Protein AF-A0A1F9R8Y3-F1 (afdb_monomer_lite)

Sequence (619 aa):
METSLMEKQDSLRRETETKVKKEILDPILGADKSFVFADVELEVISKKAEQNKEGIGIIQKYKEKGSGAGGGADTDFILPGIPKPKSVLGDDNKRPEAAQGQQAQQAKGVQEIRYGLETEITRFQITVIHDDLLSKESLKIARDRVDDFLLPYKIRKKDAPTVVFKPTKFKAANPLDDLKRPSVYLPLLYALLFLILLLFLFGPLWGFFRKYIKALLAKPGAEVNIDQKMEEGGGGGGEEEGKQETEGHQSIDMNFLQKEAEPKEDEDESMKKFEPFTYLNEENLKRLIYLFLLRKEDPWVIAVVLSYMKPDLSRQALSMLPVEMQSRVALEALTVRQATREQIDAIDKDIKENVDFVMGGIERLSKMLEDSDPTTRKNIIEYLKTQKPDIYAKVKRIVLMFEDIVNFPDRDMQTIIRSLSNEDIARAVAKADPGIVNKFFSNMSQGAVNAIKEIMEYSGEITVALQDEAQTKILDAVKTLESEGKINVRQGNTQEVYIIDGAEMSSGDERKRRFESMSAPKEEAPAGPTPEQAEQAAQYLAAGVDMYNQGKLPEALQYLEYASSQNPGDASAWQYLGTVYYSLQRVDEAVAAYEKYANLSGDPAAAEWLTGFKQQVGR

Secondary structure (DSSP, 8-state):
-PPPHHHHHHHHHHHHHHHIIIIIIHHHH-TTSEEEEEEEEEEEEEEEEEEEEEEEEEE------------------SSTT-PPPPP-------PPP--PPPPEEEEEEEEEEEEEEEEEEEEEEEEEEEETTS-HHHHHHHHHHHHHHHTT--BTTTBPPEEEEEEE-PPPP-HHHHTTSHHHHHHHHHHHHHHHHHHHHHHHHHHHHHHHHHHHTS--------------------------------------------------GGGS---TTTT--HHHHHHHHHHHHHTT--HHHHHHHHHHS-HHHHHHHHHHS-HHHHHHHHHHHHS-----HHHHHHHHHHHHHHGGG----HHHHHHHHHHS-HHHHHHHHHHHHHH-HHHHHHHHTTS--GGGGGGS-HHHHHHHHHTS-HHHHHHHHTTS-HHHHHHHHHTS-HHHHHHHHHHHHHS-S--HHHHHHHHHHHHHHHHHHHHTTS---S-S-------------TTHHHHHHHHHTTS-----------HHHHHHHHHHHHHHHHHHHTT-HHHHHHHHHHHHHH-TT-HHHHHHHHHHHHHTT-HHHHHHHHHHHHHHH--HHHHHHHHHHHHHHT-

Foldseek 3Di:
DDPDQVRVQVVVFVVLQVCLVPVQCCVLANPPFKGKGKDWDKDKDKDKDKDWDWDWDWDFDDDDDDDDDDDDDDQDDPDPDDHDDDDPDDDDDDDDDDDDTDTDIDIDTDTDIDIDIDMFIQAIEMEMEGEPPTDPVSVVSSVVVSQVVQVVHDNVNHHTHHYHYHHDHDDDDDVVVVCVDCVNVVVVVVVVVVVVVCCVVCVVVVVVVVVVVVVVVPDDDDDDDDDDDDDDDDDDDDYDDDDDDDDDDDDDDDDDDDDDDDPDDPPPPVPPDDQFPPVDDPVLLVLLLVVCVLLVPQLLLLLLNLVRDDVVSSVVSLLLHDPVSNVRNVVNNPDDDDADPVLRVVSRVVCVVPSVVRDDALVVVLVVLLPDALVVNVVVLVVCCPPPVPVSVVSPLRHDDLVLLLVFDLQQLLVLLVVDDLLLVLLQPLPDDPSSVCSNVVSDDPVSNVVSVVCNVPVPDRDPVSNSVSSSVSVVSSVVCVVVVVGDRRPDDPSPDDDHPRPPDPCSVVVCVVVCVRDDDPPPPPDAADPVLLVQLVVLLVVLVVCVVVVNLVSSLVSLVSSCVSGVLDLSSLQSNLVSCVVVVVNVSSLVSLVSSCVNVVDPVSVVVSVVSCVVVVD

Radius of gyration: 46.06 Å; chains: 1; bounding box: 174×70×105 Å

pLDDT: mean 75.1, std 20.43, range [27.62, 96.31]

Structure (mmCIF, N/CA/C/O backbone):
data_AF-A0A1F9R8Y3-F1
#
_entry.id   AF-A0A1F9R8Y3-F1
#
loop_
_atom_site.group_PDB
_atom_site.id
_atom_site.type_symbol
_atom_site.label_atom_id
_atom_site.label_alt_id
_atom_site.label_comp_id
_atom_site.label_asym_id
_atom_site.label_entity_id
_atom_site.label_seq_id
_atom_site.pdbx_PDB_ins_code
_atom_site.Cartn_x
_atom_site.Cartn_y
_atom_site.Cartn_z
_atom_site.occupancy
_atom_site.B_iso_or_equiv
_atom_site.auth_seq_id
_atom_site.auth_comp_id
_atom_site.auth_asym_id
_atom_site.auth_atom_id
_atom_site.pdbx_PDB_model_num
ATOM 1 N N . MET A 1 1 ? -17.169 -4.117 -21.651 1.00 41.28 1 MET A N 1
ATOM 2 C CA . MET A 1 1 ? -16.210 -3.199 -21.008 1.00 41.28 1 MET A CA 1
ATOM 3 C C . MET A 1 1 ? -16.231 -1.923 -21.826 1.00 41.28 1 MET A C 1
ATOM 5 O O . MET A 1 1 ? -15.984 -2.001 -23.022 1.00 41.28 1 MET A O 1
ATOM 9 N N . GLU A 1 2 ? -16.667 -0.802 -21.256 1.00 49.78 2 GLU A N 1
ATOM 10 C CA . GLU A 1 2 ? -16.633 0.482 -21.963 1.00 49.78 2 GLU A CA 1
ATOM 11 C C . GLU A 1 2 ? -15.189 0.993 -21.950 1.00 49.78 2 GLU A C 1
ATOM 13 O O . GLU A 1 2 ? -14.611 1.166 -20.881 1.00 49.78 2 GLU A O 1
ATOM 18 N N . THR A 1 3 ? -14.590 1.173 -23.129 1.00 60.31 3 THR A N 1
ATOM 19 C CA . THR A 1 3 ? -13.260 1.777 -23.281 1.00 60.31 3 THR A CA 1
ATOM 20 C C . THR A 1 3 ? -13.245 3.170 -22.657 1.00 60.31 3 THR A C 1
ATOM 22 O O . THR A 1 3 ? -14.178 3.957 -22.867 1.00 60.31 3 THR A O 1
ATOM 25 N N . SER A 1 4 ? -12.192 3.462 -21.888 1.00 81.94 4 SER A N 1
ATOM 26 C CA . SER A 1 4 ? -12.015 4.746 -21.202 1.00 81.94 4 SER A CA 1
ATOM 27 C C . SER A 1 4 ? -12.076 5.907 -22.202 1.00 81.94 4 SER A C 1
ATOM 29 O O . SER A 1 4 ? -11.630 5.781 -23.344 1.00 81.94 4 SER A O 1
ATOM 31 N N . LEU A 1 5 ? -12.615 7.060 -21.787 1.00 81.25 5 LEU A N 1
ATOM 32 C CA . LEU A 1 5 ? -12.683 8.269 -22.622 1.00 81.25 5 LEU A CA 1
ATOM 33 C C . LEU A 1 5 ? -11.299 8.653 -23.171 1.00 81.25 5 LEU A C 1
ATOM 35 O O . LEU A 1 5 ? -11.176 9.023 -24.336 1.00 81.25 5 LEU A O 1
ATOM 39 N N . MET A 1 6 ? -10.266 8.488 -22.342 1.00 79.00 6 MET A N 1
ATOM 40 C CA . MET A 1 6 ? -8.877 8.786 -22.689 1.00 79.00 6 MET A CA 1
ATOM 41 C C . MET A 1 6 ? -8.328 7.809 -23.737 1.00 79.00 6 MET A C 1
ATOM 43 O O . MET A 1 6 ? -7.672 8.217 -24.687 1.00 79.00 6 MET A O 1
ATOM 47 N N . GLU A 1 7 ? -8.685 6.529 -23.641 1.00 83.19 7 GLU A N 1
ATOM 48 C CA . GLU A 1 7 ? -8.298 5.510 -24.621 1.00 83.19 7 GLU A CA 1
ATOM 49 C C . GLU A 1 7 ? -8.987 5.737 -25.977 1.00 83.19 7 GLU A C 1
ATOM 51 O O . GLU A 1 7 ? -8.373 5.585 -27.035 1.00 83.19 7 GLU A O 1
ATOM 56 N N . LYS A 1 8 ? -10.252 6.177 -25.968 1.00 82.75 8 LYS A N 1
ATOM 57 C CA . LYS A 1 8 ? -10.967 6.606 -27.183 1.00 82.75 8 LYS A CA 1
ATOM 58 C C . LYS A 1 8 ? -10.335 7.848 -27.816 1.00 82.75 8 LYS A C 1
ATOM 60 O O . LYS A 1 8 ? -10.269 7.939 -29.038 1.00 82.75 8 LYS A O 1
ATOM 65 N N . GLN A 1 9 ? -9.856 8.784 -27.000 1.00 85.31 9 GLN A N 1
ATOM 66 C CA . GLN A 1 9 ? -9.164 9.982 -27.471 1.00 85.31 9 GLN A CA 1
ATOM 67 C C . GLN A 1 9 ? -7.810 9.630 -28.106 1.00 85.31 9 GLN A C 1
ATOM 69 O O . GLN A 1 9 ? -7.533 10.043 -29.233 1.00 85.31 9 GLN A O 1
ATOM 74 N N . ASP A 1 10 ? -7.005 8.805 -27.434 1.00 84.88 10 ASP A N 1
ATOM 75 C CA . ASP A 1 10 ? -5.686 8.384 -27.914 1.00 84.88 10 ASP A CA 1
ATOM 76 C C . ASP A 1 10 ? -5.761 7.495 -29.160 1.00 84.88 10 ASP A C 1
ATOM 78 O O . ASP A 1 10 ? -4.953 7.642 -30.081 1.00 84.88 10 ASP A O 1
ATOM 82 N N . SER A 1 11 ? -6.734 6.583 -29.217 1.00 87.56 11 SER A N 1
ATOM 83 C CA . SER A 1 11 ? -6.958 5.739 -30.397 1.00 87.56 11 SER A CA 1
ATOM 84 C C . SER A 1 11 ? -7.383 6.570 -31.606 1.00 87.56 11 SER A C 1
ATOM 86 O O . SER A 1 11 ? -6.754 6.454 -32.658 1.00 87.56 11 SER A O 1
ATOM 88 N N . LEU A 1 12 ? -8.357 7.475 -31.446 1.00 87.06 12 LEU A N 1
ATOM 89 C CA . LEU A 1 12 ? -8.802 8.367 -32.518 1.00 87.06 12 LEU A CA 1
ATOM 90 C C . LEU A 1 12 ? -7.671 9.286 -32.999 1.00 87.06 12 LEU A C 1
ATOM 92 O O . LEU A 1 12 ? -7.505 9.485 -34.206 1.00 87.06 12 LEU A O 1
ATOM 96 N N . ARG A 1 13 ? -6.849 9.798 -32.076 1.00 90.31 13 ARG A N 1
ATOM 97 C CA . ARG A 1 13 ? -5.649 10.576 -32.399 1.00 90.31 13 ARG A CA 1
ATOM 98 C C . ARG A 1 13 ? -4.660 9.770 -33.243 1.00 90.31 13 ARG A C 1
ATOM 100 O O . ARG A 1 13 ? -4.296 10.209 -34.332 1.00 90.31 13 ARG A O 1
ATOM 107 N N . ARG A 1 14 ? -4.236 8.594 -32.769 1.00 87.69 14 ARG A N 1
ATOM 108 C CA . ARG A 1 14 ? -3.231 7.757 -33.455 1.00 87.69 14 ARG A CA 1
ATOM 109 C C . ARG A 1 14 ? -3.715 7.259 -34.808 1.00 87.69 14 ARG A C 1
ATOM 111 O O . ARG A 1 14 ? -2.940 7.235 -35.765 1.00 87.69 14 ARG A O 1
ATOM 118 N N . GLU A 1 15 ? -4.979 6.859 -34.894 1.00 90.56 15 GLU A N 1
ATOM 119 C CA . GLU A 1 15 ? -5.593 6.416 -36.143 1.00 90.56 15 GLU A CA 1
ATOM 120 C C . GLU A 1 15 ? -5.610 7.555 -37.166 1.00 90.56 15 GLU A C 1
ATOM 122 O O . GLU A 1 15 ? -5.187 7.366 -38.306 1.00 90.56 15 GLU A O 1
ATOM 127 N N . THR A 1 16 ? -6.010 8.754 -36.737 1.00 89.88 16 THR A N 1
ATOM 128 C CA . THR A 1 16 ? -6.006 9.956 -37.576 1.00 89.88 16 THR A CA 1
ATOM 129 C C . THR A 1 16 ? -4.596 10.308 -38.045 1.00 89.88 16 THR A C 1
ATOM 131 O O . THR A 1 16 ? -4.383 10.480 -39.243 1.00 89.88 16 THR A O 1
ATOM 134 N N . GLU A 1 17 ? -3.613 10.366 -37.140 1.00 91.88 17 GLU A N 1
ATOM 135 C CA . GLU A 1 17 ? -2.211 10.648 -37.487 1.00 91.88 17 GLU A CA 1
ATOM 136 C C . GLU A 1 17 ? -1.665 9.623 -38.491 1.00 91.88 17 GLU A C 1
ATOM 138 O O . GLU A 1 17 ? -1.022 9.993 -39.475 1.00 91.88 17 GLU A O 1
ATOM 143 N N . THR A 1 18 ? -1.968 8.339 -38.287 1.00 91.38 18 THR A N 1
ATOM 144 C CA . THR A 1 18 ? -1.493 7.250 -39.149 1.00 91.38 18 THR A CA 1
ATOM 145 C C . THR A 1 18 ? -2.126 7.305 -40.534 1.00 91.38 18 THR A C 1
ATOM 147 O O . THR A 1 18 ? -1.402 7.220 -41.526 1.00 91.38 18 THR A O 1
ATOM 150 N N . LYS A 1 19 ? -3.452 7.466 -40.617 1.00 90.31 19 LYS A N 1
ATOM 151 C CA . LYS A 1 19 ? -4.181 7.531 -41.891 1.00 90.31 19 LYS A CA 1
ATOM 152 C C . LYS A 1 19 ? -3.796 8.771 -42.682 1.00 90.31 19 LYS A C 1
ATOM 154 O O . LYS A 1 19 ? -3.423 8.664 -43.845 1.00 90.31 19 LYS A O 1
ATOM 159 N N . VAL A 1 20 ? -3.782 9.938 -42.039 1.00 91.12 20 VAL A N 1
ATOM 160 C CA . VAL A 1 20 ? -3.394 11.188 -42.702 1.00 91.12 20 VAL A CA 1
ATOM 161 C C . VAL A 1 20 ? -1.946 11.120 -43.188 1.00 91.12 20 VAL A C 1
ATOM 163 O O . VAL A 1 20 ? -1.670 11.512 -44.320 1.00 91.12 20 VAL A O 1
ATOM 166 N N . LYS A 1 21 ? -1.019 10.566 -42.395 1.00 89.56 21 LYS A N 1
ATOM 167 C CA . LYS A 1 21 ? 0.374 10.411 -42.826 1.00 89.56 21 LYS A CA 1
ATOM 168 C C . LYS A 1 21 ? 0.508 9.430 -43.996 1.00 89.56 21 LYS A C 1
ATOM 170 O O . LYS A 1 21 ? 0.981 9.824 -45.056 1.00 89.56 21 LYS A O 1
ATOM 175 N N . LYS A 1 22 ? 0.067 8.181 -43.827 1.00 88.94 22 LYS A N 1
ATOM 176 C CA . LYS A 1 22 ? 0.337 7.099 -44.789 1.00 88.94 22 LYS A CA 1
ATOM 177 C C . LYS A 1 22 ? -0.526 7.158 -46.046 1.00 88.94 22 LYS A C 1
ATOM 179 O O . LYS A 1 22 ? -0.047 6.818 -47.121 1.00 88.94 22 LYS A O 1
ATOM 184 N N . GLU A 1 23 ? -1.794 7.542 -45.921 1.00 89.19 23 GLU A N 1
ATOM 185 C CA . GLU A 1 23 ? -2.759 7.469 -47.028 1.00 89.19 23 GLU A CA 1
ATOM 186 C C . GLU A 1 23 ? -2.877 8.788 -47.798 1.00 89.19 23 GLU A C 1
ATOM 188 O O . GLU A 1 23 ? -3.263 8.777 -48.966 1.00 89.19 23 GLU A O 1
ATOM 193 N N . ILE A 1 24 ? -2.537 9.923 -47.172 1.00 89.50 24 ILE A N 1
ATOM 194 C CA . ILE A 1 24 ? -2.696 11.251 -47.782 1.00 89.50 24 ILE A CA 1
ATOM 195 C C . ILE A 1 24 ? -1.345 11.928 -48.008 1.00 89.50 24 ILE A C 1
ATOM 197 O O . ILE A 1 24 ? -1.027 12.288 -49.139 1.00 89.50 24 ILE A O 1
ATOM 201 N N . LEU A 1 25 ? -0.533 12.114 -46.967 1.00 90.31 25 LEU A N 1
ATOM 202 C CA . LEU A 1 25 ? 0.663 12.951 -47.082 1.00 90.31 25 LEU A CA 1
ATOM 203 C C . LEU A 1 25 ? 1.856 12.247 -47.726 1.00 90.31 25 LEU A C 1
ATOM 205 O O . LEU A 1 25 ? 2.460 12.832 -48.620 1.00 90.31 25 LEU A O 1
ATOM 209 N N . ASP A 1 26 ? 2.187 11.017 -47.335 1.00 90.00 26 ASP A N 1
ATOM 210 C CA . ASP A 1 26 ? 3.325 10.280 -47.899 1.00 90.00 26 ASP A CA 1
ATOM 211 C C . ASP A 1 26 ? 3.187 10.068 -49.427 1.00 90.00 26 ASP A C 1
ATOM 213 O O . ASP A 1 26 ? 4.174 10.281 -50.138 1.00 90.00 26 ASP A O 1
ATOM 217 N N . PRO A 1 27 ? 1.994 9.761 -49.989 1.00 89.94 27 PRO A N 1
ATOM 218 C CA . PRO A 1 27 ? 1.809 9.658 -51.440 1.00 89.94 27 PRO A CA 1
ATOM 219 C C . PRO A 1 27 ? 1.926 10.989 -52.199 1.00 89.94 27 PRO A C 1
ATOM 221 O O . PRO A 1 27 ? 2.283 10.987 -53.375 1.00 89.94 27 PRO A O 1
ATOM 224 N N . ILE A 1 28 ? 1.603 12.121 -51.561 1.00 87.50 28 ILE A N 1
ATOM 225 C CA . ILE A 1 28 ? 1.554 13.443 -52.216 1.00 87.50 28 ILE A CA 1
ATOM 226 C C . ILE A 1 28 ? 2.867 14.218 -52.031 1.00 87.50 28 ILE A C 1
ATOM 228 O O . ILE A 1 28 ? 3.339 14.878 -52.958 1.00 87.50 28 ILE A O 1
ATOM 232 N N . LEU A 1 29 ? 3.446 14.167 -50.831 1.00 86.81 29 LEU A N 1
ATOM 233 C CA . LEU A 1 29 ? 4.630 14.931 -50.430 1.00 86.81 29 LEU A CA 1
ATOM 234 C C . LEU A 1 29 ? 5.909 14.081 -50.437 1.00 86.81 29 LEU A C 1
ATOM 236 O O . LEU A 1 29 ? 6.997 14.647 -50.534 1.00 86.81 29 LEU A O 1
ATOM 240 N N . GLY A 1 30 ? 5.791 12.750 -50.404 1.00 81.44 30 GLY A N 1
ATOM 241 C CA . GLY A 1 30 ? 6.902 11.801 -50.333 1.00 81.44 30 GLY A CA 1
ATOM 242 C C . GLY A 1 30 ? 7.214 11.352 -48.903 1.00 81.44 30 GLY A C 1
ATOM 243 O O . GLY A 1 30 ? 7.058 12.119 -47.949 1.00 81.44 30 GLY A O 1
ATOM 244 N N . ALA A 1 31 ? 7.688 10.110 -48.769 1.00 80.69 31 ALA A N 1
ATOM 245 C CA . ALA A 1 31 ? 8.072 9.524 -47.486 1.00 80.69 31 ALA A CA 1
ATOM 246 C C . ALA A 1 31 ? 9.130 10.385 -46.767 1.00 80.69 31 ALA A C 1
ATOM 248 O O . ALA A 1 31 ? 10.050 10.911 -47.397 1.00 80.69 31 ALA A O 1
ATOM 249 N N . ASP A 1 32 ? 8.965 10.542 -45.452 1.00 80.81 32 ASP A N 1
ATOM 250 C CA . ASP A 1 32 ? 9.837 11.300 -44.538 1.00 80.81 32 ASP A CA 1
ATOM 251 C C . ASP A 1 32 ? 9.948 12.816 -44.783 1.00 80.81 32 ASP A C 1
ATOM 253 O O . ASP A 1 32 ? 10.770 13.488 -44.160 1.00 80.81 32 ASP A O 1
ATOM 257 N N . LYS A 1 33 ? 9.080 13.394 -45.624 1.00 84.19 33 LYS A N 1
ATOM 258 C CA . LYS A 1 33 ? 9.035 14.850 -45.872 1.00 84.19 33 LYS A CA 1
ATOM 259 C C . LYS A 1 33 ? 7.949 15.591 -45.091 1.00 84.19 33 LYS A C 1
ATOM 261 O O . LYS A 1 33 ? 7.776 16.802 -45.263 1.00 84.19 33 LYS A O 1
ATOM 266 N N . SER A 1 34 ? 7.193 14.883 -44.251 1.00 87.19 34 SER A N 1
ATOM 267 C CA . SER A 1 34 ? 6.170 15.487 -43.400 1.00 87.19 34 SER A CA 1
ATOM 268 C C . SER A 1 34 ? 5.916 14.715 -42.099 1.00 87.19 34 SER A C 1
ATOM 270 O O . SER A 1 34 ? 6.090 13.498 -42.020 1.00 87.19 34 SER A O 1
ATOM 272 N N . PHE A 1 35 ? 5.487 15.445 -41.070 1.00 88.25 35 PHE A N 1
ATOM 273 C CA . PHE A 1 35 ? 4.999 14.927 -39.794 1.00 88.25 35 PHE A CA 1
ATOM 274 C C . PHE A 1 35 ? 3.588 15.447 -39.526 1.00 88.25 35 PHE A C 1
ATOM 276 O O . PHE A 1 35 ? 3.270 16.590 -39.853 1.00 88.25 35 PHE A O 1
ATOM 283 N N . VAL A 1 36 ? 2.755 14.619 -38.899 1.00 91.25 36 VAL A N 1
ATOM 284 C CA . VAL A 1 36 ? 1.360 14.939 -38.576 1.00 91.25 36 VAL A CA 1
ATOM 285 C C . VAL A 1 36 ? 1.158 14.822 -37.081 1.00 91.25 36 VAL A C 1
ATOM 287 O O . VAL A 1 36 ? 1.574 13.835 -36.483 1.00 91.25 36 VAL A O 1
ATOM 290 N N . PHE A 1 37 ? 0.483 15.811 -36.509 1.00 90.75 37 PHE A N 1
ATOM 291 C CA . PHE A 1 37 ? 0.009 15.792 -35.134 1.00 90.75 37 PHE A CA 1
ATOM 292 C C . PHE A 1 37 ? -1.494 16.042 -35.139 1.00 90.75 37 PHE A C 1
ATOM 294 O O . PHE A 1 37 ? -1.940 17.053 -35.689 1.00 90.75 37 PHE A O 1
ATOM 301 N N . ALA A 1 38 ? -2.263 15.139 -34.538 1.00 90.00 38 ALA A N 1
ATOM 302 C CA . ALA A 1 38 ? -3.685 15.340 -34.305 1.00 90.00 38 ALA A CA 1
ATOM 303 C C . ALA A 1 38 ? -3.907 15.678 -32.826 1.00 90.00 38 ALA A C 1
ATOM 305 O O . ALA A 1 38 ? -3.470 14.959 -31.932 1.00 90.00 38 ALA A O 1
ATOM 306 N N . ASP A 1 39 ? -4.579 16.792 -32.579 1.00 88.25 39 ASP A N 1
ATOM 307 C CA . ASP A 1 39 ? -5.011 17.244 -31.264 1.00 88.25 39 ASP A CA 1
ATOM 308 C C . ASP A 1 39 ? -6.528 17.063 -31.185 1.00 88.25 39 ASP A C 1
ATOM 310 O O . ASP A 1 39 ? -7.283 17.758 -31.872 1.00 88.25 39 ASP A O 1
ATOM 314 N N . VAL A 1 40 ? -6.961 16.058 -30.427 1.00 89.19 40 VAL A N 1
ATOM 315 C CA . VAL A 1 40 ? -8.361 15.640 -30.311 1.00 89.19 40 VAL A CA 1
ATOM 316 C C . VAL A 1 40 ? -8.731 15.651 -28.838 1.00 89.19 40 VAL A C 1
ATOM 318 O O . VAL A 1 40 ? -8.035 15.022 -28.049 1.00 89.19 40 VAL A O 1
ATOM 321 N N . GLU A 1 41 ? -9.827 16.314 -28.478 1.00 86.56 41 GLU A N 1
ATOM 322 C CA . GLU A 1 41 ? -10.394 16.315 -27.123 1.00 86.56 41 GLU A CA 1
ATOM 323 C C . GLU A 1 41 ? -11.842 15.803 -27.171 1.00 86.56 41 GLU A C 1
ATOM 325 O O . GLU A 1 41 ? -12.633 16.204 -28.036 1.00 86.56 41 GLU A O 1
ATOM 330 N N . LEU A 1 42 ? -12.181 14.899 -26.246 1.00 87.06 42 LEU A N 1
ATOM 331 C CA . LEU A 1 42 ? -13.513 14.311 -26.098 1.00 87.06 42 LEU A CA 1
ATOM 332 C C . LEU A 1 42 ? -14.098 14.682 -24.732 1.00 87.06 42 LEU A C 1
ATOM 334 O O . LEU A 1 42 ? -13.428 14.537 -23.714 1.00 87.06 42 LEU A O 1
ATOM 338 N N . GLU A 1 43 ? -15.370 15.070 -24.691 1.00 84.00 43 GLU A N 1
ATOM 339 C CA . GLU A 1 43 ? -16.121 15.248 -23.442 1.00 84.00 43 GLU A CA 1
ATOM 340 C C . GLU A 1 43 ? -17.345 14.328 -23.402 1.00 84.00 43 GLU A C 1
ATOM 342 O O . GLU A 1 43 ? -17.980 14.053 -24.424 1.00 84.00 43 GLU A O 1
ATOM 347 N N . VAL A 1 44 ? -17.696 13.852 -22.204 1.00 82.00 44 VAL A N 1
ATOM 348 C CA . VAL A 1 44 ? -18.939 13.108 -21.966 1.00 82.00 44 VAL A CA 1
ATOM 349 C C . VAL A 1 44 ? -20.030 14.101 -21.599 1.00 82.00 44 VAL A C 1
ATOM 351 O O . VAL A 1 44 ? -19.968 14.749 -20.555 1.00 82.00 44 VAL A O 1
ATOM 354 N N . ILE A 1 45 ? -21.060 14.188 -22.431 1.00 77.75 45 ILE A N 1
ATOM 355 C CA . ILE A 1 45 ? -22.232 15.019 -22.173 1.00 77.75 45 ILE A CA 1
ATOM 356 C C . ILE A 1 45 ? -23.443 14.149 -21.837 1.00 77.75 45 ILE A C 1
ATOM 358 O O . ILE A 1 45 ? -23.688 13.111 -22.453 1.00 77.75 45 ILE A O 1
ATOM 362 N N . SER A 1 46 ? -24.231 14.584 -20.851 1.00 73.31 46 SER A N 1
ATOM 363 C CA . SER A 1 46 ? -25.507 13.943 -20.528 1.00 73.31 46 SER A CA 1
ATOM 364 C C . SER A 1 46 ? -26.613 14.532 -21.402 1.00 73.31 46 SER A C 1
ATOM 366 O O . SER A 1 46 ? -26.842 15.743 -21.420 1.00 73.31 46 SER A O 1
ATOM 368 N N . LYS A 1 47 ? -27.309 13.679 -22.154 1.00 68.06 47 LYS A N 1
ATOM 369 C CA . LYS A 1 47 ? -28.476 14.079 -22.941 1.00 68.06 47 LYS A CA 1
ATOM 370 C C . LYS A 1 47 ? -29.744 13.476 -22.378 1.00 68.06 47 LYS A C 1
ATOM 372 O O . LYS A 1 47 ? -29.817 12.285 -22.086 1.00 68.06 47 LYS A O 1
ATOM 377 N N . LYS A 1 48 ? -30.760 14.328 -22.270 1.00 68.94 48 LYS A N 1
ATOM 378 C CA . LYS A 1 48 ? -32.118 13.958 -21.892 1.00 68.94 48 LYS A CA 1
ATOM 379 C C . LYS A 1 48 ? -32.850 13.440 -23.133 1.00 68.94 48 LYS A C 1
ATOM 381 O O . LYS A 1 48 ? -33.112 14.212 -24.050 1.00 68.94 48 LYS A O 1
ATOM 386 N N . ALA A 1 49 ? -33.173 12.153 -23.160 1.00 56.25 49 ALA A N 1
ATOM 387 C CA . ALA A 1 49 ? -34.080 11.561 -24.134 1.00 56.25 49 ALA A CA 1
ATOM 388 C C . ALA A 1 49 ? -35.441 11.341 -23.460 1.00 56.25 49 ALA A C 1
ATOM 390 O O . ALA A 1 49 ? -35.553 10.589 -22.491 1.00 56.25 49 ALA A O 1
ATOM 391 N N . GLU A 1 50 ? -36.473 12.030 -23.943 1.00 58.09 50 GLU A N 1
ATOM 392 C CA . GLU A 1 50 ? -37.847 11.851 -23.468 1.00 58.09 50 GLU A CA 1
ATOM 393 C C . GLU A 1 50 ? -38.536 10.787 -24.320 1.00 58.09 50 GLU A C 1
ATOM 395 O O . GLU A 1 50 ? -38.659 10.937 -25.536 1.00 58.09 50 GLU A O 1
ATOM 400 N N . GLN A 1 51 ? -38.968 9.696 -23.687 1.00 52.09 51 GLN A N 1
ATOM 401 C CA . GLN A 1 51 ? -39.712 8.632 -24.349 1.00 52.09 51 GLN A CA 1
ATOM 402 C C . GLN A 1 51 ? -41.092 8.506 -23.695 1.00 52.09 51 GLN A C 1
ATOM 404 O O . GLN A 1 51 ? -41.217 8.145 -22.524 1.00 52.09 51 GLN A O 1
ATOM 409 N N . ASN A 1 52 ? -42.149 8.803 -24.455 1.00 53.41 52 ASN A N 1
ATOM 410 C CA . ASN A 1 52 ? -43.522 8.564 -24.013 1.00 53.41 52 ASN A CA 1
ATOM 411 C C . ASN A 1 52 ? -43.845 7.083 -24.193 1.00 53.41 52 ASN A C 1
ATOM 413 O O . ASN A 1 52 ? -43.895 6.595 -25.323 1.00 53.41 52 ASN A O 1
ATOM 417 N N . LYS A 1 53 ? -44.085 6.372 -23.090 1.00 52.03 53 LYS A N 1
ATOM 418 C CA . LYS A 1 53 ? -44.613 5.007 -23.128 1.00 52.03 53 LYS A CA 1
ATOM 419 C C . LYS A 1 53 ? -46.078 5.039 -22.704 1.00 52.03 53 LYS A C 1
ATOM 421 O O . LYS A 1 53 ? -46.404 5.329 -21.553 1.00 52.03 53 LYS A O 1
ATOM 426 N N . GLU A 1 54 ? -46.972 4.748 -23.642 1.00 48.81 54 GLU A N 1
ATOM 427 C CA . GLU A 1 54 ? -48.380 4.495 -23.337 1.00 48.81 54 GLU A CA 1
ATOM 428 C C . GLU A 1 54 ? -48.538 3.029 -22.928 1.00 48.81 54 GLU A C 1
ATOM 430 O O . GLU A 1 54 ? -48.311 2.117 -23.720 1.00 48.81 54 GLU A O 1
ATOM 435 N N . GLY A 1 55 ? -48.876 2.801 -21.658 1.00 49.84 55 GLY A N 1
ATOM 436 C CA . GLY A 1 55 ? -49.152 1.476 -21.111 1.00 49.84 55 GLY A CA 1
ATOM 437 C C . GLY A 1 55 ? -50.586 1.394 -20.595 1.00 49.84 55 GLY A C 1
ATOM 438 O O . GLY A 1 55 ? -51.034 2.258 -19.839 1.00 49.84 55 GLY A O 1
ATOM 439 N N . ILE A 1 56 ? -51.313 0.348 -20.992 1.00 45.56 56 ILE A N 1
ATOM 440 C CA . ILE A 1 56 ? -52.659 0.057 -20.484 1.00 45.56 56 ILE A CA 1
ATOM 441 C C . ILE A 1 56 ? -52.510 -0.717 -19.170 1.00 45.56 56 ILE A C 1
ATOM 443 O O . ILE A 1 56 ? -52.180 -1.900 -19.169 1.00 45.56 56 ILE A O 1
ATOM 447 N N . GLY A 1 57 ? -52.745 -0.045 -18.043 1.00 48.06 57 GLY A N 1
ATOM 448 C CA . GLY A 1 57 ? -52.825 -0.680 -16.728 1.00 48.06 57 GLY A CA 1
ATOM 449 C C . GLY A 1 57 ? -54.273 -1.010 -16.369 1.00 48.06 57 GLY A C 1
ATOM 450 O O . GLY A 1 57 ? -55.136 -0.132 -16.399 1.00 48.06 57 GLY A O 1
ATOM 451 N N . ILE A 1 58 ? -54.555 -2.264 -16.010 1.00 42.88 58 ILE A N 1
ATOM 452 C CA . ILE A 1 58 ? -55.860 -2.669 -15.470 1.00 42.88 58 ILE A CA 1
ATOM 453 C C . ILE A 1 58 ? -55.833 -2.438 -13.957 1.00 42.88 58 ILE A C 1
ATOM 455 O O . ILE A 1 58 ? -55.140 -3.148 -13.232 1.00 42.88 58 ILE A O 1
ATOM 459 N N . ILE A 1 59 ? -56.591 -1.456 -13.468 1.00 45.09 59 ILE A N 1
ATOM 460 C CA . ILE A 1 59 ? -56.772 -1.229 -12.029 1.00 45.09 59 ILE A CA 1
ATOM 461 C C . ILE A 1 59 ? -58.083 -1.903 -11.606 1.00 45.09 59 ILE A C 1
ATOM 463 O O . ILE A 1 59 ? -59.162 -1.477 -12.017 1.00 45.09 59 ILE A O 1
ATOM 467 N N . GLN A 1 60 ? -58.014 -2.942 -10.769 1.00 42.03 60 GLN A N 1
ATOM 468 C CA . GLN A 1 60 ? -59.193 -3.485 -10.085 1.00 42.03 60 GLN A CA 1
ATOM 469 C C . GLN A 1 60 ? -59.519 -2.602 -8.876 1.00 42.03 60 GLN A C 1
ATOM 471 O O . GLN A 1 60 ? -58.811 -2.612 -7.872 1.00 42.03 60 GLN A O 1
ATOM 476 N N . LYS A 1 61 ? -60.589 -1.809 -8.979 1.00 41.62 61 LYS A N 1
ATOM 477 C CA . LYS A 1 61 ? -61.127 -1.036 -7.853 1.00 41.62 61 LYS A CA 1
ATOM 478 C C . LYS A 1 61 ? -62.186 -1.862 -7.127 1.00 41.62 61 LYS A C 1
ATOM 480 O O . LYS A 1 61 ? -63.241 -2.138 -7.691 1.00 41.62 61 LYS A O 1
ATOM 485 N N . TYR A 1 62 ? -61.936 -2.190 -5.863 1.00 40.75 62 TYR A N 1
ATOM 486 C CA . TYR A 1 62 ? -62.972 -2.670 -4.951 1.00 40.75 62 TYR A CA 1
ATOM 487 C C . TYR A 1 62 ? -63.789 -1.466 -4.474 1.00 40.75 62 TYR A C 1
ATOM 489 O O . TYR A 1 62 ? -63.240 -0.513 -3.922 1.00 40.75 62 TYR A O 1
ATOM 497 N N . LYS A 1 63 ? -65.095 -1.468 -4.750 1.00 38.41 63 LYS A N 1
ATOM 498 C CA . LYS A 1 63 ? -66.010 -0.416 -4.302 1.00 38.41 63 LYS A CA 1
ATOM 499 C C . LYS A 1 63 ? -66.668 -0.878 -3.005 1.00 38.41 63 LYS A C 1
ATOM 501 O O . LYS A 1 63 ? -67.616 -1.656 -3.046 1.00 38.41 63 LYS A O 1
ATOM 506 N N . GLU A 1 64 ? -66.170 -0.402 -1.868 1.00 36.78 64 GLU A N 1
ATOM 507 C CA . GLU A 1 64 ? -66.891 -0.535 -0.603 1.00 36.78 64 GLU A CA 1
ATOM 508 C C . GLU A 1 64 ? -68.199 0.258 -0.679 1.00 36.78 64 GLU A C 1
ATOM 510 O O . GLU A 1 64 ? -68.237 1.447 -1.014 1.00 36.78 64 GLU A O 1
ATOM 515 N N . LYS A 1 65 ? -69.300 -0.442 -0.418 1.00 34.53 65 LYS A N 1
ATOM 516 C CA . LYS A 1 65 ? -70.647 0.112 -0.390 1.00 34.53 65 LYS A CA 1
ATOM 517 C C . LYS A 1 65 ? -70.836 0.797 0.963 1.00 34.53 65 LYS A C 1
ATOM 519 O O . LYS A 1 65 ? -71.307 0.178 1.908 1.00 34.53 65 LYS A O 1
ATOM 524 N N . GLY A 1 66 ? -70.441 2.065 1.048 1.00 32.88 66 GLY A N 1
ATOM 525 C CA . GLY A 1 66 ? -70.752 2.910 2.197 1.00 32.88 66 GLY A CA 1
ATOM 526 C C . GLY A 1 66 ? -72.266 3.008 2.389 1.00 32.88 66 GLY A C 1
ATOM 527 O O . GLY A 1 66 ? -72.976 3.541 1.533 1.00 32.88 66 GLY A O 1
ATOM 528 N N . SER A 1 67 ? -72.752 2.460 3.501 1.00 32.94 67 SER A N 1
ATOM 529 C CA . SER A 1 67 ? -74.055 2.773 4.079 1.00 32.94 67 SER A CA 1
ATOM 530 C C . SER A 1 67 ? -74.110 4.263 4.406 1.00 32.94 67 SER A C 1
ATOM 532 O O . SER A 1 67 ? -73.153 4.833 4.928 1.00 32.94 67 SER A O 1
ATOM 534 N N . GLY A 1 68 ? -75.216 4.898 4.036 1.00 31.64 68 GLY A N 1
ATOM 535 C CA . GLY A 1 68 ? -75.388 6.336 4.137 1.00 31.64 68 GLY A CA 1
ATOM 536 C C . GLY A 1 68 ? -75.604 6.870 5.553 1.00 31.64 68 GLY A C 1
ATOM 537 O O . GLY A 1 68 ? -75.962 6.142 6.469 1.00 31.64 68 GLY A O 1
ATOM 538 N N . ALA A 1 69 ? -75.472 8.196 5.604 1.00 33.34 69 ALA A N 1
ATOM 539 C CA . ALA A 1 69 ? -76.136 9.150 6.486 1.00 33.34 69 ALA A CA 1
ATOM 540 C C . ALA A 1 69 ? -75.896 9.057 8.005 1.00 33.34 69 ALA A C 1
ATOM 542 O O . ALA A 1 69 ? -76.411 8.181 8.686 1.00 33.34 69 ALA A O 1
ATOM 543 N N . GLY A 1 70 ? -75.297 10.132 8.532 1.00 32.28 70 GLY A N 1
ATOM 544 C CA . GLY A 1 70 ? -75.727 10.716 9.804 1.00 32.28 70 GLY A CA 1
ATOM 545 C C . GLY A 1 70 ? -74.650 10.856 10.877 1.00 32.28 70 GLY A C 1
ATOM 546 O O . GLY A 1 70 ? -74.308 9.881 11.521 1.00 32.28 70 GLY A O 1
ATOM 547 N N . GLY A 1 71 ? -74.238 12.107 11.118 1.00 31.72 71 GLY A N 1
ATOM 548 C CA . GLY A 1 71 ? -74.106 12.670 12.468 1.00 31.72 71 GLY A CA 1
ATOM 549 C C . GLY A 1 71 ? -72.875 12.322 13.315 1.00 31.72 71 GLY A C 1
ATOM 550 O O . GLY A 1 71 ? -72.659 11.176 13.661 1.00 31.72 71 GLY A O 1
ATOM 551 N N . GLY A 1 72 ? -72.189 13.376 13.774 1.00 32.03 72 GLY A N 1
ATOM 552 C CA . GLY A 1 72 ? -71.763 13.501 15.176 1.00 32.03 72 GLY A CA 1
ATOM 553 C C . GLY A 1 72 ? -70.510 12.744 15.634 1.00 32.03 72 GLY A C 1
ATOM 554 O O . GLY A 1 72 ? -70.494 11.528 15.699 1.00 32.03 72 GLY A O 1
ATOM 555 N N . ALA A 1 73 ? -69.497 13.538 15.990 1.00 38.19 73 ALA A N 1
ATOM 556 C CA . ALA A 1 73 ? -68.379 13.315 16.914 1.00 38.19 73 ALA A CA 1
ATOM 557 C C . ALA A 1 73 ? -68.305 12.005 17.734 1.00 38.19 73 ALA A C 1
ATOM 559 O O . ALA A 1 73 ? -69.271 11.623 18.378 1.00 38.19 73 ALA A O 1
ATOM 560 N N . ASP A 1 74 ? -67.093 11.447 17.851 1.00 37.16 74 ASP A N 1
ATOM 561 C CA . ASP A 1 74 ? -66.402 11.400 19.153 1.00 37.16 74 ASP A CA 1
ATOM 562 C C . ASP A 1 74 ? -64.919 11.021 18.981 1.00 37.16 74 ASP A C 1
ATOM 564 O O . ASP A 1 74 ? -64.572 9.961 18.461 1.00 37.16 74 ASP A O 1
ATOM 568 N N . THR A 1 75 ? -64.020 11.907 19.409 1.00 42.59 75 THR A N 1
ATOM 569 C CA . THR A 1 75 ? -62.587 11.617 19.565 1.00 42.59 75 THR A CA 1
ATOM 570 C C . THR A 1 75 ? -62.216 11.917 21.006 1.00 42.59 75 THR A C 1
ATOM 572 O O . THR A 1 75 ? -62.141 13.082 21.394 1.00 42.59 75 THR A O 1
ATOM 575 N N . ASP A 1 76 ? -62.000 10.862 21.784 1.00 44.62 76 ASP A N 1
ATOM 576 C CA . ASP A 1 76 ? -61.602 10.941 23.186 1.00 44.62 76 ASP A CA 1
ATOM 577 C C . ASP A 1 76 ? -60.126 11.360 23.296 1.00 44.62 76 ASP A C 1
ATOM 579 O O . ASP A 1 76 ? -59.206 10.600 22.969 1.00 44.62 76 ASP A O 1
ATOM 583 N N . PHE A 1 77 ? -59.896 12.589 23.756 1.00 49.53 77 PHE A N 1
ATOM 584 C CA . PHE A 1 77 ? -58.574 13.129 24.071 1.00 49.53 77 PHE A CA 1
ATOM 585 C C . PHE A 1 77 ? -58.325 12.997 25.573 1.00 49.53 77 PHE A C 1
ATOM 587 O O . PHE A 1 77 ? -59.177 13.379 26.368 1.00 49.53 77 PHE A O 1
ATOM 594 N N . ILE A 1 78 ? -57.153 12.506 25.993 1.00 58.59 78 ILE A N 1
ATOM 595 C CA . ILE A 1 78 ? -56.826 12.496 27.432 1.00 58.59 78 ILE A CA 1
ATOM 596 C C . ILE A 1 78 ? -56.569 13.931 27.933 1.00 58.59 78 ILE A C 1
ATOM 598 O O . ILE A 1 78 ? -56.958 14.240 29.051 1.00 58.59 78 ILE A O 1
ATOM 602 N N . LEU A 1 79 ? -55.982 14.813 27.107 1.00 50.62 79 LEU A N 1
ATOM 603 C CA . LEU A 1 79 ? -55.789 16.259 27.333 1.00 50.62 79 LEU A CA 1
ATOM 604 C C . LEU A 1 79 ? -55.599 16.988 25.975 1.00 50.62 79 LEU A C 1
ATOM 606 O O . LEU A 1 79 ? -55.335 16.315 24.971 1.00 50.62 79 LEU A O 1
ATOM 610 N N . PRO A 1 80 ? -55.718 18.334 25.899 1.00 42.75 80 PRO A N 1
ATOM 611 C CA . PRO A 1 80 ? -55.714 19.061 24.627 1.00 42.75 80 PRO A CA 1
ATOM 612 C C . PRO A 1 80 ? -54.393 18.878 23.860 1.00 42.75 80 PRO A C 1
ATOM 614 O O . PRO A 1 80 ? -53.346 19.331 24.313 1.00 42.75 80 PRO A O 1
ATOM 617 N N . GLY A 1 81 ? -54.450 18.236 22.685 1.00 46.62 81 GLY A N 1
ATOM 618 C CA . GLY A 1 81 ? -53.357 18.220 21.701 1.00 46.62 81 GLY A CA 1
ATOM 619 C C . GLY A 1 81 ? -52.592 16.905 21.480 1.00 46.62 81 GLY A C 1
ATOM 620 O O . GLY A 1 81 ? -51.694 16.907 20.643 1.00 46.62 81 GLY A O 1
ATOM 621 N N . ILE A 1 82 ? -52.920 15.784 22.143 1.00 42.47 82 ILE A N 1
ATOM 622 C CA . ILE A 1 82 ? -52.204 14.502 21.926 1.00 42.47 82 ILE A CA 1
ATOM 623 C C . ILE A 1 82 ? -53.187 13.342 21.653 1.00 42.47 82 ILE A C 1
ATOM 625 O O . ILE A 1 82 ? -53.954 12.978 22.547 1.00 42.47 82 ILE A O 1
ATOM 629 N N . PRO A 1 83 ? -53.178 12.724 20.451 1.00 45.06 83 PRO A N 1
ATOM 630 C CA . PRO A 1 83 ? -53.978 11.531 20.153 1.00 45.06 83 PRO A CA 1
ATOM 631 C C . PRO A 1 83 ? -53.360 10.250 20.749 1.00 45.06 83 PRO A C 1
ATOM 633 O O . PRO A 1 83 ? -52.145 10.063 20.687 1.00 45.06 83 PRO A O 1
ATOM 636 N N . LYS A 1 84 ? -54.182 9.324 21.273 1.00 45.59 84 LYS A N 1
ATOM 637 C CA . LYS A 1 84 ? -53.718 8.001 21.753 1.00 45.59 84 LYS A CA 1
ATOM 638 C C . LYS A 1 84 ? -53.158 7.148 20.595 1.00 45.59 84 LYS A C 1
ATOM 640 O O . LYS A 1 84 ? -53.838 7.022 19.574 1.00 45.59 84 LYS A O 1
ATOM 645 N N . PRO A 1 85 ? -51.991 6.490 20.738 1.00 44.34 85 PRO A N 1
ATOM 646 C CA . PRO A 1 85 ? -51.513 5.543 19.736 1.00 44.34 85 PRO A CA 1
ATOM 647 C C . PRO A 1 85 ? -52.355 4.257 19.739 1.00 44.34 85 PRO A C 1
ATOM 649 O O . PRO A 1 85 ? -52.739 3.743 20.790 1.00 44.34 85 PRO A O 1
ATOM 652 N N . LYS A 1 86 ? -52.642 3.732 18.542 1.00 46.25 86 LYS A N 1
ATOM 653 C CA . LYS A 1 86 ? -53.332 2.449 18.348 1.00 46.25 86 LYS A CA 1
ATOM 654 C C . LYS A 1 86 ? -52.446 1.299 18.841 1.00 46.25 86 LYS A C 1
ATOM 656 O O . LYS A 1 86 ? -51.307 1.174 18.401 1.00 46.25 86 LYS A O 1
ATOM 661 N N . SER A 1 87 ? -52.985 0.449 19.714 1.00 36.94 87 SER A N 1
ATOM 662 C CA . SER A 1 87 ? -52.382 -0.844 20.057 1.00 36.94 87 SER A CA 1
ATOM 663 C C . SER A 1 87 ? -52.444 -1.781 18.846 1.00 36.94 87 SER A C 1
ATOM 665 O O . SER A 1 87 ? -53.483 -1.868 18.194 1.00 36.94 87 SER A O 1
ATOM 667 N N . VAL A 1 88 ? -51.342 -2.474 18.544 1.00 44.03 88 VAL A N 1
ATOM 668 C CA . VAL A 1 88 ? -51.214 -3.437 17.428 1.00 44.03 88 VAL A CA 1
ATOM 669 C C . VAL A 1 88 ? -51.406 -4.888 17.907 1.00 44.03 88 VAL A C 1
ATOM 671 O O . VAL A 1 88 ? -51.042 -5.828 17.214 1.00 44.03 88 VAL A O 1
ATOM 674 N N . LEU A 1 89 ? -51.987 -5.120 19.086 1.00 41.50 89 LEU A N 1
ATOM 675 C CA . LEU A 1 89 ? -52.282 -6.479 19.553 1.00 41.50 89 LEU A CA 1
ATOM 676 C C . LEU A 1 89 ? -53.770 -6.664 19.844 1.00 41.50 89 LEU A C 1
ATOM 678 O O . LEU A 1 89 ? -54.311 -6.018 20.741 1.00 41.50 89 LEU A O 1
ATOM 682 N N . GLY A 1 90 ? -54.388 -7.596 19.115 1.00 34.31 90 GLY A N 1
ATOM 683 C CA . GLY A 1 90 ? -55.701 -8.151 19.434 1.00 34.31 90 GLY A CA 1
ATOM 684 C C . GLY A 1 90 ? -56.450 -8.668 18.209 1.00 34.31 90 GLY A C 1
ATOM 685 O O . GLY A 1 90 ? -57.008 -7.871 17.467 1.00 34.31 90 GLY A O 1
ATOM 686 N N . ASP A 1 91 ? -56.405 -9.991 18.041 1.00 37.78 91 ASP A N 1
ATOM 687 C CA . ASP A 1 91 ? -57.221 -10.888 17.206 1.00 37.78 91 ASP A CA 1
ATOM 688 C C . ASP A 1 91 ? -58.588 -10.373 16.715 1.00 37.78 91 ASP A C 1
ATOM 690 O O . ASP A 1 91 ? -59.359 -9.811 17.485 1.00 37.78 91 ASP A O 1
ATOM 694 N N . ASP A 1 92 ? -58.940 -10.704 15.464 1.00 34.62 92 ASP A N 1
ATOM 695 C CA . ASP A 1 92 ? -60.040 -11.653 15.228 1.00 34.62 92 ASP A CA 1
ATOM 696 C C . ASP A 1 92 ? -60.208 -12.028 13.743 1.00 34.62 92 ASP A C 1
ATOM 698 O O . ASP A 1 92 ? -60.324 -11.199 12.837 1.00 34.62 92 ASP A O 1
ATOM 702 N N . ASN A 1 93 ? -60.270 -13.339 13.511 1.00 43.25 93 ASN A N 1
ATOM 703 C CA . ASN A 1 93 ? -60.659 -13.975 12.258 1.00 43.25 93 ASN A CA 1
ATOM 704 C C . ASN A 1 93 ? -62.103 -13.616 11.869 1.00 43.25 93 ASN A C 1
ATOM 706 O O . ASN A 1 93 ? -63.033 -13.939 12.607 1.00 43.25 93 ASN A O 1
ATOM 710 N N . LYS A 1 94 ? -62.311 -13.118 10.642 1.00 35.31 94 LYS A N 1
ATOM 711 C CA . LYS A 1 94 ? -63.496 -13.418 9.808 1.00 35.31 94 LYS A CA 1
ATOM 712 C C . LYS A 1 94 ? -63.258 -12.985 8.358 1.00 35.31 94 LYS A C 1
ATOM 714 O O . LYS A 1 94 ? -63.196 -11.800 8.049 1.00 35.31 94 LYS A O 1
ATOM 719 N N . ARG A 1 95 ? -63.138 -13.964 7.456 1.00 41.88 95 ARG A N 1
ATOM 720 C CA . ARG A 1 95 ? -63.198 -13.755 5.998 1.00 41.88 95 ARG A CA 1
ATOM 721 C C . ARG A 1 95 ? -64.640 -13.422 5.583 1.00 41.88 95 ARG A C 1
ATOM 723 O O . ARG A 1 95 ? -65.528 -14.183 5.962 1.00 41.88 95 ARG A O 1
ATOM 730 N N . PRO A 1 96 ? -64.881 -12.392 4.754 1.00 38.59 96 PRO A N 1
ATOM 731 C CA . PRO A 1 96 ? -66.133 -12.250 4.020 1.00 38.59 96 PRO A CA 1
ATOM 732 C C . PRO A 1 96 ? -66.004 -12.816 2.600 1.00 38.59 96 PRO A C 1
ATOM 734 O O . PRO A 1 96 ? -65.041 -12.541 1.882 1.00 38.59 96 PRO A O 1
ATOM 737 N N . GLU A 1 97 ? -66.995 -13.611 2.208 1.00 45.03 97 GLU A N 1
ATOM 738 C CA . GLU A 1 97 ? -67.188 -14.115 0.852 1.00 45.03 97 GLU A CA 1
ATOM 739 C C . GLU A 1 97 ? -67.587 -13.007 -0.140 1.00 45.03 97 GLU A C 1
ATOM 741 O O . GLU A 1 97 ? -68.271 -12.046 0.205 1.00 45.03 97 GLU A O 1
ATOM 746 N N . ALA A 1 98 ? -67.209 -13.250 -1.399 1.00 48.75 98 ALA A N 1
ATOM 747 C CA . ALA A 1 98 ? -67.733 -12.677 -2.641 1.00 48.75 98 ALA A CA 1
ATOM 748 C C . ALA A 1 98 ? -67.490 -11.176 -2.921 1.00 48.75 98 ALA A C 1
ATOM 750 O O . ALA A 1 98 ? -68.280 -10.304 -2.571 1.00 48.75 98 ALA A O 1
ATOM 751 N N . ALA A 1 99 ? -66.467 -10.898 -3.740 1.00 36.47 99 ALA A N 1
ATOM 752 C CA . ALA A 1 99 ? -66.335 -9.650 -4.492 1.00 36.47 99 ALA A CA 1
ATOM 753 C C . ALA A 1 99 ? -66.261 -9.951 -6.002 1.00 36.47 99 ALA A C 1
ATOM 755 O O . ALA A 1 99 ? -65.299 -10.547 -6.481 1.00 36.47 99 ALA A O 1
ATOM 756 N N . GLN A 1 100 ? -67.280 -9.538 -6.762 1.00 47.09 100 GLN A N 1
ATOM 757 C CA . GLN A 1 100 ? -67.219 -9.486 -8.227 1.00 47.09 100 GLN A CA 1
ATOM 758 C C . GLN A 1 100 ? -66.470 -8.216 -8.654 1.00 47.09 100 GLN A C 1
ATOM 760 O O . GLN A 1 100 ? -66.909 -7.103 -8.365 1.00 47.09 100 GLN A O 1
ATOM 765 N N . GLY A 1 101 ? -65.340 -8.376 -9.346 1.00 39.00 101 GLY A N 1
ATOM 766 C CA . GLY A 1 101 ? -64.574 -7.269 -9.919 1.00 39.00 101 GLY A CA 1
ATOM 767 C C . GLY A 1 101 ? -65.020 -6.943 -11.346 1.00 39.00 101 GLY A C 1
ATOM 768 O O . GLY A 1 101 ? -65.054 -7.828 -12.197 1.00 39.00 101 GLY A O 1
ATOM 769 N N . GLN A 1 102 ? -65.307 -5.672 -11.634 1.00 50.97 102 GLN A N 1
ATOM 770 C CA . GLN A 1 102 ? -65.351 -5.153 -13.007 1.00 50.97 102 GLN A CA 1
ATOM 771 C C . GLN A 1 102 ? -64.030 -4.443 -13.326 1.00 50.97 102 GLN A C 1
ATOM 773 O O . GLN A 1 102 ? -63.577 -3.584 -12.568 1.00 50.97 102 GLN A O 1
ATOM 778 N N . GLN A 1 103 ? -63.409 -4.815 -14.447 1.00 41.25 103 GLN A N 1
ATOM 779 C CA . GLN A 1 103 ? -62.190 -4.193 -14.963 1.00 41.25 103 GLN A CA 1
ATOM 780 C C . GLN A 1 103 ? -62.555 -3.007 -15.863 1.00 41.25 103 GLN A C 1
ATOM 782 O O . GLN A 1 103 ? -63.294 -3.169 -16.830 1.00 41.25 103 GLN A O 1
ATOM 787 N N . ALA A 1 104 ? -62.006 -1.828 -15.575 1.00 47.62 104 ALA A N 1
ATOM 788 C CA . ALA A 1 104 ? -62.010 -0.696 -16.497 1.00 47.62 104 ALA A CA 1
ATOM 789 C C . ALA A 1 104 ? -60.559 -0.370 -16.878 1.00 47.62 104 ALA A C 1
ATOM 791 O O . ALA A 1 104 ? -59.714 -0.169 -16.004 1.00 47.62 104 ALA A O 1
ATOM 792 N N . GLN A 1 105 ? -60.268 -0.352 -18.180 1.00 45.19 105 GLN A N 1
ATOM 793 C CA . GLN A 1 105 ? -58.962 0.026 -18.721 1.00 45.19 105 GLN A CA 1
ATOM 794 C C . GLN A 1 105 ? -58.881 1.552 -18.820 1.00 45.19 105 GLN A C 1
ATOM 796 O O . GLN A 1 105 ? -59.717 2.176 -19.471 1.00 45.19 105 GLN A O 1
ATOM 801 N N . GLN A 1 106 ? -57.876 2.158 -18.188 1.00 49.06 106 GLN A N 1
ATOM 802 C CA . GLN A 1 106 ? -57.572 3.579 -18.354 1.00 49.06 106 GLN A CA 1
ATOM 803 C C . GLN A 1 106 ? -56.108 3.712 -18.783 1.00 49.06 106 GLN A C 1
ATOM 805 O O . GLN A 1 106 ? -55.208 3.254 -18.080 1.00 49.06 106 GLN A O 1
ATOM 810 N N . ALA A 1 107 ? -55.871 4.311 -19.952 1.00 47.00 107 ALA A N 1
ATOM 811 C CA . ALA A 1 107 ? -54.526 4.566 -20.454 1.00 47.00 107 ALA A CA 1
ATOM 812 C C . ALA A 1 107 ? -53.908 5.740 -19.680 1.00 47.00 107 ALA A C 1
ATOM 814 O O . ALA A 1 107 ? -54.411 6.862 -19.731 1.00 47.00 107 ALA A O 1
ATOM 815 N N . LYS A 1 108 ? -52.822 5.481 -18.948 1.00 50.12 108 LYS A N 1
ATOM 816 C CA . LYS A 1 108 ? -51.954 6.523 -18.389 1.00 50.12 108 LYS A CA 1
ATOM 817 C C . LYS A 1 108 ? -50.630 6.465 -19.141 1.00 50.12 108 LYS A C 1
ATOM 819 O O . LYS A 1 108 ? -49.882 5.503 -18.994 1.00 50.12 108 LYS A O 1
ATOM 824 N N . GLY A 1 109 ? -50.357 7.486 -19.951 1.00 52.72 109 GLY A N 1
ATOM 825 C CA . GLY A 1 109 ? -49.042 7.685 -20.553 1.00 52.72 109 GLY A CA 1
ATOM 826 C C . GLY A 1 109 ? -48.041 8.069 -19.471 1.00 52.72 109 GLY A C 1
ATOM 827 O O . GLY A 1 109 ? -48.249 9.050 -18.757 1.00 52.72 109 GLY A O 1
ATOM 828 N N . VAL A 1 110 ? -46.982 7.278 -19.321 1.00 53.03 110 VAL A N 1
ATOM 829 C CA . VAL A 1 110 ? -45.871 7.589 -18.421 1.00 53.03 110 VAL A CA 1
ATOM 830 C C . VAL A 1 110 ? -44.758 8.193 -19.273 1.00 53.03 110 VAL A C 1
ATOM 832 O O . VAL A 1 110 ? -44.271 7.567 -20.216 1.00 53.03 110 VAL A O 1
ATOM 835 N N . GLN A 1 111 ? -44.390 9.435 -18.960 1.00 56.06 111 GLN A N 1
ATOM 836 C CA . GLN A 1 111 ? -43.207 10.090 -19.513 1.00 56.06 111 GLN A CA 1
ATOM 837 C C . GLN A 1 111 ? -41.971 9.521 -18.815 1.00 56.06 111 GLN A C 1
ATOM 839 O O . GLN A 1 111 ? -41.715 9.837 -17.654 1.00 56.06 111 GLN A O 1
ATOM 844 N N . GLU A 1 112 ? -41.215 8.667 -19.508 1.00 54.59 112 GLU A N 1
ATOM 845 C CA . GLU A 1 112 ? -39.891 8.247 -19.049 1.00 54.59 112 GLU A CA 1
ATOM 846 C C . GLU A 1 112 ? -38.847 9.229 -19.585 1.00 54.59 112 GLU A C 1
ATOM 848 O O . GLU A 1 112 ? -38.629 9.355 -20.791 1.00 54.59 112 GLU A O 1
ATOM 853 N N . ILE A 1 113 ? -38.179 9.921 -18.666 1.00 59.06 113 ILE A N 1
ATOM 854 C CA . ILE A 1 113 ? -36.992 10.716 -18.965 1.00 59.06 113 ILE A CA 1
ATOM 855 C C . ILE A 1 113 ? -35.782 9.807 -18.765 1.00 59.06 113 ILE A C 1
ATOM 857 O O . ILE A 1 113 ? -35.490 9.409 -17.638 1.00 59.06 113 ILE A O 1
ATOM 861 N N . ARG A 1 114 ? -35.067 9.485 -19.845 1.00 57.88 114 ARG A N 1
ATOM 862 C CA . ARG A 1 114 ? -33.810 8.733 -19.780 1.00 57.88 114 ARG A CA 1
ATOM 863 C C . ARG A 1 114 ? -32.641 9.673 -20.038 1.00 57.88 114 ARG A C 1
ATOM 865 O O . ARG A 1 114 ? -32.641 10.415 -21.016 1.00 57.88 114 ARG A O 1
ATOM 872 N N . TYR A 1 115 ? -31.645 9.635 -19.163 1.00 60.53 115 TYR A N 1
ATOM 873 C CA . TYR A 1 115 ? -30.383 10.340 -19.363 1.00 60.53 115 TYR A CA 1
ATOM 874 C C . TYR A 1 115 ? -29.385 9.363 -19.987 1.00 60.53 115 TYR A C 1
ATOM 876 O O . TYR A 1 115 ? -29.064 8.344 -19.381 1.00 60.53 115 TYR A O 1
ATOM 884 N N . GLY A 1 116 ? -28.944 9.648 -21.211 1.00 65.00 116 GLY A N 1
ATOM 885 C CA . GLY A 1 116 ? -27.882 8.909 -21.893 1.00 65.00 116 GLY A CA 1
ATOM 886 C C . GLY A 1 116 ? -26.574 9.693 -21.847 1.00 65.00 116 GLY A C 1
ATOM 887 O O . GLY A 1 116 ? -26.583 10.914 -22.015 1.00 65.00 116 GLY A O 1
ATOM 888 N N . LEU A 1 117 ? -25.459 9.005 -21.611 1.00 69.44 117 LEU A N 1
ATOM 889 C CA . LEU A 1 117 ? -24.118 9.576 -21.719 1.00 69.44 117 LEU A CA 1
ATOM 890 C C . LEU A 1 117 ? -23.651 9.421 -23.175 1.00 69.44 117 LEU A C 1
ATOM 892 O O . LEU A 1 117 ? -23.523 8.302 -23.664 1.00 69.44 117 LEU A O 1
ATOM 896 N N . GLU A 1 118 ? -23.428 10.531 -23.880 1.00 75.44 118 GLU A N 1
ATOM 897 C CA . GLU A 1 118 ? -22.824 10.542 -25.220 1.00 75.44 118 GLU A CA 1
ATOM 898 C C . GLU A 1 118 ? -21.447 11.208 -25.154 1.00 75.44 118 GLU A C 1
ATOM 900 O O . GLU A 1 118 ? -21.278 12.235 -24.502 1.00 75.44 118 GLU A O 1
ATOM 905 N N . THR A 1 119 ? -20.466 10.655 -25.864 1.00 81.00 119 THR A N 1
ATOM 906 C CA . THR A 1 119 ? -19.158 11.293 -26.065 1.00 81.00 119 THR A CA 1
ATOM 907 C C . THR A 1 119 ? -19.209 12.224 -27.272 1.00 81.00 119 THR A C 1
ATOM 909 O O . THR A 1 119 ? -19.618 11.798 -28.356 1.00 81.00 119 THR A O 1
ATOM 912 N N . GLU A 1 120 ? -18.774 13.471 -27.117 1.00 84.12 120 GLU A N 1
ATOM 913 C CA . GLU A 1 120 ? -18.731 14.472 -28.185 1.00 84.12 120 GLU A CA 1
ATOM 914 C C . GLU A 1 120 ? -17.322 15.068 -28.327 1.00 84.12 120 GLU A C 1
ATOM 916 O O . GLU A 1 120 ? -16.621 15.271 -27.339 1.00 84.12 120 GLU A O 1
ATOM 921 N N . ILE A 1 121 ? -16.901 15.338 -29.569 1.00 85.31 121 ILE A N 1
ATOM 922 C CA . ILE A 1 121 ? -15.601 15.953 -29.870 1.00 85.31 121 ILE A CA 1
ATOM 923 C C . ILE A 1 121 ? -15.699 17.455 -29.602 1.00 85.31 121 ILE A C 1
ATOM 925 O O . ILE A 1 121 ? -16.482 18.154 -30.253 1.00 85.31 121 ILE A O 1
ATOM 929 N N . THR A 1 122 ? -14.905 17.964 -28.665 1.00 83.69 122 THR A N 1
ATOM 930 C CA . THR A 1 122 ? -14.871 19.390 -28.300 1.00 83.69 122 THR A CA 1
ATOM 931 C C . THR A 1 122 ? -13.763 20.151 -29.003 1.00 83.69 122 THR A C 1
ATOM 933 O O . THR A 1 122 ? -13.919 21.349 -29.246 1.00 83.69 122 THR A O 1
ATOM 936 N N . ARG A 1 123 ? -12.693 19.453 -29.387 1.00 83.75 123 ARG A N 1
ATOM 937 C CA . ARG A 1 123 ? -11.578 19.999 -30.153 1.00 83.75 123 ARG A CA 1
ATOM 938 C C . ARG A 1 123 ? -11.049 18.953 -31.121 1.00 83.75 123 ARG A C 1
ATOM 940 O O . ARG A 1 123 ? -10.883 17.796 -30.753 1.00 83.75 123 ARG A O 1
ATOM 947 N N . PHE A 1 124 ? -10.796 19.370 -32.356 1.00 89.19 124 PHE A N 1
ATOM 948 C CA . PHE A 1 124 ? -10.133 18.545 -33.360 1.00 89.19 124 PHE A CA 1
ATOM 949 C C . PHE A 1 124 ? -9.283 19.450 -34.249 1.00 89.19 124 PHE A C 1
ATOM 951 O O . PHE A 1 124 ? -9.805 20.214 -35.066 1.00 89.19 124 PHE A O 1
ATOM 958 N N . GLN A 1 125 ? -7.967 19.378 -34.079 1.00 88.88 125 GLN A N 1
ATOM 959 C CA . GLN A 1 125 ? -7.004 20.130 -34.868 1.00 88.88 125 GLN A CA 1
ATOM 960 C C . GLN A 1 125 ? -5.930 19.203 -35.439 1.00 88.88 125 GLN A C 1
ATOM 962 O O . GLN A 1 125 ? -5.315 18.433 -34.711 1.00 88.88 125 GLN A O 1
ATOM 967 N N . ILE A 1 126 ? -5.649 19.321 -36.736 1.00 91.31 126 ILE A N 1
ATOM 968 C CA . ILE A 1 126 ? -4.519 18.649 -37.381 1.00 91.31 126 ILE A CA 1
ATOM 969 C C . ILE A 1 126 ? -3.436 19.672 -37.694 1.00 91.31 126 ILE A C 1
ATOM 971 O O . ILE A 1 126 ? -3.678 20.674 -38.366 1.00 91.31 126 ILE A O 1
ATOM 975 N N . THR A 1 127 ? -2.219 19.401 -37.232 1.00 92.38 127 THR A N 1
ATOM 976 C CA . THR A 1 127 ? -1.027 20.168 -37.588 1.00 92.38 127 THR A CA 1
ATOM 977 C C . THR A 1 127 ? -0.097 19.310 -38.432 1.00 92.38 127 THR A C 1
ATOM 979 O O . THR A 1 127 ? 0.427 18.303 -37.962 1.00 92.38 127 THR A O 1
ATOM 982 N N . VAL A 1 128 ? 0.139 19.735 -39.669 1.00 91.38 128 VAL A N 1
ATOM 983 C CA . VAL A 1 128 ? 1.086 19.115 -40.595 1.00 91.38 128 VAL A CA 1
ATOM 984 C C . VAL A 1 128 ? 2.358 19.952 -40.635 1.00 91.38 128 VAL A C 1
ATOM 986 O O . VAL A 1 128 ? 2.334 21.125 -41.005 1.00 91.38 128 VAL A O 1
ATOM 989 N N . ILE A 1 129 ? 3.481 19.353 -40.264 1.00 90.12 129 ILE A N 1
ATOM 990 C CA . ILE A 1 129 ? 4.807 19.948 -40.405 1.00 90.12 129 ILE A CA 1
ATOM 991 C C . ILE A 1 129 ? 5.442 19.361 -41.662 1.00 90.12 129 ILE A C 1
ATOM 993 O O . ILE A 1 129 ? 5.566 18.145 -41.759 1.00 90.12 129 ILE A O 1
ATOM 997 N N . HIS A 1 130 ? 5.833 20.190 -42.623 1.00 89.06 130 HIS A N 1
ATOM 998 C CA . HIS A 1 130 ? 6.311 19.726 -43.928 1.00 89.06 130 HIS A CA 1
ATOM 999 C C . HIS A 1 130 ? 7.627 20.388 -44.328 1.00 89.06 130 HIS A C 1
ATOM 1001 O O . HIS A 1 130 ? 7.968 21.458 -43.824 1.00 89.06 130 HIS A O 1
ATOM 1007 N N . ASP A 1 131 ? 8.356 19.746 -45.236 1.00 85.88 131 ASP A N 1
ATOM 1008 C CA . ASP A 1 131 ? 9.623 20.268 -45.742 1.00 85.88 131 ASP A CA 1
ATOM 1009 C C . ASP A 1 131 ? 9.427 21.607 -46.477 1.00 85.88 131 ASP A C 1
ATOM 1011 O O . ASP A 1 131 ? 8.449 21.797 -47.212 1.00 85.88 131 ASP A O 1
ATOM 1015 N N . ASP A 1 132 ? 10.324 22.565 -46.240 1.00 84.62 132 ASP A N 1
ATOM 1016 C CA . ASP A 1 132 ? 10.242 23.925 -46.784 1.00 84.62 132 ASP A CA 1
ATOM 1017 C C . ASP A 1 132 ? 10.566 23.984 -48.286 1.00 84.62 132 ASP A C 1
ATOM 1019 O O . ASP A 1 132 ? 10.194 24.942 -48.967 1.00 84.62 132 ASP A O 1
ATOM 1023 N N . LEU A 1 133 ? 11.167 22.917 -48.817 1.00 82.19 133 LEU A N 1
ATOM 1024 C CA . LEU A 1 133 ? 11.501 22.738 -50.231 1.00 82.19 133 LEU A CA 1
ATOM 1025 C C . LEU A 1 133 ? 10.338 22.205 -51.094 1.00 82.19 133 LEU A C 1
ATOM 1027 O O . LEU A 1 133 ? 10.500 22.031 -52.304 1.00 82.19 133 LEU A O 1
ATOM 1031 N N . LEU A 1 134 ? 9.170 21.919 -50.506 1.00 84.00 134 LEU A N 1
ATOM 1032 C CA . LEU A 1 134 ? 8.021 21.352 -51.224 1.00 84.00 134 LEU A CA 1
ATOM 1033 C C . LEU A 1 134 ? 7.291 22.386 -52.096 1.00 84.00 134 LEU A C 1
ATOM 1035 O O . LEU A 1 134 ? 7.161 23.562 -51.750 1.00 84.00 134 LEU A O 1
ATOM 1039 N N . SER A 1 135 ? 6.762 21.932 -53.239 1.00 85.50 135 SER A N 1
ATOM 1040 C CA . SER A 1 135 ? 6.041 22.803 -54.172 1.00 85.50 135 SER A CA 1
ATOM 1041 C C . SER A 1 135 ? 4.710 23.292 -53.577 1.00 85.50 135 SER A C 1
ATOM 1043 O O . SER A 1 135 ? 3.986 22.543 -52.913 1.00 85.50 135 SER A O 1
ATOM 1045 N N . LYS A 1 136 ? 4.343 24.553 -53.847 1.00 84.44 136 LYS A N 1
ATOM 1046 C CA . LYS A 1 136 ? 3.077 25.142 -53.366 1.00 84.44 136 LYS A CA 1
ATOM 1047 C C . LYS A 1 136 ? 1.839 24.418 -53.911 1.00 84.44 136 LYS A C 1
ATOM 1049 O O . LYS A 1 136 ? 0.803 24.420 -53.252 1.00 84.44 136 LYS A O 1
ATOM 1054 N N . GLU A 1 137 ? 1.947 23.797 -55.084 1.00 84.50 137 GLU A N 1
ATOM 1055 C CA . GLU A 1 137 ? 0.870 23.018 -55.703 1.00 84.50 137 GLU A CA 1
ATOM 1056 C C . GLU A 1 137 ? 0.655 21.690 -54.970 1.00 84.50 137 GLU A C 1
ATOM 1058 O O . GLU A 1 137 ? -0.472 21.385 -54.584 1.00 84.50 137 GLU A O 1
ATOM 1063 N N . SER A 1 138 ? 1.734 20.959 -54.666 1.00 84.19 138 SER A N 1
ATOM 1064 C CA . SER A 1 138 ? 1.678 19.725 -53.870 1.00 84.19 138 SER A CA 1
ATOM 1065 C C . SER A 1 138 ? 1.110 19.976 -52.470 1.00 84.19 138 SER A C 1
ATOM 1067 O O . SER A 1 138 ? 0.298 19.195 -51.984 1.00 84.19 138 SER A O 1
ATOM 1069 N N . LEU A 1 139 ? 1.477 21.098 -51.839 1.00 87.31 139 LEU A N 1
ATOM 1070 C CA . LEU A 1 139 ? 0.957 21.482 -50.521 1.00 87.31 139 LEU A CA 1
ATOM 1071 C C . LEU A 1 139 ? -0.528 21.854 -50.550 1.00 87.31 139 LEU A C 1
ATOM 1073 O O . LEU A 1 139 ? -1.244 21.570 -49.592 1.00 87.31 139 LEU A O 1
ATOM 1077 N N . LYS A 1 140 ? -1.001 22.476 -51.636 1.00 88.06 140 LYS A N 1
ATOM 1078 C CA . LYS A 1 140 ? -2.426 22.777 -51.809 1.00 88.06 140 LYS A CA 1
ATOM 1079 C C . LYS A 1 140 ? -3.238 21.490 -51.956 1.00 88.06 140 LYS A C 1
ATOM 1081 O O . LYS A 1 140 ? -4.208 21.312 -51.235 1.00 88.06 140 LYS A O 1
ATOM 1086 N N . ILE A 1 141 ? -2.784 20.573 -52.809 1.00 88.62 141 ILE A N 1
ATOM 1087 C CA . ILE A 1 141 ? -3.438 19.274 -53.016 1.00 88.62 141 ILE A CA 1
ATOM 1088 C C . ILE A 1 141 ? -3.450 18.461 -51.714 1.00 88.62 141 ILE A C 1
ATOM 1090 O O . ILE A 1 141 ? -4.473 17.879 -51.364 1.00 88.62 141 ILE A O 1
ATOM 1094 N N . ALA A 1 142 ? -2.339 18.449 -50.970 1.00 88.31 142 ALA A N 1
ATOM 1095 C CA . ALA A 1 142 ? -2.269 17.785 -49.672 1.00 88.31 142 ALA A CA 1
ATOM 1096 C C . ALA A 1 142 ? -3.261 18.389 -48.666 1.00 88.31 142 ALA A C 1
ATOM 1098 O O . ALA A 1 142 ? -3.947 17.641 -47.979 1.00 88.31 142 ALA A O 1
ATOM 1099 N N . ARG A 1 143 ? -3.376 19.722 -48.600 1.00 90.19 143 ARG A N 1
ATOM 1100 C CA . ARG A 1 143 ? -4.338 20.394 -47.715 1.00 90.19 143 ARG A CA 1
ATOM 1101 C C . ARG A 1 143 ? -5.781 20.036 -48.064 1.00 90.19 143 ARG A C 1
ATOM 1103 O O . ARG A 1 143 ? -6.493 19.583 -47.179 1.00 90.19 143 ARG A O 1
ATOM 1110 N N . ASP A 1 144 ? -6.161 20.156 -49.334 1.00 88.00 144 ASP A N 1
ATOM 1111 C CA . ASP A 1 144 ? -7.530 19.877 -49.785 1.00 88.00 144 ASP A CA 1
ATOM 1112 C C . ASP A 1 144 ? -7.936 18.423 -49.453 1.00 88.00 144 ASP A C 1
ATOM 1114 O O . ASP A 1 144 ? -9.038 18.167 -48.978 1.00 88.00 144 ASP A O 1
ATOM 1118 N N . ARG A 1 145 ? -7.012 17.460 -49.597 1.00 89.31 145 ARG A N 1
ATOM 1119 C CA . ARG A 1 145 ? -7.263 16.052 -49.238 1.00 89.31 145 ARG A CA 1
ATOM 1120 C C . ARG A 1 145 ? -7.369 15.802 -47.735 1.00 89.31 145 ARG A C 1
ATOM 1122 O O . ARG A 1 145 ? -8.128 14.925 -47.326 1.00 89.31 145 ARG A O 1
ATOM 1129 N N . VAL A 1 146 ? -6.610 16.532 -46.918 1.00 88.50 146 VAL A N 1
ATOM 1130 C CA . VAL A 1 146 ? -6.736 16.459 -45.454 1.00 88.50 146 VAL A CA 1
ATOM 1131 C C . VAL A 1 146 ? -8.065 17.069 -45.004 1.00 88.50 146 VAL A C 1
ATOM 1133 O O . VAL A 1 146 ? -8.717 16.498 -44.135 1.00 88.50 146 VAL A O 1
ATOM 1136 N N . ASP A 1 147 ? -8.501 18.165 -45.625 1.00 86.50 147 ASP A N 1
ATOM 1137 C CA . ASP A 1 147 ? -9.806 18.776 -45.352 1.00 86.50 147 ASP A CA 1
ATOM 1138 C C . ASP A 1 147 ? -10.960 17.825 -45.731 1.00 86.50 147 ASP A C 1
ATOM 1140 O O . ASP A 1 147 ? -11.872 17.619 -44.928 1.00 86.50 147 ASP A O 1
ATOM 1144 N N . ASP A 1 148 ? -10.879 17.155 -46.889 1.00 86.88 148 ASP A N 1
ATOM 1145 C CA . ASP A 1 148 ? -11.856 16.141 -47.322 1.00 86.88 148 ASP A CA 1
ATOM 1146 C C . ASP A 1 148 ? -11.953 14.961 -46.339 1.00 86.88 148 ASP A C 1
ATOM 1148 O O . ASP A 1 148 ? -13.047 14.490 -46.016 1.00 86.88 148 ASP A O 1
ATOM 1152 N N . PHE A 1 149 ? -10.810 14.493 -45.827 1.00 87.94 149 PHE A N 1
ATOM 1153 C CA . PHE A 1 149 ? -10.754 13.418 -44.833 1.00 87.94 149 PHE A CA 1
ATOM 1154 C C . PHE A 1 149 ? -11.446 13.801 -43.516 1.00 87.94 149 PHE A C 1
ATOM 1156 O O . PHE A 1 149 ? -11.988 12.938 -42.823 1.00 87.94 149 PHE A O 1
ATOM 1163 N N . LEU A 1 150 ? -11.455 15.091 -43.172 1.00 86.44 150 LEU A N 1
ATOM 1164 C CA . LEU A 1 150 ? -12.006 15.592 -41.916 1.00 86.44 150 LEU A CA 1
ATOM 1165 C C . LEU A 1 150 ? -13.503 15.913 -41.961 1.00 86.44 150 LEU A C 1
ATOM 1167 O O . LEU A 1 150 ? -14.106 16.072 -40.901 1.00 86.44 150 LEU A O 1
ATOM 1171 N N . LEU A 1 151 ? -14.130 15.929 -43.143 1.00 82.69 151 LEU A N 1
ATOM 1172 C CA . LEU A 1 151 ? -15.566 16.199 -43.323 1.00 82.69 151 LEU A CA 1
ATOM 1173 C C . LEU A 1 151 ? -16.518 15.361 -42.438 1.00 82.69 151 LEU A C 1
ATOM 1175 O O . LEU A 1 151 ? -17.537 15.906 -41.996 1.00 82.69 151 LEU A O 1
ATOM 1179 N N . PRO A 1 152 ? -16.256 14.066 -42.159 1.00 83.25 152 PRO A N 1
ATOM 1180 C CA . PRO A 1 152 ? -17.121 13.264 -41.292 1.00 83.25 152 PRO A CA 1
ATOM 1181 C C . PRO A 1 152 ? -17.063 13.672 -39.814 1.00 83.25 152 PRO A C 1
ATOM 1183 O O . PRO A 1 152 ? -18.002 13.394 -39.064 1.00 83.25 152 PRO A O 1
ATOM 1186 N N . TYR A 1 153 ? -15.984 14.328 -39.381 1.00 83.81 153 TYR A N 1
ATOM 1187 C CA . TYR A 1 153 ? -15.779 14.725 -37.992 1.00 83.81 153 TYR A CA 1
ATOM 1188 C C . TYR A 1 153 ? -16.331 16.132 -37.767 1.00 83.81 153 TYR A C 1
ATOM 1190 O O . TYR A 1 153 ? -16.037 17.059 -38.513 1.00 83.81 153 TYR A O 1
ATOM 1198 N N . LYS A 1 154 ? -17.144 16.309 -36.722 1.00 80.94 154 LYS A N 1
ATOM 1199 C CA . LYS A 1 154 ? -17.719 17.613 -36.368 1.00 80.94 154 LYS A CA 1
ATOM 1200 C C . LYS A 1 154 ? -17.451 17.934 -34.910 1.00 80.94 154 LYS A C 1
ATOM 1202 O O . LYS A 1 154 ? -17.867 17.184 -34.026 1.00 80.94 154 LYS A O 1
ATOM 1207 N N . ILE A 1 155 ? -16.825 19.079 -34.669 1.00 79.12 155 ILE A N 1
ATOM 1208 C CA . ILE A 1 155 ? -16.655 19.637 -33.333 1.00 79.12 155 ILE A CA 1
ATOM 1209 C C . ILE A 1 155 ? -18.029 20.108 -32.854 1.00 79.12 155 ILE A C 1
ATOM 1211 O O . ILE A 1 155 ? -18.716 20.870 -33.542 1.00 79.12 155 ILE A O 1
ATOM 1215 N N . ARG A 1 156 ? -18.477 19.595 -31.703 1.00 74.12 156 ARG A N 1
ATOM 1216 C CA . ARG A 1 156 ? -19.804 19.879 -31.122 1.00 74.12 156 ARG A CA 1
ATOM 1217 C C . ARG A 1 156 ? -20.957 19.742 -32.135 1.00 74.12 156 ARG A C 1
ATOM 1219 O O . ARG A 1 156 ? -21.905 20.532 -32.135 1.00 74.12 156 ARG A O 1
ATOM 1226 N N . LYS A 1 157 ? -20.817 18.799 -33.081 1.00 67.75 157 LYS A N 1
ATOM 1227 C CA . LYS A 1 157 ? -21.737 18.534 -34.208 1.00 67.75 157 LYS A CA 1
ATOM 1228 C C . LYS A 1 157 ? -22.018 19.732 -35.140 1.00 67.75 157 LYS A C 1
ATOM 1230 O O . LYS A 1 157 ? -22.912 19.627 -35.984 1.00 67.75 157 LYS A O 1
ATOM 1235 N N . LYS A 1 158 ? -21.262 20.833 -35.043 1.00 68.69 158 LYS A N 1
ATOM 1236 C CA . LYS A 1 158 ? -21.490 22.079 -35.800 1.00 68.69 158 LYS A CA 1
ATOM 1237 C C . LYS A 1 158 ? -20.265 22.550 -36.577 1.00 68.69 158 LYS A C 1
ATOM 1239 O O . LYS A 1 158 ? -20.405 22.822 -37.765 1.00 68.69 158 LYS A O 1
ATOM 1244 N N . ASP A 1 159 ? -19.104 22.604 -35.933 1.00 76.75 159 ASP A N 1
ATOM 1245 C CA . ASP A 1 159 ? -17.906 23.227 -36.499 1.00 76.75 159 ASP A CA 1
ATOM 1246 C C . ASP A 1 159 ? -16.983 22.184 -37.146 1.00 76.75 159 ASP A C 1
ATOM 1248 O O . ASP A 1 159 ? -16.891 21.041 -36.688 1.00 76.75 159 ASP A O 1
ATOM 1252 N N . ALA A 1 160 ? -16.313 22.567 -38.235 1.00 75.62 160 ALA A N 1
ATOM 1253 C CA . ALA A 1 160 ? -15.348 21.709 -38.917 1.00 75.62 160 ALA A CA 1
ATOM 1254 C C . ALA A 1 160 ? -13.997 21.680 -38.163 1.00 75.62 160 ALA A C 1
ATOM 1256 O O . ALA A 1 160 ? -13.606 22.694 -37.575 1.00 75.62 160 ALA A O 1
ATOM 1257 N N . PRO A 1 161 ? -13.267 20.550 -38.180 1.00 84.44 161 PRO A N 1
ATOM 1258 C CA . PRO A 1 161 ? -11.914 20.454 -37.640 1.00 84.44 161 PRO A CA 1
ATOM 1259 C C . PRO A 1 161 ? -10.951 21.465 -38.272 1.00 84.44 161 PRO A C 1
ATOM 1261 O O . PRO A 1 161 ? -11.070 21.816 -39.442 1.00 84.44 161 PRO A O 1
ATOM 1264 N N . THR A 1 162 ? -9.972 21.934 -37.498 1.00 84.31 162 THR A N 1
ATOM 1265 C CA . THR A 1 162 ? -9.004 22.940 -37.967 1.00 84.31 162 THR A CA 1
ATOM 1266 C C . THR A 1 162 ? -7.744 22.281 -38.524 1.00 84.31 162 THR A C 1
ATOM 1268 O O . THR A 1 162 ? -7.139 21.453 -37.846 1.00 84.31 162 THR A O 1
ATOM 1271 N N . VAL A 1 163 ? -7.283 22.696 -39.708 1.00 88.75 163 VAL A N 1
ATOM 1272 C CA . VAL A 1 163 ? -6.062 22.166 -40.342 1.00 88.75 163 VAL A CA 1
ATOM 1273 C C . VAL A 1 163 ? -5.001 23.253 -40.497 1.00 88.75 163 VAL A C 1
ATOM 1275 O O . VAL A 1 163 ? -5.249 24.322 -41.052 1.00 88.75 163 VAL A O 1
ATOM 1278 N N . VAL A 1 164 ? -3.784 22.982 -40.018 1.00 89.00 164 VAL A N 1
ATOM 1279 C CA . VAL A 1 164 ? -2.661 23.931 -40.022 1.00 89.00 164 VAL A CA 1
ATOM 1280 C C . VAL A 1 164 ? -1.430 23.285 -40.649 1.00 89.00 164 VAL A C 1
ATOM 1282 O O . VAL A 1 164 ? -0.990 22.235 -40.201 1.00 89.00 164 VAL A O 1
ATOM 1285 N N . PHE A 1 165 ? -0.825 23.935 -41.647 1.00 90.38 165 PHE A N 1
ATOM 1286 C CA . PHE A 1 165 ? 0.446 23.494 -42.241 1.00 90.38 165 PHE A CA 1
ATOM 1287 C C . PHE A 1 165 ? 1.574 24.441 -41.830 1.00 90.38 165 PHE A C 1
ATOM 1289 O O . PHE A 1 165 ? 1.418 25.661 -41.933 1.00 90.38 165 PHE A O 1
ATOM 1296 N N . LYS A 1 166 ? 2.706 23.890 -41.384 1.00 88.31 166 LYS A N 1
ATOM 1297 C CA . LYS A 1 166 ? 3.896 24.642 -40.965 1.00 88.31 166 LYS A CA 1
ATOM 1298 C C . LYS A 1 166 ? 5.148 24.138 -41.704 1.00 88.31 166 LYS A C 1
ATOM 1300 O O . LYS A 1 166 ? 5.403 22.936 -41.669 1.00 88.31 166 LYS A O 1
ATOM 1305 N N . PRO A 1 167 ? 5.950 25.020 -42.327 1.00 87.25 167 PRO A N 1
ATOM 1306 C CA . PRO A 1 167 ? 7.197 24.620 -42.976 1.00 87.25 167 PRO A CA 1
ATOM 1307 C C . PRO A 1 167 ? 8.327 24.388 -41.956 1.00 87.25 167 PRO A C 1
ATOM 1309 O O . PRO A 1 167 ? 8.422 25.108 -40.960 1.00 87.25 167 PRO A O 1
ATOM 1312 N N . THR A 1 168 ? 9.209 23.421 -42.216 1.00 83.75 168 THR A N 1
ATOM 1313 C CA . THR A 1 168 ? 10.459 23.182 -41.471 1.00 83.75 168 THR A CA 1
ATOM 1314 C C . THR A 1 168 ? 11.546 22.609 -42.384 1.00 83.75 168 THR A C 1
ATOM 1316 O O . THR A 1 168 ? 11.244 22.083 -43.448 1.00 83.75 168 THR A O 1
ATOM 1319 N N . LYS A 1 169 ? 12.812 22.671 -41.960 1.00 78.81 169 LYS A N 1
ATOM 1320 C CA . LYS A 1 169 ? 13.947 22.098 -42.701 1.00 78.81 169 LYS A CA 1
ATOM 1321 C C . LYS A 1 169 ? 14.205 20.667 -42.252 1.00 78.81 169 LYS A C 1
ATOM 1323 O O . LYS A 1 169 ? 14.646 20.450 -41.121 1.00 78.81 169 LYS A O 1
ATOM 1328 N N . PHE A 1 170 ? 13.989 19.700 -43.135 1.00 73.56 170 PHE A N 1
ATOM 1329 C CA . PHE A 1 170 ? 14.373 18.312 -42.879 1.00 73.56 170 PHE A CA 1
ATOM 1330 C C . PHE A 1 170 ? 15.854 18.130 -43.255 1.00 73.56 170 PHE A C 1
ATOM 1332 O O . PHE A 1 170 ? 16.283 18.506 -44.345 1.00 73.56 170 PHE A O 1
ATOM 1339 N N . LYS A 1 171 ? 16.689 17.621 -42.334 1.00 61.31 171 LYS A N 1
ATOM 1340 C CA . LYS A 1 171 ? 18.128 17.428 -42.595 1.00 61.31 171 LYS A CA 1
ATOM 1341 C C . LYS A 1 171 ? 18.315 16.360 -43.679 1.00 61.31 171 LYS A C 1
ATOM 1343 O O . LYS A 1 171 ? 17.964 15.205 -43.459 1.00 61.31 171 LYS A O 1
ATOM 1348 N N . ALA A 1 172 ? 18.917 16.728 -44.809 1.00 56.84 172 ALA A N 1
ATOM 1349 C CA . ALA A 1 172 ? 19.379 15.763 -45.803 1.00 56.84 172 ALA A CA 1
ATOM 1350 C C . ALA A 1 172 ? 20.477 14.873 -45.191 1.00 56.84 172 ALA A C 1
ATOM 1352 O O . ALA A 1 172 ? 21.398 15.381 -44.545 1.00 56.84 172 ALA A O 1
ATOM 1353 N N . ALA A 1 173 ? 20.369 13.555 -45.370 1.00 55.88 173 ALA A N 1
ATOM 1354 C CA . ALA A 1 173 ? 21.347 12.589 -44.880 1.00 55.88 173 ALA A CA 1
ATOM 1355 C C . ALA A 1 173 ? 22.752 12.936 -45.402 1.00 55.88 173 ALA A C 1
ATOM 1357 O O . ALA A 1 173 ? 22.983 12.972 -46.610 1.00 55.88 173 ALA A O 1
ATOM 1358 N N . ASN A 1 174 ? 23.685 13.212 -44.487 1.00 61.84 174 ASN A N 1
ATOM 1359 C CA . ASN A 1 174 ? 25.056 13.583 -44.817 1.00 61.84 174 ASN A CA 1
ATOM 1360 C C . ASN A 1 174 ? 25.972 12.385 -44.494 1.00 61.84 174 ASN A C 1
ATOM 1362 O O . ASN A 1 174 ? 26.114 12.047 -43.317 1.00 61.84 174 ASN A O 1
ATOM 1366 N N . PRO A 1 175 ? 26.600 11.725 -45.484 1.00 61.69 175 PRO A N 1
ATOM 1367 C CA . PRO A 1 175 ? 27.323 10.462 -45.272 1.00 61.69 175 PRO A CA 1
ATOM 1368 C C . PRO A 1 175 ? 28.538 10.589 -44.334 1.00 61.69 175 PRO A C 1
ATOM 1370 O O . PRO A 1 175 ? 28.998 9.606 -43.763 1.00 61.69 175 PRO A O 1
ATOM 1373 N N . LEU A 1 176 ? 29.044 11.809 -44.126 1.00 63.81 176 LEU A N 1
ATOM 1374 C CA . LEU A 1 176 ? 30.143 12.100 -43.201 1.00 63.81 176 LEU A CA 1
ATOM 1375 C C . LEU A 1 176 ? 29.750 12.027 -41.717 1.00 63.81 176 LEU A C 1
ATOM 1377 O O . LEU A 1 176 ? 30.620 11.789 -40.881 1.00 63.81 176 LEU A O 1
ATOM 1381 N N . ASP A 1 177 ? 28.475 12.220 -41.371 1.00 64.56 177 ASP A N 1
ATOM 1382 C CA . ASP A 1 177 ? 28.028 12.099 -39.975 1.00 64.56 177 ASP A CA 1
ATOM 1383 C C . ASP A 1 177 ? 27.858 10.633 -39.549 1.00 64.56 177 ASP A C 1
ATOM 1385 O O . ASP A 1 177 ? 27.997 10.318 -38.367 1.00 64.56 177 ASP A O 1
ATOM 1389 N N . ASP A 1 178 ? 27.680 9.717 -40.505 1.00 62.16 178 ASP A N 1
ATOM 1390 C CA . ASP A 1 178 ? 27.671 8.272 -40.251 1.00 62.16 178 ASP A CA 1
ATOM 1391 C C . ASP A 1 178 ? 29.050 7.740 -39.844 1.00 62.16 178 ASP A C 1
ATOM 1393 O O . ASP A 1 178 ? 29.144 6.850 -38.999 1.00 62.16 178 ASP A O 1
ATOM 1397 N N . LEU A 1 179 ? 30.131 8.348 -40.347 1.00 68.38 179 LEU A N 1
ATOM 1398 C CA . LEU A 1 179 ? 31.503 7.996 -39.963 1.00 68.38 179 LEU A CA 1
ATOM 1399 C C . LEU A 1 179 ? 31.846 8.359 -38.512 1.00 68.38 179 LEU A C 1
ATOM 1401 O O . LEU A 1 179 ? 32.772 7.786 -37.948 1.00 68.38 179 LEU A O 1
ATOM 1405 N N . LYS A 1 180 ? 31.123 9.298 -37.892 1.00 74.62 180 LYS A N 1
ATOM 1406 C CA . LYS A 1 180 ? 31.340 9.693 -36.488 1.00 74.62 180 LYS A CA 1
ATOM 1407 C C . LYS A 1 180 ? 30.618 8.780 -35.500 1.00 74.62 180 LYS A C 1
ATOM 1409 O O . LYS A 1 180 ? 30.781 8.942 -34.292 1.00 74.62 180 LYS A O 1
ATOM 1414 N N . ARG A 1 181 ? 29.813 7.828 -35.984 1.00 76.06 181 ARG A N 1
ATOM 1415 C CA . ARG A 1 181 ? 29.114 6.880 -35.117 1.00 76.06 181 ARG A CA 1
ATOM 1416 C C . ARG A 1 181 ? 30.125 5.925 -34.475 1.00 76.06 181 ARG A C 1
ATOM 1418 O O . ARG A 1 181 ? 30.923 5.330 -35.206 1.00 76.06 181 ARG A O 1
ATOM 1425 N N . PRO A 1 182 ? 30.071 5.717 -33.146 1.00 73.50 182 PRO A N 1
ATOM 1426 C CA . PRO A 1 182 ? 30.969 4.801 -32.441 1.00 73.50 182 PRO A CA 1
ATOM 1427 C C . PRO A 1 182 ? 31.016 3.400 -33.051 1.00 73.50 182 PRO A C 1
ATOM 1429 O O . PRO A 1 182 ? 32.087 2.817 -33.178 1.00 73.50 182 PRO A O 1
ATOM 1432 N N . SER A 1 183 ? 29.879 2.896 -33.532 1.00 78.69 183 SER A N 1
ATOM 1433 C CA . SER A 1 183 ? 29.783 1.591 -34.191 1.00 78.69 183 SER A CA 1
ATOM 1434 C C . SER A 1 183 ? 30.579 1.471 -35.495 1.00 78.69 183 SER A C 1
ATOM 1436 O O . SER A 1 183 ? 30.861 0.355 -35.913 1.00 78.69 183 SER A O 1
ATOM 1438 N N . VAL A 1 184 ? 30.947 2.584 -36.137 1.00 80.00 184 VAL A N 1
ATOM 1439 C CA . VAL A 1 184 ? 31.628 2.599 -37.441 1.00 80.00 184 VAL A CA 1
ATOM 1440 C C . VAL A 1 184 ? 33.110 2.943 -37.295 1.00 80.00 184 VAL A C 1
ATOM 1442 O O . VAL A 1 184 ? 33.953 2.242 -37.856 1.00 80.00 184 VAL A O 1
ATOM 1445 N N . TYR A 1 185 ? 33.469 3.973 -36.516 1.00 83.12 185 TYR A N 1
ATOM 1446 C CA . TYR A 1 185 ? 34.882 4.359 -36.396 1.00 83.12 185 TYR A CA 1
ATOM 1447 C C . TYR A 1 185 ? 35.686 3.472 -35.437 1.00 83.12 185 TYR A C 1
ATOM 1449 O O . TYR A 1 185 ? 36.879 3.300 -35.676 1.00 83.12 185 TYR A O 1
ATOM 1457 N N . LEU A 1 186 ? 35.089 2.880 -34.387 1.00 84.25 186 LEU A N 1
ATOM 1458 C CA . LEU A 1 186 ? 35.835 1.984 -33.487 1.00 84.25 186 LEU A CA 1
ATOM 1459 C C . LEU A 1 186 ? 36.356 0.728 -34.210 1.00 84.25 186 LEU A C 1
ATOM 1461 O O . LEU A 1 186 ? 37.546 0.446 -34.084 1.00 84.25 186 LEU A O 1
ATOM 1465 N N . PRO A 1 187 ? 35.555 -0.005 -35.012 1.00 87.88 187 PRO A N 1
ATOM 1466 C CA . PRO A 1 187 ? 36.063 -1.143 -35.780 1.00 87.88 187 PRO A CA 1
ATOM 1467 C C . PRO A 1 187 ? 37.154 -0.752 -36.779 1.00 87.88 187 PRO A C 1
ATOM 1469 O O . PRO A 1 187 ? 38.148 -1.461 -36.909 1.00 87.88 187 PRO A O 1
ATOM 1472 N N . LEU A 1 188 ? 37.006 0.394 -37.453 1.00 87.06 188 LEU A N 1
ATOM 1473 C CA . LEU A 1 188 ? 38.018 0.914 -38.378 1.00 87.06 188 LEU A CA 1
ATOM 1474 C C . LEU A 1 188 ? 39.322 1.275 -37.655 1.00 87.06 188 LEU A C 1
ATOM 1476 O O . LEU A 1 188 ? 40.405 0.983 -38.160 1.00 87.06 188 LEU A O 1
ATOM 1480 N N . LEU A 1 189 ? 39.228 1.857 -36.457 1.00 89.06 189 LEU A N 1
ATOM 1481 C CA . LEU A 1 189 ? 40.375 2.155 -35.600 1.00 89.06 189 LEU A CA 1
ATOM 1482 C C . LEU A 1 189 ? 41.080 0.868 -35.151 1.00 89.06 189 LEU A C 1
ATOM 1484 O O . LEU A 1 189 ? 42.304 0.777 -35.240 1.00 89.06 189 LEU A O 1
ATOM 1488 N N . TYR A 1 190 ? 40.327 -0.144 -34.709 1.00 91.50 190 TYR A N 1
ATOM 1489 C CA . TYR A 1 190 ? 40.894 -1.438 -34.329 1.00 91.50 190 TYR A CA 1
ATOM 1490 C C . TYR A 1 190 ? 41.532 -2.158 -35.519 1.00 91.50 190 TYR A C 1
ATOM 1492 O O . TYR A 1 190 ? 42.622 -2.707 -35.376 1.00 91.50 190 TYR A O 1
ATOM 1500 N N . ALA A 1 191 ? 40.921 -2.100 -36.705 1.00 90.06 191 ALA A N 1
ATOM 1501 C CA . ALA A 1 191 ? 41.496 -2.648 -37.930 1.00 90.06 191 ALA A CA 1
ATOM 1502 C C . ALA A 1 191 ? 42.806 -1.939 -38.318 1.00 90.06 191 ALA A C 1
ATOM 1504 O O . ALA A 1 191 ? 43.776 -2.596 -38.697 1.00 90.06 191 ALA A O 1
ATOM 1505 N N . LEU A 1 192 ? 42.868 -0.611 -38.168 1.00 92.88 192 LEU A N 1
ATOM 1506 C CA . LEU A 1 192 ? 44.082 0.175 -38.395 1.00 92.88 192 LEU A CA 1
ATOM 1507 C C . LEU A 1 192 ? 45.192 -0.206 -37.404 1.00 92.88 192 LEU A C 1
ATOM 1509 O O . LEU A 1 192 ? 46.324 -0.461 -37.814 1.00 92.88 192 LEU A O 1
ATOM 1513 N N . LEU A 1 193 ? 44.874 -0.279 -36.108 1.00 92.56 193 LEU A N 1
ATOM 1514 C CA . LEU A 1 193 ? 45.828 -0.680 -35.070 1.00 92.56 193 LEU A CA 1
ATOM 1515 C C . LEU A 1 193 ? 46.326 -2.112 -35.280 1.00 92.56 193 LEU A C 1
ATOM 1517 O O . LEU A 1 193 ? 47.518 -2.373 -35.136 1.00 92.56 193 LEU A O 1
ATOM 1521 N N . PHE A 1 194 ? 45.442 -3.025 -35.682 1.00 92.88 194 PHE A N 1
ATOM 1522 C CA . PHE A 1 194 ? 45.802 -4.399 -36.014 1.00 92.88 194 PHE A CA 1
ATOM 1523 C C . PHE A 1 194 ? 46.732 -4.473 -37.231 1.00 92.88 194 PHE A C 1
ATOM 1525 O O . PHE A 1 194 ? 47.705 -5.223 -37.229 1.00 92.88 194 PHE A O 1
ATOM 1532 N N . LEU A 1 195 ? 46.497 -3.649 -38.252 1.00 91.81 195 LEU A N 1
ATOM 1533 C CA . LEU A 1 195 ? 47.373 -3.568 -39.420 1.00 91.81 195 LEU A CA 1
ATOM 1534 C C . LEU A 1 195 ? 48.762 -3.020 -39.058 1.00 91.81 195 LEU A C 1
ATOM 1536 O O . LEU A 1 195 ? 49.772 -3.546 -39.524 1.00 91.81 195 LEU A O 1
ATOM 1540 N N . ILE A 1 196 ? 48.829 -2.011 -38.185 1.00 90.12 196 ILE A N 1
ATOM 1541 C CA . ILE A 1 196 ? 50.096 -1.483 -37.658 1.00 90.12 196 ILE A CA 1
ATOM 1542 C C . ILE A 1 196 ? 50.830 -2.556 -36.840 1.00 90.12 196 ILE A C 1
ATOM 1544 O O . ILE A 1 196 ? 52.036 -2.737 -37.011 1.00 90.12 196 ILE A O 1
ATOM 1548 N N . LEU A 1 197 ? 50.107 -3.314 -36.009 1.00 90.00 197 LEU A N 1
ATOM 1549 C CA . LEU A 1 197 ? 50.653 -4.437 -35.246 1.00 90.00 197 LEU A CA 1
ATOM 1550 C C . LEU A 1 197 ? 51.244 -5.508 -36.174 1.00 90.00 197 LEU A C 1
ATOM 1552 O O . LEU A 1 197 ? 52.369 -5.951 -35.953 1.00 90.00 197 LEU A O 1
ATOM 1556 N N . LEU A 1 198 ? 50.531 -5.891 -37.238 1.00 88.25 198 LEU A N 1
ATOM 1557 C CA . LEU A 1 198 ? 51.023 -6.855 -38.226 1.00 88.25 198 LEU A CA 1
ATOM 1558 C C . LEU A 1 198 ? 52.283 -6.353 -38.942 1.00 88.25 198 LEU A C 1
ATOM 1560 O O . LEU A 1 198 ? 53.240 -7.111 -39.107 1.00 88.25 198 LEU A O 1
ATOM 1564 N N . LEU A 1 199 ? 52.322 -5.077 -39.331 1.00 86.19 199 LEU A N 1
ATOM 1565 C CA . LEU A 1 199 ? 53.510 -4.479 -39.944 1.00 86.19 199 LEU A CA 1
ATOM 1566 C C . LEU A 1 199 ? 54.706 -4.453 -38.985 1.00 86.19 199 LEU A C 1
ATOM 1568 O O . LEU A 1 199 ? 55.835 -4.675 -39.420 1.00 86.19 199 LEU A O 1
ATOM 1572 N N . PHE A 1 200 ? 54.476 -4.235 -37.691 1.00 87.12 200 PHE A N 1
ATOM 1573 C CA . PHE A 1 200 ? 55.522 -4.273 -36.671 1.00 87.12 200 PHE A CA 1
ATOM 1574 C C . PHE A 1 200 ? 56.064 -5.694 -36.442 1.00 87.12 200 PHE A C 1
ATOM 1576 O O . PHE A 1 200 ? 57.277 -5.896 -36.424 1.00 87.12 200 PHE A O 1
ATOM 1583 N N . LEU A 1 201 ? 55.177 -6.688 -36.329 1.00 84.31 201 LEU A N 1
ATOM 1584 C CA . LEU A 1 201 ? 55.535 -8.083 -36.042 1.00 84.31 201 LEU A CA 1
ATOM 1585 C C . LEU A 1 201 ? 56.232 -8.761 -37.234 1.00 84.31 201 LEU A C 1
ATOM 1587 O O . LEU A 1 201 ? 57.213 -9.482 -37.060 1.00 84.31 201 LEU A O 1
ATOM 1591 N N . PHE A 1 202 ? 55.759 -8.499 -38.457 1.00 81.81 202 PHE A N 1
ATOM 1592 C CA . PHE A 1 202 ? 56.235 -9.169 -39.673 1.00 81.81 202 PHE A CA 1
ATOM 1593 C C . PHE A 1 202 ? 57.155 -8.312 -40.555 1.00 81.81 202 PHE A C 1
ATOM 1595 O O . PHE A 1 202 ? 57.809 -8.846 -41.454 1.00 81.81 202 PHE A O 1
ATOM 1602 N N . GLY A 1 203 ? 57.276 -7.008 -40.302 1.00 78.44 203 GLY A N 1
ATOM 1603 C CA . GLY A 1 203 ? 58.159 -6.110 -41.056 1.00 78.44 203 GLY A CA 1
ATOM 1604 C C . GLY A 1 203 ? 59.639 -6.523 -41.023 1.00 78.44 203 GLY A C 1
ATOM 1605 O O . GLY A 1 203 ? 60.246 -6.687 -42.088 1.00 78.44 203 GLY A O 1
ATOM 1606 N N . PRO A 1 204 ? 60.238 -6.768 -39.840 1.00 80.38 204 PRO A N 1
ATOM 1607 C CA . PRO A 1 204 ? 61.630 -7.212 -39.733 1.00 80.38 204 PRO A CA 1
ATOM 1608 C C . PRO A 1 204 ? 61.863 -8.594 -40.361 1.00 80.38 204 PRO A C 1
ATOM 1610 O O . PRO A 1 204 ? 62.876 -8.817 -41.033 1.00 80.38 204 PRO A O 1
ATOM 1613 N N . LEU A 1 205 ? 60.892 -9.503 -40.207 1.00 71.19 205 LEU A N 1
ATOM 1614 C CA . LEU A 1 205 ? 60.912 -10.847 -40.794 1.00 71.19 205 LEU A CA 1
ATOM 1615 C C . LEU A 1 205 ? 60.912 -10.798 -42.323 1.00 71.19 205 LEU A C 1
ATOM 1617 O O . LEU A 1 205 ? 61.656 -11.541 -42.961 1.00 71.19 205 LEU A O 1
ATOM 1621 N N . TRP A 1 206 ? 60.157 -9.879 -42.925 1.00 70.88 206 TRP A N 1
ATOM 1622 C CA . TRP A 1 206 ? 60.151 -9.705 -44.377 1.00 70.88 206 TRP A CA 1
ATOM 1623 C C . TRP A 1 206 ? 61.510 -9.215 -44.907 1.00 70.88 206 TRP A C 1
ATOM 1625 O O . TRP A 1 206 ? 61.979 -9.661 -45.960 1.00 70.88 206 TRP A O 1
ATOM 1635 N N . GLY A 1 207 ? 62.193 -8.351 -44.148 1.00 70.88 207 GLY A N 1
ATOM 1636 C CA . GLY A 1 207 ? 63.563 -7.923 -44.442 1.00 70.88 207 GLY A CA 1
ATOM 1637 C C . GLY A 1 207 ? 64.580 -9.068 -44.367 1.00 70.88 207 GLY A C 1
ATOM 1638 O O . GLY A 1 207 ? 65.441 -9.190 -45.245 1.00 70.88 207 GLY A O 1
ATOM 1639 N N . PHE A 1 208 ? 64.453 -9.939 -43.362 1.00 74.94 208 PHE A N 1
ATOM 1640 C CA . PHE A 1 208 ? 65.273 -11.143 -43.216 1.00 74.94 208 PHE A CA 1
ATOM 1641 C C . PHE A 1 208 ? 65.025 -12.145 -44.351 1.00 74.94 208 PHE A C 1
ATOM 1643 O O . PHE A 1 208 ? 65.978 -12.611 -44.972 1.00 74.94 208 PHE A O 1
ATOM 1650 N N . PHE A 1 209 ? 63.763 -12.399 -44.705 1.00 71.75 209 PHE A N 1
ATOM 1651 C CA . PHE A 1 209 ? 63.385 -13.341 -45.763 1.00 71.75 209 PHE A CA 1
ATOM 1652 C C . PHE A 1 209 ? 63.931 -12.918 -47.135 1.00 71.75 209 PHE A C 1
ATOM 1654 O O . PHE A 1 209 ? 64.446 -13.742 -47.889 1.00 71.75 209 PHE A O 1
ATOM 1661 N N . ARG A 1 210 ? 63.925 -11.610 -47.437 1.00 75.81 210 ARG A N 1
ATOM 1662 C CA . ARG A 1 210 ? 64.564 -11.070 -48.651 1.00 75.81 210 ARG A CA 1
ATOM 1663 C C . ARG A 1 210 ? 66.073 -11.302 -48.671 1.00 75.81 210 ARG A C 1
ATOM 1665 O O . ARG A 1 210 ? 66.607 -11.651 -49.720 1.00 75.81 210 ARG A O 1
ATOM 1672 N N . LYS A 1 211 ? 66.768 -11.110 -47.543 1.00 77.25 211 LYS A N 1
ATOM 1673 C CA . LYS A 1 211 ? 68.217 -11.363 -47.440 1.00 77.25 211 LYS A CA 1
ATOM 1674 C C . LYS A 1 211 ? 68.540 -12.859 -47.523 1.00 77.25 211 LYS A C 1
ATOM 1676 O O . LYS A 1 211 ? 69.493 -13.220 -48.202 1.00 77.25 211 LYS A O 1
ATOM 1681 N N . TYR A 1 212 ? 67.717 -13.708 -46.911 1.00 75.06 212 TYR A N 1
ATOM 1682 C CA . TYR A 1 212 ? 67.842 -15.166 -46.937 1.00 75.06 212 TYR A CA 1
ATOM 1683 C C . TYR A 1 212 ? 67.667 -15.745 -48.349 1.00 75.06 212 TYR A C 1
ATOM 1685 O O . TYR A 1 212 ? 68.523 -16.488 -48.819 1.00 75.06 212 TYR A O 1
ATOM 1693 N N . ILE A 1 213 ? 66.631 -15.321 -49.082 1.00 76.00 213 ILE A N 1
ATOM 1694 C CA . ILE A 1 213 ? 66.436 -15.713 -50.489 1.00 76.00 213 ILE A CA 1
ATOM 1695 C C . ILE A 1 213 ? 67.622 -15.257 -51.351 1.00 76.00 213 ILE A C 1
ATOM 1697 O O . ILE A 1 213 ? 68.102 -16.001 -52.203 1.00 76.00 213 ILE A O 1
ATOM 1701 N N . LYS A 1 214 ? 68.141 -14.047 -51.105 1.00 77.38 214 LYS A N 1
ATOM 1702 C CA . LYS A 1 214 ? 69.301 -13.508 -51.828 1.00 77.38 214 LYS A CA 1
ATOM 1703 C C . LYS A 1 214 ? 70.593 -14.284 -51.534 1.00 77.38 214 LYS A C 1
ATOM 1705 O O . LYS A 1 214 ? 71.425 -14.402 -52.426 1.00 77.38 214 LYS A O 1
ATOM 1710 N N . ALA A 1 215 ? 70.742 -14.816 -50.320 1.00 71.19 215 ALA A N 1
ATOM 1711 C CA . ALA A 1 215 ? 71.857 -15.676 -49.928 1.00 71.19 215 ALA A CA 1
ATOM 1712 C C . ALA A 1 215 ? 71.756 -17.078 -50.553 1.00 71.19 215 ALA A C 1
ATOM 1714 O O . ALA A 1 215 ? 72.761 -17.603 -51.012 1.00 71.19 215 ALA A O 1
ATOM 1715 N N . LEU A 1 216 ? 70.549 -17.646 -50.660 1.00 67.50 216 LEU A N 1
ATOM 1716 C CA . LEU A 1 216 ? 70.313 -18.931 -51.336 1.00 67.50 216 LEU A CA 1
ATOM 1717 C C . LEU A 1 216 ? 70.525 -18.871 -52.855 1.00 67.50 216 LEU A C 1
ATOM 1719 O O . LEU A 1 216 ? 70.932 -19.855 -53.463 1.00 67.50 216 LEU A O 1
ATOM 1723 N N . LEU A 1 217 ? 70.274 -17.716 -53.473 1.00 70.25 217 LEU A N 1
ATOM 1724 C CA . LEU A 1 217 ? 70.559 -17.480 -54.892 1.00 70.25 217 LEU A CA 1
ATOM 1725 C C . LEU A 1 217 ? 72.052 -17.223 -55.169 1.00 70.25 217 LEU A C 1
ATOM 1727 O O . LEU A 1 217 ? 72.486 -17.307 -56.319 1.00 70.25 217 LEU A O 1
ATOM 1731 N N . ALA A 1 218 ? 72.853 -16.923 -54.142 1.00 63.25 218 ALA A N 1
ATOM 1732 C CA . ALA A 1 218 ? 74.279 -16.652 -54.271 1.00 63.25 218 ALA A CA 1
ATOM 1733 C C . ALA A 1 218 ? 75.123 -17.931 -54.084 1.00 63.25 218 ALA A C 1
ATOM 1735 O O . ALA A 1 218 ? 75.719 -18.149 -53.034 1.00 63.25 218 ALA A O 1
ATOM 1736 N N . LYS A 1 219 ? 75.234 -18.670 -55.199 1.00 54.59 219 LYS A N 1
ATOM 1737 C CA . LYS A 1 219 ? 76.245 -19.680 -55.603 1.00 54.59 219 LYS A CA 1
ATOM 1738 C C . LYS A 1 219 ? 75.988 -21.179 -55.339 1.00 54.59 219 LYS A C 1
ATOM 1740 O O . LYS A 1 219 ? 75.788 -21.589 -54.200 1.00 54.59 219 LYS A O 1
ATOM 1745 N N . PRO A 1 220 ? 76.192 -22.018 -56.383 1.00 52.44 220 PRO A N 1
ATOM 1746 C CA . PRO A 1 220 ? 76.690 -23.383 -56.263 1.00 52.44 220 PRO A CA 1
ATOM 1747 C C . PRO A 1 220 ? 78.237 -23.423 -56.308 1.00 52.44 220 PRO A C 1
ATOM 1749 O O . PRO A 1 220 ? 78.856 -22.647 -57.035 1.00 52.44 220 PRO A O 1
ATOM 1752 N N . GLY A 1 221 ? 78.838 -24.390 -55.606 1.00 44.00 221 GLY A N 1
ATOM 1753 C CA . GLY A 1 221 ? 80.113 -25.015 -55.992 1.00 44.00 221 GLY A CA 1
ATOM 1754 C C . GLY A 1 221 ? 81.412 -24.556 -55.305 1.00 44.00 221 GLY A C 1
ATOM 1755 O O . GLY A 1 221 ? 81.771 -23.384 -55.370 1.00 44.00 221 GLY A O 1
ATOM 1756 N N . ALA A 1 222 ? 82.139 -25.574 -54.814 1.00 36.12 222 ALA A N 1
ATOM 1757 C CA . ALA A 1 222 ? 83.572 -25.653 -54.477 1.00 36.12 222 ALA A CA 1
ATOM 1758 C C . ALA A 1 222 ? 84.041 -24.932 -53.195 1.00 36.12 222 ALA A C 1
ATOM 1760 O O . ALA A 1 222 ? 83.605 -23.831 -52.895 1.00 36.12 222 ALA A O 1
ATOM 1761 N N . GLU A 1 223 ? 84.961 -25.443 -52.379 1.00 36.25 223 GLU A N 1
ATOM 1762 C CA . GLU A 1 223 ? 85.661 -26.726 -52.255 1.00 36.25 223 GLU A CA 1
ATOM 1763 C C . GLU A 1 223 ? 86.306 -26.704 -50.857 1.00 36.25 223 GLU A C 1
ATOM 1765 O O . GLU A 1 223 ? 86.594 -25.642 -50.302 1.00 36.25 223 GLU A O 1
ATOM 1770 N N . VAL A 1 224 ? 86.491 -27.883 -50.276 1.00 43.81 224 VAL A N 1
ATOM 1771 C CA . VAL A 1 224 ? 87.138 -28.096 -48.981 1.00 43.81 224 VAL A CA 1
ATOM 1772 C C . VAL A 1 224 ? 88.628 -27.775 -49.095 1.00 43.81 224 VAL A C 1
ATOM 1774 O O . VAL A 1 224 ? 89.290 -28.300 -49.984 1.00 43.81 224 VAL A O 1
ATOM 1777 N N . ASN A 1 225 ? 89.177 -27.005 -48.153 1.00 31.78 225 ASN A N 1
ATOM 1778 C CA . ASN A 1 225 ? 90.567 -27.183 -47.747 1.00 31.78 225 ASN A CA 1
ATOM 1779 C C . ASN A 1 225 ? 90.749 -26.877 -46.257 1.00 31.78 225 ASN A C 1
ATOM 1781 O O . ASN A 1 225 ? 90.296 -25.855 -45.743 1.00 31.78 225 ASN A O 1
ATOM 1785 N N . ILE A 1 226 ? 91.369 -27.842 -45.589 1.00 44.56 226 ILE A N 1
ATOM 1786 C CA . ILE A 1 226 ? 91.702 -27.889 -44.170 1.00 44.56 226 ILE A CA 1
ATOM 1787 C C . ILE A 1 226 ? 93.041 -27.180 -44.005 1.00 44.56 226 ILE A C 1
ATOM 1789 O O . ILE A 1 226 ? 93.973 -27.522 -44.721 1.00 44.56 226 ILE A O 1
ATOM 1793 N N . ASP A 1 227 ? 93.159 -26.282 -43.029 1.00 34.50 227 ASP A N 1
ATOM 1794 C CA . ASP A 1 227 ? 94.435 -26.097 -42.345 1.00 34.50 227 ASP A CA 1
ATOM 1795 C C . ASP A 1 227 ? 94.230 -25.706 -40.881 1.00 34.50 227 ASP A C 1
ATOM 1797 O O . ASP A 1 227 ? 93.442 -24.827 -40.526 1.00 34.50 227 ASP A O 1
ATOM 1801 N N . GLN A 1 228 ? 94.931 -26.456 -40.036 1.00 38.62 228 GLN A N 1
ATOM 1802 C CA . GLN A 1 228 ? 94.968 -26.375 -38.585 1.00 38.62 228 GLN A CA 1
ATOM 1803 C C . GLN A 1 228 ? 95.732 -25.135 -38.117 1.00 38.62 228 GLN A C 1
ATOM 1805 O O . GLN A 1 228 ? 96.791 -24.808 -38.651 1.00 38.62 228 GLN A O 1
ATOM 1810 N N . LYS A 1 229 ? 95.291 -24.547 -37.001 1.00 33.34 229 LYS A N 1
ATOM 1811 C CA . LYS A 1 229 ? 96.215 -23.906 -36.060 1.00 33.34 229 LYS A CA 1
ATOM 1812 C C . LYS A 1 229 ? 95.699 -24.009 -34.626 1.00 33.34 229 LYS A C 1
ATOM 1814 O O . LYS A 1 229 ? 94.639 -23.489 -34.296 1.00 33.34 229 LYS A O 1
ATOM 1819 N N . MET A 1 230 ? 96.462 -24.753 -33.828 1.00 34.28 230 MET A N 1
ATOM 1820 C CA . MET A 1 230 ? 96.417 -24.834 -32.369 1.00 34.28 230 MET A CA 1
ATOM 1821 C C . MET A 1 230 ? 97.158 -23.639 -31.755 1.00 34.28 230 MET A C 1
ATOM 1823 O O . MET A 1 230 ? 98.230 -23.299 -32.245 1.00 34.28 230 MET A O 1
ATOM 1827 N N . GLU A 1 231 ? 96.620 -23.105 -30.661 1.00 36.66 231 GLU A N 1
ATOM 1828 C CA . GLU A 1 231 ? 97.296 -22.439 -29.527 1.00 36.66 231 GLU A CA 1
ATOM 1829 C C . GLU A 1 231 ? 96.350 -22.700 -28.327 1.00 36.66 231 GLU A C 1
ATOM 1831 O O . GLU A 1 231 ? 95.159 -22.407 -28.422 1.00 36.66 231 GLU A O 1
ATOM 1836 N N . GLU A 1 232 ? 96.668 -23.580 -27.363 1.00 32.97 232 GLU A N 1
ATOM 1837 C CA . GLU A 1 232 ? 97.464 -23.342 -26.129 1.00 32.97 232 GLU A CA 1
ATOM 1838 C C . GLU A 1 232 ? 97.084 -22.027 -25.417 1.00 32.97 232 GLU A C 1
ATOM 1840 O O . GLU A 1 232 ? 97.075 -20.979 -26.040 1.00 32.97 232 GLU A O 1
ATOM 1845 N N . GLY A 1 233 ? 96.772 -21.931 -24.122 1.00 30.28 233 GLY A N 1
ATOM 1846 C CA . GLY A 1 233 ? 96.813 -22.832 -22.972 1.00 30.28 233 GLY A CA 1
ATOM 1847 C C . GLY A 1 233 ? 96.717 -21.986 -21.679 1.00 30.28 233 GLY A C 1
ATOM 1848 O O . GLY A 1 233 ? 97.056 -20.807 -21.696 1.00 30.28 233 GLY A O 1
ATOM 1849 N N . GLY A 1 234 ? 96.285 -22.600 -20.566 1.00 29.27 234 GLY A N 1
ATOM 1850 C CA . GLY A 1 234 ? 96.443 -22.109 -19.177 1.00 29.27 234 GLY A CA 1
ATOM 1851 C C . GLY A 1 234 ? 95.386 -21.104 -18.669 1.00 29.27 234 GLY A C 1
ATOM 1852 O O . GLY A 1 234 ? 95.039 -20.164 -19.362 1.00 29.27 234 GLY A O 1
ATOM 1853 N N . GLY A 1 235 ? 94.810 -21.195 -17.466 1.00 27.62 235 GLY A N 1
ATOM 1854 C CA . GLY A 1 235 ? 95.051 -22.065 -16.313 1.00 27.62 235 GLY A CA 1
ATOM 1855 C C . GLY A 1 235 ? 95.100 -21.250 -15.006 1.00 27.62 235 GLY A C 1
ATOM 1856 O O . GLY A 1 235 ? 95.985 -20.416 -14.866 1.00 27.62 235 GLY A O 1
ATOM 1857 N N . GLY A 1 236 ? 94.197 -21.561 -14.058 1.00 28.92 236 GLY A N 1
ATOM 1858 C CA . GLY A 1 236 ? 94.257 -21.223 -12.614 1.00 28.92 236 GLY A CA 1
ATOM 1859 C C . GLY A 1 236 ? 93.700 -19.846 -12.219 1.00 28.92 236 GLY A C 1
ATOM 1860 O O . GLY A 1 236 ? 93.942 -18.872 -12.914 1.00 28.92 236 GLY A O 1
ATOM 1861 N N . GLY A 1 237 ? 92.952 -19.642 -11.131 1.00 28.36 237 GLY A N 1
ATOM 1862 C CA . GLY A 1 237 ? 92.661 -20.402 -9.898 1.00 28.36 237 GLY A CA 1
ATOM 1863 C C . GLY A 1 237 ? 92.400 -19.340 -8.802 1.00 28.36 237 GLY A C 1
ATOM 1864 O O . GLY A 1 237 ? 93.103 -18.337 -8.788 1.00 28.36 237 GLY A O 1
ATOM 1865 N N . GLY A 1 238 ? 91.289 -19.359 -8.062 1.00 28.58 238 GLY A N 1
ATOM 1866 C CA . GLY A 1 238 ? 91.155 -19.936 -6.709 1.00 28.58 238 GLY A CA 1
ATOM 1867 C C . GLY A 1 238 ? 90.363 -18.937 -5.833 1.00 28.58 238 GLY A C 1
ATOM 1868 O O . GLY A 1 238 ? 90.547 -17.737 -6.014 1.00 28.58 238 GLY A O 1
ATOM 1869 N N . GLU A 1 239 ? 89.303 -19.381 -5.137 1.00 29.34 239 GLU A N 1
ATOM 1870 C CA . GLU A 1 239 ? 89.231 -19.549 -3.655 1.00 29.34 239 GLU A CA 1
ATOM 1871 C C . GLU A 1 239 ? 88.802 -18.240 -2.940 1.00 29.34 239 GLU A C 1
ATOM 1873 O O . GLU A 1 239 ? 89.163 -17.160 -3.385 1.00 29.34 239 GLU A O 1
ATOM 1878 N N . GLU A 1 240 ? 88.013 -18.166 -1.863 1.00 29.59 240 GLU A N 1
ATOM 1879 C CA . GLU A 1 240 ? 87.343 -19.106 -0.951 1.00 29.59 240 GLU A CA 1
ATOM 1880 C C . GLU A 1 240 ? 86.400 -18.284 -0.026 1.00 29.59 240 GLU A C 1
ATOM 1882 O O . GLU A 1 240 ? 86.578 -17.075 0.099 1.00 29.59 240 GLU A O 1
ATOM 1887 N N . GLU A 1 241 ? 85.434 -18.974 0.606 1.00 28.80 241 GLU A N 1
ATOM 1888 C CA . GLU A 1 241 ? 84.815 -18.757 1.944 1.00 28.80 241 GLU A CA 1
ATOM 1889 C C . GLU A 1 241 ? 84.330 -17.343 2.374 1.00 28.80 241 GLU A C 1
ATOM 1891 O O . GLU A 1 241 ? 85.028 -16.345 2.314 1.00 28.80 241 GLU A O 1
ATOM 1896 N N . GLY A 1 242 ? 83.109 -17.124 2.876 1.00 28.83 242 GLY A N 1
ATOM 1897 C CA . GLY A 1 242 ? 82.376 -17.878 3.893 1.00 28.83 242 GLY A CA 1
ATOM 1898 C C . GLY A 1 242 ? 82.368 -17.092 5.218 1.00 28.83 242 GLY A C 1
ATOM 1899 O O . GLY A 1 242 ? 83.404 -17.011 5.868 1.00 28.83 242 GLY A O 1
ATOM 1900 N N . LYS A 1 243 ? 81.220 -16.516 5.627 1.00 30.14 243 LYS A N 1
ATOM 1901 C CA . LYS A 1 243 ? 80.782 -16.365 7.036 1.00 30.14 243 LYS A CA 1
ATOM 1902 C C . LYS A 1 243 ? 79.419 -15.678 7.178 1.00 30.14 243 LYS A C 1
ATOM 1904 O O . LYS A 1 243 ? 78.998 -14.883 6.346 1.00 30.14 243 LYS A O 1
ATOM 1909 N N . GLN A 1 244 ? 78.757 -16.073 8.255 1.00 29.31 244 GLN A N 1
ATOM 1910 C CA . GLN A 1 244 ? 77.351 -15.945 8.617 1.00 29.31 244 GLN A CA 1
ATOM 1911 C C . GLN A 1 244 ? 77.207 -15.004 9.836 1.00 29.31 244 GLN A C 1
ATOM 1913 O O . GLN A 1 244 ? 78.184 -14.828 10.563 1.00 29.31 244 GLN A O 1
ATOM 1918 N N . GLU A 1 245 ? 75.974 -14.527 10.077 1.00 28.02 245 GLU A N 1
ATOM 1919 C CA . GLU A 1 245 ? 75.454 -13.835 11.289 1.00 28.02 245 GLU A CA 1
ATOM 1920 C C . GLU A 1 245 ? 75.829 -12.332 11.408 1.00 28.02 245 GLU A C 1
ATOM 1922 O O . GLU A 1 245 ? 76.921 -11.940 11.027 1.00 28.02 245 GLU A O 1
ATOM 1927 N N . THR A 1 246 ? 74.990 -11.385 11.862 1.00 28.05 246 THR A N 1
ATOM 1928 C CA . THR A 1 246 ? 73.970 -11.399 12.933 1.00 28.05 246 THR A CA 1
ATOM 1929 C C . THR A 1 246 ? 72.984 -10.209 12.797 1.00 28.05 246 THR A C 1
ATOM 1931 O O . THR A 1 246 ? 73.222 -9.258 12.056 1.00 28.05 246 THR A O 1
ATOM 1934 N N . GLU A 1 247 ? 71.882 -10.287 13.544 1.00 35.81 247 GLU A N 1
ATOM 1935 C CA . GLU A 1 247 ? 70.741 -9.366 13.672 1.00 35.81 247 GLU A CA 1
ATOM 1936 C C . GLU A 1 247 ? 71.063 -7.913 14.090 1.00 35.81 247 GLU A C 1
ATOM 1938 O O . GLU A 1 247 ? 72.025 -7.640 14.805 1.00 35.81 247 GLU A O 1
ATOM 1943 N N . GLY A 1 248 ? 70.156 -6.989 13.741 1.00 30.73 248 GLY A N 1
ATOM 1944 C CA . GLY A 1 248 ? 70.111 -5.626 14.275 1.00 30.73 248 GLY A CA 1
ATOM 1945 C C . GLY A 1 248 ? 68.763 -4.948 14.013 1.00 30.73 248 GLY A C 1
ATOM 1946 O O . GLY A 1 248 ? 68.540 -4.381 12.948 1.00 30.73 248 GLY A O 1
ATOM 1947 N N . HIS A 1 249 ? 67.860 -5.004 14.994 1.00 34.53 249 HIS A N 1
ATOM 1948 C CA . HIS A 1 249 ? 66.657 -4.172 15.064 1.00 34.53 249 HIS A CA 1
ATOM 1949 C C . HIS A 1 249 ? 67.024 -2.681 15.138 1.00 34.53 249 HIS A C 1
ATOM 1951 O O . HIS A 1 249 ? 67.835 -2.300 15.979 1.00 34.53 249 HIS A O 1
ATOM 1957 N N . GLN A 1 250 ? 66.336 -1.826 14.375 1.00 33.28 250 GLN A N 1
ATOM 1958 C CA . GLN A 1 250 ? 66.135 -0.423 14.750 1.00 33.28 250 GLN A CA 1
ATOM 1959 C C . GLN A 1 250 ? 64.745 0.057 14.316 1.00 33.28 250 GLN A C 1
ATOM 1961 O O . GLN A 1 250 ? 64.451 0.250 13.140 1.00 33.28 250 GLN A O 1
ATOM 1966 N N . SER A 1 251 ? 63.884 0.215 15.317 1.00 33.50 251 SER A N 1
ATOM 1967 C CA . SER A 1 251 ? 62.638 0.973 15.289 1.00 33.50 251 SER A CA 1
ATOM 1968 C C . SER A 1 251 ? 62.935 2.470 15.184 1.00 33.50 251 SER A C 1
ATOM 1970 O O . SER A 1 251 ? 63.760 2.973 15.949 1.00 33.50 251 SER A O 1
ATOM 1972 N N . ILE A 1 252 ? 62.225 3.190 14.312 1.00 36.03 252 ILE A N 1
ATOM 1973 C CA . ILE A 1 252 ? 62.136 4.653 14.376 1.00 36.03 252 ILE A CA 1
ATOM 1974 C C . ILE A 1 252 ? 60.675 5.032 14.597 1.00 36.03 252 ILE A C 1
ATOM 1976 O O . ILE A 1 252 ? 59.778 4.600 13.875 1.00 36.03 252 ILE A O 1
ATOM 1980 N N . ASP A 1 253 ? 60.506 5.794 15.669 1.00 32.22 253 ASP A N 1
ATOM 1981 C CA . ASP A 1 253 ? 59.279 6.229 16.310 1.00 32.22 253 ASP A CA 1
ATOM 1982 C C . ASP A 1 253 ? 58.500 7.254 15.475 1.00 32.22 253 ASP A C 1
ATOM 1984 O O . ASP A 1 253 ? 59.067 8.150 14.845 1.00 32.22 253 ASP A O 1
ATOM 1988 N N . MET A 1 254 ? 57.176 7.143 15.542 1.00 37.19 254 MET A N 1
ATOM 1989 C CA . MET A 1 254 ? 56.213 8.126 15.058 1.00 37.19 254 MET A CA 1
ATOM 1990 C C . MET A 1 254 ? 55.934 9.136 16.171 1.00 37.19 254 MET A C 1
ATOM 1992 O O . MET A 1 254 ? 55.229 8.794 17.117 1.00 37.19 254 MET A O 1
ATOM 1996 N N . ASN A 1 255 ? 56.398 10.383 16.042 1.00 34.75 255 ASN A N 1
ATOM 1997 C CA . ASN A 1 255 ? 55.545 11.567 16.220 1.00 34.75 255 ASN A CA 1
ATOM 1998 C C . ASN A 1 255 ? 56.303 12.894 16.124 1.00 34.75 255 ASN A C 1
ATOM 2000 O O . ASN A 1 255 ? 57.467 13.008 16.490 1.00 34.75 255 ASN A O 1
ATOM 2004 N N . PHE A 1 256 ? 55.516 13.912 15.770 1.00 32.28 256 PHE A N 1
ATOM 2005 C CA . PHE A 1 256 ? 55.785 15.347 15.833 1.00 32.28 256 PHE A CA 1
ATOM 2006 C C . PHE A 1 256 ? 56.544 15.967 14.656 1.00 32.28 256 PHE A C 1
ATOM 2008 O O . PHE A 1 256 ? 57.750 16.170 14.695 1.00 32.28 256 PHE A O 1
ATOM 2015 N N . LEU A 1 257 ? 55.767 16.423 13.667 1.00 38.62 257 LEU A N 1
ATOM 2016 C CA . LEU A 1 257 ? 55.793 17.828 13.253 1.00 38.62 257 LEU A CA 1
ATOM 2017 C C . LEU A 1 257 ? 54.431 18.206 12.655 1.00 38.62 257 LEU A C 1
ATOM 2019 O O . LEU A 1 257 ? 54.074 17.852 11.536 1.00 38.62 257 LEU A O 1
ATOM 2023 N N . GLN A 1 258 ? 53.663 18.920 13.471 1.00 43.03 258 GLN A N 1
ATOM 2024 C CA . GLN A 1 258 ? 52.491 19.693 13.092 1.00 43.03 258 GLN A CA 1
ATOM 2025 C C . GLN A 1 258 ? 52.942 20.797 12.129 1.00 43.03 258 GLN A C 1
ATOM 2027 O O . GLN A 1 258 ? 53.772 21.625 12.507 1.00 43.03 258 GLN A O 1
ATOM 2032 N N . LYS A 1 259 ? 52.410 20.826 10.903 1.00 39.12 259 LYS A N 1
ATOM 2033 C CA . LYS A 1 259 ? 52.560 21.990 10.032 1.00 39.12 259 LYS A CA 1
ATOM 2034 C C . LYS A 1 259 ? 51.322 22.206 9.163 1.00 39.12 259 LYS A C 1
ATOM 2036 O O . LYS A 1 259 ? 51.058 21.449 8.244 1.00 39.12 259 LYS A O 1
ATOM 2041 N N . GLU A 1 260 ? 50.601 23.243 9.582 1.00 33.62 260 GLU A N 1
ATOM 2042 C CA . GLU A 1 260 ? 49.869 24.238 8.793 1.00 33.62 260 GLU A CA 1
ATOM 2043 C C . GLU A 1 260 ? 48.755 23.744 7.859 1.00 33.62 260 GLU A C 1
ATOM 2045 O O . GLU A 1 260 ? 48.970 23.101 6.842 1.00 33.62 260 GLU A O 1
ATOM 2050 N N . ALA A 1 261 ? 47.532 24.122 8.241 1.00 39.25 261 ALA A N 1
ATOM 2051 C CA . ALA A 1 261 ? 46.329 24.011 7.440 1.00 39.25 261 ALA A CA 1
ATOM 2052 C C . ALA A 1 261 ? 46.489 24.797 6.133 1.00 39.25 261 ALA A C 1
ATOM 2054 O O . ALA A 1 261 ? 46.541 26.029 6.145 1.00 39.25 261 ALA A O 1
ATOM 2055 N N . GLU A 1 262 ? 46.536 24.074 5.019 1.00 35.34 262 GLU A N 1
ATOM 2056 C CA . GLU A 1 262 ? 46.325 24.657 3.702 1.00 35.34 262 GLU A CA 1
ATOM 2057 C C . GLU A 1 262 ? 44.868 25.144 3.586 1.00 35.34 262 GLU A C 1
ATOM 2059 O O . GLU A 1 262 ? 43.949 24.513 4.130 1.00 35.34 262 GLU A O 1
ATOM 2064 N N . PRO A 1 263 ? 44.631 26.297 2.940 1.00 38.47 263 PRO A N 1
ATOM 2065 C CA . PRO A 1 263 ? 43.284 26.783 2.706 1.00 38.47 263 PRO A CA 1
ATOM 2066 C C . PRO A 1 263 ? 42.550 25.772 1.825 1.00 38.47 263 PRO A C 1
ATOM 2068 O O . PRO A 1 263 ? 43.081 25.332 0.811 1.00 38.47 263 PRO A O 1
ATOM 2071 N N . LYS A 1 264 ? 41.331 25.403 2.233 1.00 41.62 264 LYS A N 1
ATOM 2072 C CA . LYS A 1 264 ? 40.419 24.585 1.433 1.00 41.62 264 LYS A CA 1
ATOM 2073 C C . LYS A 1 264 ? 40.175 25.293 0.103 1.00 41.62 264 LYS A C 1
ATOM 2075 O O . LYS A 1 264 ? 39.380 26.228 0.047 1.00 41.62 264 LYS A O 1
ATOM 2080 N N . GLU A 1 265 ? 40.894 24.870 -0.925 1.00 41.84 265 GLU A N 1
ATOM 2081 C CA . GLU A 1 265 ? 40.481 25.070 -2.303 1.00 41.84 265 GLU A CA 1
ATOM 2082 C C . GLU A 1 265 ? 39.160 24.323 -2.483 1.00 41.84 265 GLU A C 1
ATOM 2084 O O . GLU A 1 265 ? 38.971 23.236 -1.931 1.00 41.84 265 GLU A O 1
ATOM 2089 N N . ASP A 1 266 ? 38.217 24.963 -3.167 1.00 48.22 266 ASP A N 1
ATOM 2090 C CA . ASP A 1 266 ? 36.902 24.420 -3.467 1.00 48.22 266 ASP A CA 1
ATOM 2091 C C . ASP A 1 266 ? 37.064 23.065 -4.173 1.00 48.22 266 ASP A C 1
ATOM 2093 O O . ASP A 1 266 ? 37.334 23.002 -5.371 1.00 48.22 266 ASP A O 1
ATOM 2097 N N . GLU A 1 267 ? 36.955 21.975 -3.404 1.00 46.25 267 GLU A N 1
ATOM 2098 C CA . GLU A 1 267 ? 36.952 20.613 -3.925 1.00 46.25 267 GLU A CA 1
ATOM 2099 C C . GLU A 1 267 ? 35.853 20.522 -4.984 1.00 46.25 267 GLU A C 1
ATOM 2101 O O . GLU A 1 267 ? 34.665 20.680 -4.679 1.00 46.25 267 GLU A O 1
ATOM 2106 N N . ASP A 1 268 ? 36.278 20.292 -6.228 1.00 45.09 268 ASP A N 1
ATOM 2107 C CA . ASP A 1 268 ? 35.435 20.012 -7.380 1.00 45.09 268 ASP A CA 1
ATOM 2108 C C . ASP A 1 268 ? 34.191 19.213 -6.962 1.00 45.09 268 ASP A C 1
ATOM 2110 O O . ASP A 1 268 ? 34.290 18.094 -6.449 1.00 45.09 268 ASP A O 1
ATOM 2114 N N . GLU A 1 269 ? 32.994 19.733 -7.256 1.00 53.22 269 GLU A N 1
ATOM 2115 C CA . GLU A 1 269 ? 31.725 19.029 -7.008 1.00 53.22 269 GLU A CA 1
ATOM 2116 C C . GLU A 1 269 ? 31.668 17.626 -7.652 1.00 53.22 269 GLU A C 1
ATOM 2118 O O . GLU A 1 269 ? 30.804 16.819 -7.305 1.00 53.22 269 GLU A O 1
ATOM 2123 N N . SER A 1 270 ? 32.609 17.309 -8.549 1.00 50.91 270 SER A N 1
ATOM 2124 C CA . SER A 1 270 ? 32.773 16.017 -9.216 1.00 50.91 270 SER A CA 1
ATOM 2125 C C . SER A 1 270 ? 33.363 14.894 -8.342 1.00 50.91 270 SER A C 1
ATOM 2127 O O . SER A 1 270 ? 33.226 13.726 -8.708 1.00 50.91 270 SER A O 1
ATOM 2129 N N . MET A 1 271 ? 33.954 15.206 -7.179 1.00 48.66 271 MET A N 1
ATOM 2130 C CA . MET A 1 271 ? 34.514 14.220 -6.233 1.00 48.66 271 MET A CA 1
ATOM 2131 C C . MET A 1 271 ? 33.622 13.947 -5.010 1.00 48.66 271 MET A C 1
ATOM 2133 O O . MET A 1 271 ? 34.034 13.260 -4.073 1.00 48.66 271 MET A O 1
ATOM 2137 N N . LYS A 1 272 ? 32.363 14.406 -5.007 1.00 60.00 272 LYS A N 1
ATOM 2138 C CA . LYS A 1 272 ? 31.391 13.964 -3.995 1.00 60.00 272 LYS A CA 1
ATOM 2139 C C . LYS A 1 272 ? 31.045 12.491 -4.228 1.00 60.00 272 LYS A C 1
ATOM 2141 O O . LYS A 1 272 ? 30.549 12.106 -5.289 1.00 60.00 272 LYS A O 1
ATOM 2146 N N . LYS A 1 273 ? 31.303 11.659 -3.216 1.00 69.50 273 LYS A N 1
ATOM 2147 C CA . LYS A 1 273 ? 30.915 10.244 -3.183 1.00 69.50 273 LYS A CA 1
ATOM 2148 C C . LYS A 1 273 ? 29.429 10.118 -3.536 1.00 69.50 273 LYS A C 1
ATOM 2150 O O . LYS A 1 273 ? 28.587 10.794 -2.952 1.00 69.50 273 LYS A O 1
ATOM 2155 N N . PHE A 1 274 ? 29.121 9.285 -4.526 1.00 77.69 274 PHE A N 1
ATOM 2156 C CA . PHE A 1 274 ? 27.747 9.058 -4.961 1.00 77.69 274 PHE A CA 1
ATOM 2157 C C . PHE A 1 274 ? 26.989 8.268 -3.891 1.00 77.69 274 PHE A C 1
ATOM 2159 O O . PHE A 1 274 ? 27.200 7.065 -3.750 1.00 77.69 274 PHE A O 1
ATOM 2166 N N . GLU A 1 275 ? 26.150 8.958 -3.122 1.00 83.25 275 GLU A N 1
ATOM 2167 C CA . GLU A 1 275 ? 25.366 8.384 -2.025 1.00 83.25 275 GLU A CA 1
ATOM 2168 C C . GLU A 1 275 ? 23.867 8.666 -2.246 1.00 83.25 275 GLU A C 1
ATOM 2170 O O . GLU A 1 275 ? 23.337 9.651 -1.720 1.00 83.25 275 GLU A O 1
ATOM 2175 N N . PRO A 1 276 ? 23.172 7.843 -3.055 1.00 87.62 276 PRO A N 1
ATOM 2176 C CA . PRO A 1 276 ? 21.726 7.947 -3.224 1.00 87.62 276 PRO A CA 1
ATOM 2177 C C . PRO A 1 276 ? 20.991 7.498 -1.947 1.00 87.62 276 PRO A C 1
ATOM 2179 O O . PRO A 1 276 ? 21.544 6.797 -1.099 1.00 87.62 276 PRO A O 1
ATOM 2182 N N . PHE A 1 277 ? 19.728 7.899 -1.810 1.00 90.88 277 PHE A N 1
ATOM 2183 C CA . PHE A 1 277 ? 18.788 7.495 -0.758 1.00 90.88 277 PHE A CA 1
ATOM 2184 C C . PHE A 1 277 ? 19.157 7.894 0.682 1.00 90.88 277 PHE A C 1
ATOM 2186 O O . PHE A 1 277 ? 18.595 7.377 1.648 1.00 90.88 277 PHE A O 1
ATOM 2193 N N . THR A 1 278 ? 20.059 8.860 0.861 1.00 88.75 278 THR A N 1
ATOM 2194 C CA . THR A 1 278 ? 20.529 9.321 2.185 1.00 88.75 278 THR A CA 1
ATOM 2195 C C . THR A 1 278 ? 19.445 9.956 3.063 1.00 88.75 278 THR A C 1
ATOM 2197 O O . THR A 1 278 ? 19.600 10.011 4.282 1.00 88.75 278 THR A O 1
ATOM 2200 N N . TYR A 1 279 ? 18.339 10.413 2.469 1.00 89.44 279 TYR A N 1
ATOM 2201 C CA . TYR A 1 279 ? 17.183 10.976 3.177 1.00 89.44 279 TYR A CA 1
ATOM 2202 C C . TYR A 1 279 ? 16.251 9.907 3.772 1.00 89.44 279 TYR A C 1
ATOM 2204 O O . TYR A 1 279 ? 15.336 10.253 4.521 1.00 89.44 279 TYR A O 1
ATOM 2212 N N . LEU A 1 280 ? 16.449 8.623 3.454 1.00 91.94 280 LEU A N 1
ATOM 2213 C CA . LEU A 1 280 ? 15.651 7.537 4.018 1.00 91.94 280 LEU A CA 1
ATOM 2214 C C . LEU A 1 280 ? 16.094 7.227 5.454 1.00 91.94 280 LEU A C 1
ATOM 2216 O O . LEU A 1 280 ? 17.274 7.024 5.745 1.00 91.94 280 LEU A O 1
ATOM 2220 N N . ASN A 1 281 ? 15.127 7.191 6.362 1.00 90.75 281 ASN A N 1
ATOM 2221 C CA . ASN A 1 281 ? 15.305 6.995 7.795 1.00 90.75 281 ASN A CA 1
ATOM 2222 C C . ASN A 1 281 ? 14.121 6.201 8.376 1.00 90.75 281 ASN A C 1
ATOM 2224 O O . ASN A 1 281 ? 13.199 5.821 7.659 1.00 90.75 281 ASN A O 1
ATOM 2228 N N . GLU A 1 282 ? 14.134 5.936 9.682 1.00 88.12 282 GLU A N 1
ATOM 2229 C CA . GLU A 1 282 ? 13.074 5.157 10.341 1.00 88.12 282 GLU A CA 1
ATOM 2230 C C . GLU A 1 282 ? 11.692 5.837 10.274 1.00 88.12 282 GLU A C 1
ATOM 2232 O O . GLU A 1 282 ? 10.668 5.155 10.236 1.00 88.12 282 GLU A O 1
ATOM 2237 N N . GLU A 1 283 ? 11.639 7.171 10.197 1.00 85.19 283 GLU A N 1
ATOM 2238 C CA . GLU A 1 283 ? 10.385 7.935 10.182 1.00 85.19 283 GLU A CA 1
ATOM 2239 C C . GLU A 1 283 ? 9.653 7.849 8.836 1.00 85.19 283 GLU A C 1
ATOM 2241 O O . GLU A 1 283 ? 8.417 7.815 8.793 1.00 85.19 283 GLU A O 1
ATOM 2246 N N . ASN A 1 284 ? 10.401 7.817 7.727 1.00 88.44 284 ASN A N 1
ATOM 2247 C CA . ASN A 1 284 ? 9.844 7.721 6.377 1.00 88.44 284 ASN A CA 1
ATOM 2248 C C . ASN A 1 284 ? 9.888 6.301 5.791 1.00 88.44 284 ASN A C 1
ATOM 2250 O O . ASN A 1 284 ? 9.277 6.069 4.748 1.00 88.44 284 ASN A O 1
ATOM 2254 N N . LEU A 1 285 ? 10.482 5.330 6.494 1.00 89.56 285 LEU A N 1
ATOM 2255 C CA . LEU A 1 285 ? 10.557 3.933 6.059 1.00 89.56 285 LEU A CA 1
ATOM 2256 C C . LEU A 1 285 ? 9.179 3.342 5.745 1.00 89.56 285 LEU A C 1
ATOM 2258 O O . LEU A 1 285 ? 8.964 2.776 4.679 1.00 89.56 285 LEU A O 1
ATOM 2262 N N . LYS A 1 286 ? 8.198 3.543 6.631 1.00 87.94 286 LYS A N 1
ATOM 2263 C CA . LYS A 1 286 ? 6.827 3.057 6.402 1.00 87.94 286 LYS A CA 1
ATOM 2264 C C . LYS A 1 286 ? 6.175 3.704 5.183 1.00 87.94 286 LYS A C 1
ATOM 2266 O O . LYS A 1 286 ? 5.459 3.044 4.437 1.00 87.94 286 LYS A O 1
ATOM 2271 N N . ARG A 1 287 ? 6.442 4.995 4.956 1.00 89.44 287 ARG A N 1
ATOM 2272 C CA . ARG A 1 287 ? 5.932 5.725 3.786 1.00 89.44 287 ARG A CA 1
ATOM 2273 C C . ARG A 1 287 ? 6.543 5.194 2.501 1.00 89.44 287 ARG A C 1
ATOM 2275 O O . ARG A 1 287 ? 5.820 5.048 1.526 1.00 89.44 287 ARG A O 1
ATOM 2282 N N . LEU A 1 288 ? 7.829 4.848 2.522 1.00 90.44 288 LEU A N 1
ATOM 2283 C CA . LEU A 1 288 ? 8.506 4.186 1.412 1.00 90.44 288 LEU A CA 1
ATOM 2284 C C . LEU A 1 288 ? 7.854 2.838 1.082 1.00 90.44 288 LEU A C 1
ATOM 2286 O O . LEU A 1 288 ? 7.562 2.569 -0.078 1.00 90.44 288 LEU A O 1
ATOM 2290 N N . ILE A 1 289 ? 7.554 2.018 2.092 1.00 90.00 289 ILE A N 1
ATOM 2291 C CA . ILE A 1 289 ? 6.861 0.742 1.873 1.00 90.00 289 ILE A CA 1
ATOM 2292 C C . ILE A 1 289 ? 5.465 0.967 1.297 1.00 90.00 289 ILE A C 1
ATOM 2294 O O . ILE A 1 289 ? 5.101 0.345 0.300 1.00 90.00 289 ILE A O 1
ATOM 2298 N N . TYR A 1 290 ? 4.694 1.901 1.852 1.00 86.81 290 TYR A N 1
ATOM 2299 C CA . TYR A 1 290 ? 3.403 2.268 1.276 1.00 86.81 290 TYR A CA 1
ATOM 2300 C C . TYR A 1 290 ? 3.535 2.775 -0.162 1.00 86.81 290 TYR A C 1
ATOM 2302 O O . TYR A 1 290 ? 2.723 2.391 -0.998 1.00 86.81 290 TYR A O 1
ATOM 2310 N N . LEU A 1 291 ? 4.569 3.557 -0.481 1.00 87.50 291 LEU A N 1
ATOM 2311 C CA . LEU A 1 291 ? 4.856 4.010 -1.841 1.00 87.50 291 LEU A CA 1
ATOM 2312 C C . LEU A 1 291 ? 5.056 2.821 -2.786 1.00 87.50 291 LEU A C 1
ATOM 2314 O O . LEU A 1 291 ? 4.405 2.755 -3.828 1.00 87.50 291 LEU A O 1
ATOM 2318 N N . PHE A 1 292 ? 5.899 1.863 -2.389 1.00 89.56 292 PHE A N 1
ATOM 2319 C CA . PHE A 1 292 ? 6.180 0.659 -3.168 1.00 89.56 292 PHE A CA 1
ATOM 2320 C C . PHE A 1 292 ? 4.924 -0.170 -3.427 1.00 89.56 292 PHE A C 1
ATOM 2322 O O . PHE A 1 292 ? 4.697 -0.633 -4.545 1.00 89.56 292 PHE A O 1
ATOM 2329 N N . LEU A 1 293 ? 4.079 -0.329 -2.411 1.00 85.44 293 LEU A N 1
ATOM 2330 C CA . LEU A 1 293 ? 2.885 -1.159 -2.513 1.00 85.44 293 LEU A CA 1
ATOM 2331 C C . LEU A 1 293 ? 1.737 -0.469 -3.259 1.00 85.44 293 LEU A C 1
ATOM 2333 O O . LEU A 1 293 ? 1.074 -1.111 -4.072 1.00 85.44 293 LEU A O 1
ATOM 2337 N N . LEU A 1 294 ? 1.524 0.832 -3.039 1.00 81.88 294 LEU A N 1
ATOM 2338 C CA . LEU A 1 294 ? 0.519 1.629 -3.755 1.00 81.88 294 LEU A CA 1
ATOM 2339 C C . LEU A 1 294 ? 0.791 1.648 -5.258 1.00 81.88 294 LEU A C 1
ATOM 2341 O O . LEU A 1 294 ? -0.133 1.568 -6.064 1.00 81.88 294 LEU A O 1
ATOM 2345 N N . ARG A 1 295 ? 2.068 1.747 -5.630 1.00 82.62 295 ARG A N 1
ATOM 2346 C CA . ARG A 1 295 ? 2.496 1.832 -7.028 1.00 82.62 295 ARG A CA 1
ATOM 2347 C C . ARG A 1 295 ? 2.760 0.479 -7.674 1.00 82.62 295 ARG A C 1
ATOM 2349 O O . ARG A 1 295 ? 2.998 0.449 -8.877 1.00 82.62 295 ARG A O 1
ATOM 2356 N N . LYS A 1 296 ? 2.696 -0.618 -6.909 1.00 84.25 296 LYS A N 1
ATOM 2357 C CA . LYS A 1 296 ? 3.088 -1.962 -7.361 1.00 84.25 296 LYS A CA 1
ATOM 2358 C C . LYS A 1 296 ? 4.482 -1.936 -8.008 1.00 84.25 296 LYS A C 1
ATOM 2360 O O . LYS A 1 296 ? 4.648 -2.396 -9.136 1.00 84.25 296 LYS A O 1
ATOM 2365 N N . GLU A 1 297 ? 5.450 -1.345 -7.307 1.00 87.06 297 GLU A N 1
ATOM 2366 C CA . GLU A 1 297 ? 6.811 -1.179 -7.829 1.00 87.06 297 GLU A CA 1
ATOM 2367 C C . GLU A 1 297 ? 7.449 -2.522 -8.205 1.00 87.06 297 GLU A C 1
ATOM 2369 O O . GLU A 1 297 ? 7.193 -3.558 -7.579 1.00 87.06 297 GLU A O 1
ATOM 2374 N N . ASP A 1 298 ? 8.287 -2.500 -9.246 1.00 88.00 298 ASP A N 1
ATOM 2375 C CA . ASP A 1 298 ? 8.987 -3.699 -9.708 1.00 88.00 298 ASP A CA 1
ATOM 2376 C C . ASP A 1 298 ? 9.958 -4.177 -8.602 1.00 88.00 298 ASP A C 1
ATOM 2378 O O . ASP A 1 298 ? 10.703 -3.355 -8.052 1.00 88.00 298 ASP A O 1
ATOM 2382 N N . PRO A 1 299 ? 9.977 -5.480 -8.243 1.00 90.69 299 PRO A N 1
ATOM 2383 C CA . PRO A 1 299 ? 10.869 -6.005 -7.209 1.00 90.69 299 PRO A CA 1
ATOM 2384 C C . PRO A 1 299 ? 12.342 -5.629 -7.388 1.00 90.69 299 PRO A C 1
ATOM 2386 O O . PRO A 1 299 ? 13.046 -5.464 -6.393 1.00 90.69 299 PRO A O 1
ATOM 2389 N N . TRP A 1 300 ? 12.798 -5.443 -8.630 1.00 89.25 300 TRP A N 1
ATOM 2390 C CA . TRP A 1 300 ? 14.150 -4.964 -8.916 1.00 89.25 300 TRP A CA 1
ATOM 2391 C C . TRP A 1 300 ? 14.402 -3.554 -8.362 1.00 89.25 300 TRP A C 1
ATOM 2393 O O . TRP A 1 300 ? 15.432 -3.330 -7.728 1.00 89.25 300 TRP A O 1
ATOM 2403 N N . VAL A 1 301 ? 13.465 -2.615 -8.543 1.00 91.19 301 VAL A N 1
ATOM 2404 C CA . VAL A 1 301 ? 13.594 -1.236 -8.035 1.00 91.19 301 VAL A CA 1
ATOM 2405 C C . VAL A 1 301 ? 13.704 -1.256 -6.516 1.00 91.19 301 VAL A C 1
ATOM 2407 O O . VAL A 1 301 ? 14.585 -0.617 -5.945 1.00 91.19 301 VAL A O 1
ATOM 2410 N N . ILE A 1 302 ? 12.858 -2.053 -5.860 1.00 92.75 302 ILE A N 1
ATOM 2411 C CA . ILE A 1 302 ? 12.895 -2.224 -4.407 1.00 92.75 302 ILE A CA 1
ATOM 2412 C C . ILE A 1 302 ? 14.252 -2.805 -3.984 1.00 92.75 302 ILE A C 1
ATOM 2414 O O . ILE A 1 302 ? 14.885 -2.261 -3.084 1.00 92.75 302 ILE A O 1
ATOM 2418 N N . ALA A 1 303 ? 14.743 -3.853 -4.654 1.00 92.56 303 ALA A N 1
ATOM 2419 C CA . ALA A 1 303 ? 16.045 -4.453 -4.359 1.00 92.56 303 ALA A CA 1
ATOM 2420 C C . ALA A 1 303 ? 17.200 -3.446 -4.497 1.00 92.56 303 ALA A C 1
ATOM 2422 O O . ALA A 1 303 ? 18.062 -3.384 -3.619 1.00 92.56 303 ALA A O 1
ATOM 2423 N N . VAL A 1 304 ? 17.187 -2.614 -5.546 1.00 91.50 304 VAL A N 1
ATOM 2424 C CA . VAL A 1 304 ? 18.170 -1.537 -5.742 1.00 91.50 304 VAL A CA 1
ATOM 2425 C C . VAL A 1 304 ? 18.126 -0.564 -4.570 1.00 91.50 304 VAL A C 1
ATOM 2427 O O . VAL A 1 304 ? 19.154 -0.345 -3.933 1.00 91.50 304 VAL A O 1
ATOM 2430 N N . VAL A 1 305 ? 16.954 -0.033 -4.222 1.00 93.00 305 VAL A N 1
ATOM 2431 C CA . VAL A 1 305 ? 16.816 0.922 -3.109 1.00 93.00 305 VAL A CA 1
ATOM 2432 C C . VAL A 1 305 ? 17.326 0.310 -1.802 1.00 93.00 305 VAL A C 1
ATOM 2434 O O . VAL A 1 305 ? 18.161 0.910 -1.126 1.00 93.00 305 VAL A O 1
ATOM 2437 N N . LEU A 1 306 ? 16.916 -0.922 -1.480 1.00 92.69 306 LEU A N 1
ATOM 2438 C CA . LEU A 1 306 ? 17.362 -1.614 -0.267 1.00 92.69 306 LEU A CA 1
ATOM 2439 C C . LEU A 1 306 ? 18.875 -1.889 -0.252 1.00 92.69 306 LEU A C 1
ATOM 2441 O O . LEU A 1 306 ? 19.461 -1.920 0.829 1.00 92.69 306 LEU A O 1
ATOM 2445 N N . SER A 1 307 ? 19.517 -2.065 -1.410 1.00 89.94 307 SER A N 1
ATOM 2446 C CA . SER A 1 307 ? 20.967 -2.303 -1.498 1.00 89.94 307 SER A CA 1
ATOM 2447 C C . SER A 1 307 ? 21.818 -1.068 -1.173 1.00 89.94 307 SER A C 1
ATOM 2449 O O . SER A 1 307 ? 22.935 -1.209 -0.679 1.00 89.94 307 SER A O 1
ATOM 2451 N N . TYR A 1 308 ? 21.283 0.136 -1.408 1.00 90.62 308 TYR A N 1
ATOM 2452 C CA . TYR A 1 308 ? 21.949 1.407 -1.101 1.00 90.62 308 TYR A CA 1
ATOM 2453 C C . TYR A 1 308 ? 21.583 1.968 0.280 1.00 90.62 308 TYR A C 1
ATOM 2455 O O . TYR A 1 308 ? 22.280 2.835 0.807 1.00 90.62 308 TYR A O 1
ATOM 2463 N N . MET A 1 309 ? 20.500 1.480 0.885 1.00 92.56 309 MET A N 1
ATOM 2464 C CA . MET A 1 309 ? 20.103 1.850 2.240 1.00 92.56 309 MET A CA 1
ATOM 2465 C C . MET A 1 309 ? 21.017 1.236 3.311 1.00 92.56 309 MET A C 1
ATOM 2467 O O . MET A 1 309 ? 21.702 0.234 3.102 1.00 92.56 309 MET A O 1
ATOM 2471 N N . LYS A 1 310 ? 21.005 1.829 4.513 1.00 92.75 310 LYS A N 1
ATOM 2472 C CA . LYS A 1 310 ? 21.712 1.272 5.677 1.00 92.75 310 LYS A CA 1
ATOM 2473 C C . LYS A 1 310 ? 21.186 -0.140 5.984 1.00 92.75 310 LYS A C 1
ATOM 2475 O O . LYS A 1 310 ? 19.965 -0.290 6.046 1.00 92.75 310 LYS A O 1
ATOM 2480 N N . PRO A 1 311 ? 22.052 -1.128 6.292 1.00 92.00 311 PRO A N 1
ATOM 2481 C CA . PRO A 1 311 ? 21.643 -2.523 6.495 1.00 92.00 311 PRO A CA 1
ATOM 2482 C C . PRO A 1 311 ? 20.477 -2.716 7.475 1.00 92.00 311 PRO A C 1
ATOM 2484 O O . PRO A 1 311 ? 19.597 -3.545 7.242 1.00 92.00 311 PRO A O 1
ATOM 2487 N N . ASP A 1 312 ? 20.429 -1.921 8.547 1.00 92.38 312 ASP A N 1
ATOM 2488 C CA . ASP A 1 312 ? 19.332 -1.959 9.516 1.00 92.38 312 ASP A CA 1
ATOM 2489 C C . ASP A 1 312 ? 17.994 -1.508 8.935 1.00 92.38 312 ASP A C 1
ATOM 2491 O O . ASP A 1 312 ? 16.977 -2.164 9.166 1.00 92.38 312 ASP A O 1
ATOM 2495 N N . LEU A 1 313 ? 17.996 -0.424 8.157 1.00 93.00 313 LEU A N 1
ATOM 2496 C CA . LEU A 1 313 ? 16.799 0.072 7.485 1.00 93.00 313 LEU A CA 1
ATOM 2497 C C . LEU A 1 313 ? 16.363 -0.898 6.389 1.00 93.00 313 LEU A C 1
ATOM 2499 O O . LEU A 1 313 ? 15.173 -1.158 6.258 1.00 93.00 313 LEU A O 1
ATOM 2503 N N . SER A 1 314 ? 17.308 -1.487 5.652 1.00 92.88 314 SER A N 1
ATOM 2504 C CA . SER A 1 314 ? 17.015 -2.464 4.600 1.00 92.88 314 SER A CA 1
ATOM 2505 C C . SER A 1 314 ? 16.358 -3.723 5.157 1.00 92.88 314 SER A C 1
ATOM 2507 O O . SER A 1 314 ? 15.356 -4.194 4.621 1.00 92.88 314 SER A O 1
ATOM 2509 N N . ARG A 1 315 ? 16.872 -4.244 6.279 1.00 92.75 315 ARG A N 1
ATOM 2510 C CA . ARG A 1 315 ? 16.283 -5.383 6.997 1.00 92.75 315 ARG A CA 1
ATOM 2511 C C . ARG A 1 315 ? 14.870 -5.066 7.487 1.00 92.75 315 ARG A C 1
ATOM 2513 O O . ARG A 1 315 ? 13.975 -5.893 7.328 1.00 92.75 315 ARG A O 1
ATOM 2520 N N . GLN A 1 316 ? 14.674 -3.887 8.079 1.00 90.75 316 GLN A N 1
ATOM 2521 C CA . GLN A 1 316 ? 13.357 -3.443 8.534 1.00 90.75 316 GLN A CA 1
ATOM 2522 C C . GLN A 1 316 ? 12.384 -3.306 7.355 1.00 90.75 316 GLN A C 1
ATOM 2524 O O . GLN A 1 316 ? 11.328 -3.931 7.375 1.00 90.75 316 GLN A O 1
ATOM 2529 N N . ALA A 1 317 ? 12.761 -2.592 6.293 1.00 91.62 317 ALA A N 1
ATOM 2530 C CA . ALA A 1 317 ? 11.943 -2.435 5.092 1.00 91.62 317 ALA A CA 1
ATOM 2531 C C . ALA A 1 317 ? 11.568 -3.778 4.460 1.00 91.62 317 ALA A C 1
ATOM 2533 O O . ALA A 1 317 ? 10.406 -3.989 4.122 1.00 91.62 317 ALA A O 1
ATOM 2534 N N . LEU A 1 318 ? 12.517 -4.711 4.348 1.00 90.25 318 LEU A N 1
ATOM 2535 C CA . LEU A 1 318 ? 12.228 -6.044 3.829 1.00 90.25 318 LEU A CA 1
ATOM 2536 C C . LEU A 1 318 ? 11.191 -6.760 4.702 1.00 90.25 318 LEU A C 1
ATOM 2538 O O . LEU A 1 318 ? 10.242 -7.315 4.166 1.00 90.25 318 LEU A O 1
ATOM 2542 N N . SER A 1 319 ? 11.310 -6.693 6.032 1.00 89.75 319 SER A N 1
ATOM 2543 C CA . SER A 1 319 ? 10.340 -7.323 6.943 1.00 89.75 319 SER A CA 1
ATOM 2544 C C . SER A 1 319 ? 8.932 -6.719 6.883 1.00 89.75 319 SER A C 1
ATOM 2546 O O . SER A 1 319 ? 7.964 -7.416 7.183 1.00 89.75 319 SER A O 1
ATOM 2548 N N . MET A 1 320 ? 8.819 -5.455 6.466 1.00 87.44 320 MET A N 1
ATOM 2549 C CA . MET A 1 320 ? 7.545 -4.752 6.296 1.00 87.44 320 MET A CA 1
ATOM 2550 C C . MET A 1 320 ? 6.835 -5.166 4.994 1.00 87.44 320 MET A C 1
ATOM 2552 O O . MET A 1 320 ? 5.613 -5.158 4.914 1.00 87.44 320 MET A O 1
ATOM 2556 N N . LEU A 1 321 ? 7.561 -5.590 3.955 1.00 88.44 321 LEU A N 1
ATOM 2557 C CA . LEU A 1 321 ? 6.935 -5.995 2.691 1.00 88.44 321 LEU A CA 1
ATOM 2558 C C . LEU A 1 321 ? 6.056 -7.255 2.845 1.00 88.44 321 LEU A C 1
ATOM 2560 O O . LEU A 1 321 ? 6.349 -8.115 3.674 1.00 88.44 321 LEU A O 1
ATOM 2564 N N . PRO A 1 322 ? 5.017 -7.443 2.009 1.00 88.31 322 PRO A N 1
ATOM 2565 C CA . PRO A 1 322 ? 4.273 -8.700 1.936 1.00 88.31 322 PRO A CA 1
ATOM 2566 C C . PRO A 1 322 ? 5.184 -9.888 1.597 1.00 88.31 322 PRO A C 1
ATOM 2568 O O . PRO A 1 322 ? 6.092 -9.748 0.782 1.00 88.31 322 PRO A O 1
ATOM 2571 N N . VAL A 1 323 ? 4.897 -11.072 2.149 1.00 86.44 323 VAL A N 1
ATOM 2572 C CA . VAL A 1 323 ? 5.729 -12.294 2.017 1.00 86.44 323 VAL A CA 1
ATOM 2573 C C . VAL A 1 323 ? 6.085 -12.634 0.561 1.00 86.44 323 VAL A C 1
ATOM 2575 O O . VAL A 1 323 ? 7.216 -13.011 0.250 1.00 86.44 323 VAL A O 1
ATOM 2578 N N . GLU A 1 324 ? 5.134 -12.461 -0.354 1.00 86.19 324 GLU A N 1
ATOM 2579 C CA . GLU A 1 324 ? 5.361 -12.674 -1.785 1.00 86.19 324 GLU A CA 1
ATOM 2580 C C . GLU A 1 324 ? 6.384 -11.678 -2.354 1.00 86.19 324 GLU A C 1
ATOM 2582 O O . GLU A 1 324 ? 7.336 -12.068 -3.031 1.00 86.19 324 GLU A O 1
ATOM 2587 N N . MET A 1 325 ? 6.243 -10.392 -2.019 1.00 88.62 325 MET A N 1
ATOM 2588 C CA . MET A 1 325 ? 7.178 -9.348 -2.440 1.00 88.62 325 MET A CA 1
ATOM 2589 C C . MET A 1 325 ? 8.555 -9.528 -1.802 1.00 88.62 325 MET A C 1
ATOM 2591 O O . MET A 1 325 ? 9.548 -9.357 -2.499 1.00 88.62 325 MET A O 1
ATOM 2595 N N . GLN A 1 326 ? 8.635 -9.937 -0.532 1.00 91.56 326 GLN A N 1
ATOM 2596 C CA . GLN A 1 326 ? 9.906 -10.259 0.131 1.00 91.56 326 GLN A CA 1
ATOM 2597 C C . GLN A 1 326 ? 10.704 -11.291 -0.668 1.00 91.56 326 GLN A C 1
ATOM 2599 O O . GLN A 1 326 ? 11.888 -11.098 -0.935 1.00 91.56 326 GLN A O 1
ATOM 2604 N N . SER A 1 327 ? 10.028 -12.361 -1.093 1.00 91.31 327 SER A N 1
ATOM 2605 C CA . SER A 1 327 ? 10.637 -13.454 -1.854 1.00 91.31 327 SER A CA 1
ATOM 2606 C C . SER A 1 327 ? 11.137 -12.973 -3.217 1.00 91.31 327 SER A C 1
ATOM 2608 O O . SER A 1 327 ? 12.269 -13.255 -3.603 1.00 91.31 327 SER A O 1
ATOM 2610 N N . ARG A 1 328 ? 10.321 -12.189 -3.932 1.00 90.19 328 ARG A N 1
ATOM 2611 C CA . ARG A 1 328 ? 10.687 -11.636 -5.246 1.00 90.19 328 ARG A CA 1
ATOM 2612 C C . ARG A 1 328 ? 11.850 -10.649 -5.152 1.00 90.19 328 ARG A C 1
ATOM 2614 O O . ARG A 1 328 ? 12.778 -10.733 -5.946 1.00 90.19 328 ARG A O 1
ATOM 2621 N N . VAL A 1 329 ? 11.834 -9.757 -4.164 1.00 92.62 329 VAL A N 1
ATOM 2622 C CA . VAL A 1 329 ? 12.923 -8.798 -3.917 1.00 92.62 329 VAL A CA 1
ATOM 2623 C C . VAL A 1 329 ? 14.215 -9.526 -3.549 1.00 92.62 329 VAL A C 1
ATOM 2625 O O . VAL A 1 329 ? 15.277 -9.149 -4.032 1.00 92.62 329 VAL A O 1
ATOM 2628 N N . ALA A 1 330 ? 14.141 -10.599 -2.756 1.00 90.94 330 ALA A N 1
ATOM 2629 C CA . ALA A 1 330 ? 15.307 -11.415 -2.431 1.00 90.94 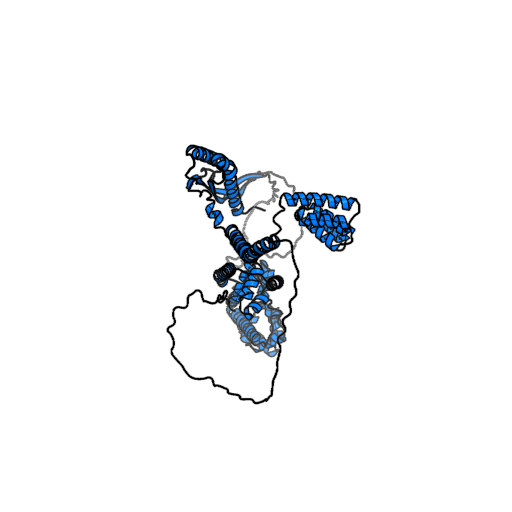330 ALA A CA 1
ATOM 2630 C C . ALA A 1 330 ? 15.917 -12.087 -3.676 1.00 90.94 330 ALA A C 1
ATOM 2632 O O . ALA A 1 330 ? 17.136 -12.080 -3.827 1.00 90.94 330 ALA A O 1
ATOM 2633 N N . LEU A 1 331 ? 15.094 -12.615 -4.591 1.00 89.25 331 LEU A N 1
ATOM 2634 C CA . LEU A 1 331 ? 15.567 -13.184 -5.863 1.00 89.25 331 LEU A CA 1
ATOM 2635 C C . LEU A 1 331 ? 16.266 -12.137 -6.742 1.00 89.25 331 LEU A C 1
ATOM 2637 O O . LEU A 1 331 ? 17.330 -12.403 -7.305 1.00 89.25 331 LEU A O 1
ATOM 2641 N N . GLU A 1 332 ? 15.703 -10.933 -6.828 1.00 88.38 332 GLU A N 1
ATOM 2642 C CA . GLU A 1 332 ? 16.323 -9.829 -7.564 1.00 88.38 332 GLU A CA 1
ATOM 2643 C C . GLU A 1 332 ? 17.629 -9.368 -6.903 1.00 88.38 332 GLU A C 1
ATOM 2645 O O . GLU A 1 332 ? 18.614 -9.147 -7.599 1.00 88.38 332 GLU A O 1
ATOM 2650 N N . ALA A 1 333 ? 17.686 -9.305 -5.569 1.00 87.44 333 ALA A N 1
ATOM 2651 C CA . ALA A 1 333 ? 18.893 -8.940 -4.824 1.00 87.44 333 ALA A CA 1
ATOM 2652 C C . ALA A 1 333 ? 20.028 -9.975 -4.950 1.00 87.44 333 ALA A C 1
ATOM 2654 O O . ALA A 1 333 ? 21.200 -9.616 -4.847 1.00 87.44 333 ALA A O 1
ATOM 2655 N N . LEU A 1 334 ? 19.699 -11.252 -5.183 1.00 88.50 334 LEU A N 1
ATOM 2656 C CA . LEU A 1 334 ? 20.680 -12.298 -5.499 1.00 88.50 334 LEU A CA 1
ATOM 2657 C C . LEU A 1 334 ? 21.232 -12.174 -6.925 1.00 88.50 334 LEU A C 1
ATOM 2659 O O . LEU A 1 334 ? 22.326 -12.662 -7.212 1.00 88.50 334 LEU A O 1
ATOM 2663 N N . THR A 1 335 ? 20.478 -11.546 -7.827 1.00 84.75 335 THR A N 1
ATOM 2664 C CA . THR A 1 335 ? 20.849 -11.434 -9.235 1.00 84.75 335 THR A CA 1
ATOM 2665 C C . THR A 1 335 ? 21.809 -10.263 -9.430 1.00 84.75 335 THR A C 1
ATOM 2667 O O . THR A 1 335 ? 21.446 -9.100 -9.267 1.00 84.75 335 THR A O 1
ATOM 2670 N N . VAL A 1 336 ? 23.048 -10.550 -9.833 1.00 80.62 336 VAL A N 1
ATOM 2671 C CA . VAL A 1 336 ? 24.051 -9.509 -10.097 1.00 80.62 336 VAL A CA 1
ATOM 2672 C C . VAL A 1 336 ? 23.729 -8.804 -11.418 1.00 80.62 336 VAL A C 1
ATOM 2674 O O . VAL A 1 336 ? 23.826 -9.405 -12.487 1.00 80.62 336 VAL A O 1
ATOM 2677 N N . ARG A 1 337 ? 23.360 -7.519 -11.354 1.00 77.62 337 ARG A N 1
ATOM 2678 C CA . ARG A 1 337 ? 23.107 -6.657 -12.522 1.00 77.62 337 ARG A CA 1
ATOM 2679 C C . ARG A 1 337 ? 23.883 -5.348 -12.400 1.00 77.62 337 ARG A C 1
ATOM 2681 O O . ARG A 1 337 ? 24.042 -4.819 -11.303 1.00 77.62 337 ARG A O 1
ATOM 2688 N N . GLN A 1 338 ? 24.340 -4.807 -13.528 1.00 78.69 338 GLN A N 1
ATOM 2689 C CA . GLN A 1 338 ? 24.940 -3.475 -13.575 1.00 78.69 338 GLN A CA 1
ATOM 2690 C C . GLN A 1 338 ? 23.847 -2.432 -13.834 1.00 78.69 338 GLN A C 1
ATOM 2692 O O . GLN A 1 338 ? 23.256 -2.420 -14.911 1.00 78.69 338 GLN A O 1
ATOM 2697 N N . ALA A 1 339 ? 23.588 -1.562 -12.857 1.00 80.88 339 ALA A N 1
ATOM 2698 C CA . ALA A 1 339 ? 22.747 -0.380 -13.040 1.00 80.88 339 ALA A CA 1
ATOM 2699 C C . ALA A 1 339 ? 23.601 0.817 -13.488 1.00 80.88 339 ALA A C 1
ATOM 2701 O O . ALA A 1 339 ? 24.740 0.982 -13.038 1.00 80.88 339 ALA A O 1
ATOM 2702 N N . THR A 1 340 ? 23.066 1.659 -14.372 1.00 86.38 340 THR A N 1
ATOM 2703 C CA . THR A 1 340 ? 23.719 2.915 -14.755 1.00 86.38 340 THR A CA 1
ATOM 2704 C C . THR A 1 340 ? 23.492 3.981 -13.690 1.00 86.38 340 THR A C 1
ATOM 2706 O O . THR A 1 340 ? 22.522 3.946 -12.930 1.00 86.38 340 THR A O 1
ATOM 2709 N N . ARG A 1 341 ? 24.388 4.971 -13.633 1.00 87.44 341 ARG A N 1
ATOM 2710 C CA . ARG A 1 341 ? 24.225 6.106 -12.719 1.00 87.44 341 ARG A CA 1
ATOM 2711 C C . ARG A 1 341 ? 22.918 6.849 -12.991 1.00 87.44 341 ARG A C 1
ATOM 2713 O O . ARG A 1 341 ? 22.208 7.154 -12.041 1.00 87.44 341 ARG A O 1
ATOM 2720 N N . GLU A 1 342 ? 22.562 7.066 -14.262 1.00 84.19 342 GLU A N 1
ATOM 2721 C CA . GLU A 1 342 ? 21.320 7.771 -14.601 1.00 84.19 342 GLU A CA 1
ATOM 2722 C C . GLU A 1 342 ? 20.070 7.023 -14.117 1.00 84.19 342 GLU A C 1
ATOM 2724 O O . GLU A 1 342 ? 19.095 7.658 -13.720 1.00 84.19 342 GLU A O 1
ATOM 2729 N N . GLN A 1 343 ? 20.094 5.685 -14.126 1.00 84.62 343 GLN A N 1
ATOM 2730 C CA . GLN A 1 343 ? 19.001 4.863 -13.598 1.00 84.62 343 GLN A CA 1
ATOM 2731 C C . GLN A 1 343 ? 18.846 5.061 -12.091 1.00 84.62 343 GLN A C 1
ATOM 2733 O O . GLN A 1 343 ? 17.740 5.299 -11.610 1.00 84.62 343 GLN A O 1
ATOM 2738 N N . ILE A 1 344 ? 19.954 4.993 -11.350 1.00 89.00 344 ILE A N 1
ATOM 2739 C CA . ILE A 1 344 ? 19.935 5.147 -9.893 1.00 89.00 344 ILE A CA 1
ATOM 2740 C C . ILE A 1 344 ? 19.507 6.570 -9.514 1.00 89.00 344 ILE A C 1
ATOM 2742 O O . ILE A 1 344 ? 18.668 6.726 -8.633 1.00 89.00 344 ILE A O 1
ATOM 2746 N N . ASP A 1 345 ? 19.997 7.590 -10.223 1.00 89.69 345 ASP A N 1
ATOM 2747 C CA . ASP A 1 345 ? 19.592 8.988 -10.029 1.00 89.69 345 ASP A CA 1
ATOM 2748 C C . ASP A 1 345 ? 18.103 9.215 -10.312 1.00 89.69 345 ASP A C 1
ATOM 2750 O O . ASP A 1 345 ? 17.427 9.955 -9.594 1.00 89.69 345 ASP A O 1
ATOM 2754 N N . ALA A 1 346 ? 17.562 8.570 -11.349 1.00 87.31 346 ALA A N 1
ATOM 2755 C CA . ALA A 1 346 ? 16.143 8.660 -11.667 1.00 87.31 346 ALA A CA 1
ATOM 2756 C C . ALA A 1 346 ? 15.271 8.035 -10.567 1.00 87.31 346 ALA A C 1
ATOM 2758 O O . ALA A 1 346 ? 14.250 8.622 -10.203 1.00 87.31 346 ALA A O 1
ATOM 2759 N N . ILE A 1 347 ? 15.681 6.880 -10.028 1.00 89.50 347 ILE A N 1
ATOM 2760 C CA . ILE A 1 347 ? 14.990 6.214 -8.914 1.00 89.50 347 ILE A CA 1
ATOM 2761 C C . ILE A 1 347 ? 15.104 7.061 -7.639 1.00 89.50 347 ILE A C 1
ATOM 2763 O O . ILE A 1 347 ? 14.098 7.296 -6.973 1.00 89.50 347 ILE A O 1
ATOM 2767 N N . ASP A 1 348 ? 16.300 7.563 -7.317 1.00 91.88 348 ASP A N 1
ATOM 2768 C CA . ASP A 1 348 ? 16.535 8.406 -6.140 1.00 91.88 348 ASP A CA 1
ATOM 2769 C C . ASP A 1 348 ? 15.664 9.659 -6.152 1.00 91.88 348 ASP A C 1
ATOM 2771 O O . ASP A 1 348 ? 14.969 9.944 -5.174 1.00 91.88 348 ASP A O 1
ATOM 2775 N N . LYS A 1 349 ? 15.646 10.371 -7.283 1.00 90.19 349 LYS A N 1
ATOM 2776 C CA . LYS A 1 349 ? 14.843 11.579 -7.448 1.00 90.19 349 LYS A CA 1
ATOM 2777 C C . LYS A 1 349 ? 13.347 11.290 -7.342 1.00 90.19 349 LYS A C 1
ATOM 2779 O O . LYS A 1 349 ? 12.648 12.032 -6.655 1.00 90.19 349 LYS A O 1
ATOM 2784 N N . ASP A 1 350 ? 12.858 10.230 -7.988 1.00 89.75 350 ASP A N 1
ATOM 2785 C CA . ASP A 1 350 ? 11.435 9.874 -7.928 1.00 89.75 350 ASP A CA 1
ATOM 2786 C C . ASP A 1 350 ? 11.002 9.546 -6.495 1.00 89.75 350 ASP A C 1
ATOM 2788 O O . ASP A 1 350 ? 9.983 10.058 -6.026 1.00 89.75 350 ASP A O 1
ATOM 2792 N N . ILE A 1 351 ? 11.789 8.756 -5.762 1.00 90.25 351 ILE A N 1
ATOM 2793 C CA . ILE A 1 351 ? 11.463 8.422 -4.373 1.00 90.25 351 ILE A CA 1
ATOM 2794 C C . ILE A 1 351 ? 11.518 9.678 -3.504 1.00 90.25 351 ILE A C 1
ATOM 2796 O O . ILE A 1 351 ? 10.593 9.914 -2.726 1.00 90.25 351 ILE A O 1
ATOM 2800 N N . LYS A 1 352 ? 12.527 10.532 -3.680 1.00 90.38 352 LYS A N 1
ATOM 2801 C CA . LYS A 1 352 ? 12.691 11.766 -2.903 1.00 90.38 352 LYS A CA 1
ATOM 2802 C C . LYS A 1 352 ? 11.518 12.723 -3.076 1.00 90.38 352 LYS A C 1
ATOM 2804 O O . LYS A 1 352 ? 11.055 13.307 -2.103 1.00 90.38 352 LYS A O 1
ATOM 2809 N N . GLU A 1 353 ? 11.021 12.870 -4.302 1.00 88.19 353 GLU A N 1
ATOM 2810 C CA . GLU A 1 353 ? 9.893 13.752 -4.613 1.00 88.19 353 GLU A CA 1
ATOM 2811 C C . GLU A 1 353 ? 8.556 13.234 -4.070 1.00 88.19 353 GLU A C 1
ATOM 2813 O O . GLU A 1 353 ? 7.611 14.010 -3.977 1.00 88.19 353 GLU A O 1
ATOM 2818 N N . ASN A 1 354 ? 8.450 11.950 -3.708 1.00 86.50 354 ASN A N 1
ATOM 2819 C CA . ASN A 1 354 ? 7.160 11.322 -3.422 1.00 86.50 354 ASN A CA 1
ATOM 2820 C C . ASN A 1 354 ? 7.037 10.675 -2.039 1.00 86.50 354 ASN A C 1
ATOM 2822 O O . ASN A 1 354 ? 5.920 10.572 -1.529 1.00 86.50 354 ASN A O 1
ATOM 2826 N N . VAL A 1 355 ? 8.138 10.248 -1.417 1.00 86.31 355 VAL A N 1
ATOM 2827 C CA . VAL A 1 355 ? 8.118 9.509 -0.142 1.00 86.31 355 VAL A CA 1
ATOM 2828 C C . VAL A 1 355 ? 7.435 10.305 0.975 1.00 86.31 355 VAL A C 1
ATOM 2830 O O . VAL A 1 355 ? 6.682 9.747 1.774 1.00 86.31 355 VAL A O 1
ATOM 2833 N N . ASP A 1 356 ? 7.616 11.625 0.994 1.00 83.25 356 ASP A N 1
ATOM 2834 C CA . ASP A 1 356 ? 7.051 12.488 2.032 1.00 83.25 356 ASP A CA 1
ATOM 2835 C C . ASP A 1 356 ? 5.551 12.747 1.855 1.00 83.25 356 ASP A C 1
ATOM 2837 O O . ASP A 1 356 ? 4.851 13.004 2.838 1.00 83.25 356 ASP A O 1
ATOM 2841 N N . PHE A 1 357 ? 5.042 12.617 0.627 1.00 82.38 357 PHE A N 1
ATOM 2842 C CA . PHE A 1 357 ? 3.647 12.884 0.273 1.00 82.38 357 PHE A CA 1
ATOM 2843 C C . PHE A 1 357 ? 2.747 11.652 0.382 1.00 82.38 357 PHE A C 1
ATOM 2845 O O . PHE A 1 357 ? 1.551 11.735 0.101 1.00 82.38 357 PHE A O 1
ATOM 2852 N N . VAL A 1 358 ? 3.281 10.512 0.825 1.00 80.44 358 VAL A N 1
ATOM 2853 C CA . VAL A 1 358 ? 2.455 9.350 1.148 1.00 80.44 358 VAL A CA 1
ATOM 2854 C C . VAL A 1 358 ? 1.674 9.633 2.429 1.00 80.44 358 VAL A C 1
ATOM 2856 O O . VAL A 1 358 ? 2.229 9.737 3.529 1.00 80.44 358 VAL A O 1
ATOM 2859 N N . MET A 1 359 ? 0.360 9.784 2.274 1.00 75.19 359 MET A N 1
ATOM 2860 C CA . MET A 1 359 ? -0.572 10.099 3.354 1.00 75.19 359 MET A CA 1
ATOM 2861 C C . MET A 1 359 ? -1.475 8.909 3.683 1.00 75.19 359 MET A C 1
ATOM 2863 O O . MET A 1 359 ? -1.687 8.017 2.867 1.00 75.19 359 MET A O 1
ATOM 2867 N N . GLY A 1 360 ? -2.050 8.936 4.885 1.00 77.25 360 GLY A N 1
ATOM 2868 C CA . GLY A 1 360 ? -2.979 7.911 5.358 1.00 77.25 360 GLY A CA 1
ATOM 2869 C C . GLY A 1 360 ? -2.290 6.766 6.100 1.00 77.25 360 GLY A C 1
ATOM 2870 O O . GLY A 1 360 ? -1.258 6.966 6.744 1.00 77.25 360 GLY A O 1
ATOM 2871 N N . GLY A 1 361 ? -2.915 5.591 6.049 1.00 79.31 361 GLY A N 1
ATOM 2872 C CA . GLY A 1 361 ? -2.522 4.410 6.815 1.00 79.31 361 GLY A CA 1
ATOM 2873 C C . GLY A 1 361 ? -3.378 4.196 8.064 1.00 79.31 361 GLY A C 1
ATOM 2874 O O . GLY A 1 361 ? -3.952 5.132 8.633 1.00 79.31 361 GLY A O 1
ATOM 2875 N N . ILE A 1 362 ? -3.460 2.935 8.485 1.00 77.69 362 ILE A N 1
ATOM 2876 C CA . ILE A 1 362 ? -4.249 2.515 9.645 1.00 77.69 362 ILE A CA 1
ATOM 2877 C C . ILE A 1 362 ? -3.719 3.129 10.944 1.00 77.69 362 ILE A C 1
ATOM 2879 O O . ILE A 1 362 ? -4.501 3.421 11.838 1.00 77.69 362 ILE A O 1
ATOM 2883 N N . GLU A 1 363 ? -2.418 3.407 11.034 1.00 76.56 363 GLU A N 1
ATOM 2884 C CA . GLU A 1 363 ? -1.794 4.006 12.215 1.00 76.56 363 GLU A CA 1
ATOM 2885 C C . GLU A 1 363 ? -2.235 5.457 12.408 1.00 76.56 363 GLU A C 1
ATOM 2887 O O . GLU A 1 363 ? -2.573 5.869 13.517 1.00 76.56 363 GLU A O 1
ATOM 2892 N N . ARG A 1 364 ? -2.275 6.237 11.317 1.00 81.50 364 ARG A N 1
ATOM 2893 C CA . ARG A 1 364 ? -2.771 7.619 11.369 1.00 81.50 364 ARG A CA 1
ATOM 2894 C C . ARG A 1 364 ? -4.251 7.644 11.708 1.00 81.50 364 ARG A C 1
ATOM 2896 O O . ARG A 1 364 ? -4.654 8.449 12.541 1.00 81.50 364 ARG A O 1
ATOM 2903 N N . LEU A 1 365 ? -5.033 6.754 11.094 1.00 82.19 365 LEU A N 1
ATOM 2904 C CA . LEU A 1 365 ? -6.447 6.613 11.420 1.00 82.19 365 LEU A CA 1
ATOM 2905 C C . LEU A 1 365 ? -6.633 6.207 12.886 1.00 82.19 365 LEU A C 1
ATOM 2907 O O . LEU A 1 365 ? -7.473 6.796 13.548 1.00 82.19 365 LEU A O 1
ATOM 2911 N N . SER A 1 366 ? -5.836 5.272 13.411 1.00 80.31 366 SER A N 1
ATOM 2912 C CA . SER A 1 366 ? -5.879 4.878 14.826 1.00 80.31 366 SER A CA 1
ATOM 2913 C C . SER A 1 366 ? -5.659 6.083 15.723 1.00 80.31 366 SER A C 1
ATOM 2915 O O . SER A 1 366 ? -6.481 6.344 16.589 1.00 80.31 366 SER A O 1
ATOM 2917 N N . LYS A 1 367 ? -4.619 6.881 15.455 1.00 82.81 367 LYS A N 1
ATOM 2918 C CA . LYS A 1 367 ? -4.342 8.092 16.230 1.00 82.81 367 LYS A CA 1
ATOM 2919 C C . LYS A 1 367 ? -5.490 9.106 16.154 1.00 82.81 367 LYS A C 1
ATOM 2921 O O . LYS A 1 367 ? -5.924 9.612 17.178 1.00 82.81 367 LYS A O 1
ATOM 2926 N N . MET A 1 368 ? -6.036 9.349 14.960 1.00 86.50 368 MET A N 1
ATOM 2927 C CA . MET A 1 368 ? -7.197 10.233 14.784 1.00 86.50 368 MET A CA 1
ATOM 2928 C C . MET A 1 368 ? -8.439 9.718 15.519 1.00 86.50 368 MET A C 1
ATOM 2930 O O . MET A 1 368 ? -9.168 10.502 16.115 1.00 86.50 368 MET A O 1
ATOM 2934 N N . LEU A 1 369 ? -8.685 8.407 15.482 1.00 85.06 369 LEU A N 1
ATOM 2935 C CA . LEU A 1 369 ? -9.799 7.780 16.186 1.00 85.06 369 LEU A CA 1
ATOM 2936 C C . LEU A 1 369 ? -9.603 7.844 17.701 1.00 85.06 369 LEU A C 1
ATOM 2938 O O . LEU A 1 369 ? -10.569 8.081 18.423 1.00 85.06 369 LEU A O 1
ATOM 2942 N N . GLU A 1 370 ? -8.375 7.675 18.180 1.00 80.19 370 GLU A N 1
ATOM 2943 C CA . GLU A 1 370 ? -8.018 7.794 19.593 1.00 80.19 370 GLU A CA 1
ATOM 2944 C C . GLU A 1 370 ? -8.216 9.211 20.136 1.00 80.19 370 GLU A C 1
ATOM 2946 O O . GLU A 1 370 ? -8.726 9.347 21.246 1.00 80.19 370 GLU A O 1
ATOM 2951 N N . ASP A 1 371 ? -7.890 10.236 19.347 1.00 82.81 371 ASP A N 1
ATOM 2952 C CA . ASP A 1 371 ? -8.086 11.645 19.717 1.00 82.81 371 ASP A CA 1
ATOM 2953 C C . ASP A 1 371 ? -9.544 12.116 19.516 1.00 82.81 371 ASP A C 1
ATOM 2955 O O . ASP A 1 371 ? -9.933 13.181 19.999 1.00 82.81 371 ASP A O 1
ATOM 2959 N N . SER A 1 372 ? -10.365 11.344 18.793 1.00 86.06 372 SER A N 1
ATOM 2960 C CA . SER A 1 372 ? -11.777 11.667 18.548 1.00 86.06 372 SER A CA 1
ATOM 2961 C C . SER A 1 372 ? -12.689 11.292 19.718 1.00 86.06 372 SER A C 1
ATOM 2963 O O . SER A 1 372 ? -12.408 10.352 20.473 1.00 86.06 372 SER A O 1
ATOM 2965 N N . ASP A 1 373 ? -13.820 11.997 19.823 1.00 84.81 373 ASP A N 1
ATOM 2966 C CA . ASP A 1 373 ? -14.856 11.710 20.811 1.00 84.81 373 ASP A CA 1
ATOM 2967 C C . ASP A 1 373 ? -15.447 10.291 20.628 1.00 84.81 373 ASP A C 1
ATOM 2969 O O . ASP A 1 373 ? -15.499 9.773 19.502 1.00 84.81 373 ASP A O 1
ATOM 2973 N N . PRO A 1 374 ? -15.916 9.640 21.713 1.00 82.31 374 PRO A N 1
ATOM 2974 C CA . PRO A 1 374 ? -16.393 8.255 21.659 1.00 82.31 374 PRO A CA 1
ATOM 2975 C C . PRO A 1 374 ? -17.534 8.029 20.661 1.00 82.31 374 PRO A C 1
ATOM 2977 O O . PRO A 1 374 ? -17.604 6.976 20.021 1.00 82.31 374 PRO A O 1
ATOM 2980 N N . THR A 1 375 ? -18.401 9.029 20.478 1.00 85.19 375 THR A N 1
ATOM 2981 C CA . THR A 1 375 ? -19.536 8.944 19.552 1.00 85.19 375 THR A CA 1
ATOM 2982 C C . THR A 1 375 ? -19.056 8.919 18.100 1.00 85.19 375 THR A C 1
ATOM 2984 O O . THR A 1 375 ? -19.438 8.027 17.338 1.00 85.19 375 THR A O 1
ATOM 2987 N N . THR A 1 376 ? -18.173 9.841 17.713 1.00 87.88 376 THR A N 1
ATOM 2988 C CA . THR A 1 376 ? -17.552 9.876 16.381 1.00 87.88 376 THR A CA 1
ATOM 2989 C C . THR A 1 376 ? -16.790 8.587 16.093 1.00 87.88 376 THR A C 1
ATOM 2991 O O . THR A 1 376 ? -16.976 7.984 15.032 1.00 87.88 376 THR A O 1
ATOM 2994 N N . ARG A 1 377 ? -15.992 8.113 17.058 1.00 86.69 377 ARG A N 1
ATOM 2995 C CA . ARG A 1 377 ? -15.247 6.853 16.948 1.00 86.69 377 ARG A CA 1
ATOM 2996 C C . ARG A 1 377 ? -16.175 5.676 16.654 1.00 86.69 377 ARG A C 1
ATOM 2998 O O . ARG A 1 377 ? -15.938 4.935 15.699 1.00 86.69 377 ARG A O 1
ATOM 3005 N N . LYS A 1 378 ? -17.255 5.534 17.427 1.00 86.12 378 LYS A N 1
ATOM 3006 C CA . LYS A 1 378 ? -18.253 4.473 17.246 1.00 86.12 378 LYS A CA 1
ATOM 3007 C C . LYS A 1 378 ? -18.905 4.530 15.866 1.00 86.12 378 LYS A C 1
ATOM 3009 O O . LYS A 1 378 ? -18.945 3.512 15.177 1.00 86.12 378 LYS A O 1
ATOM 3014 N N . ASN A 1 379 ? -19.329 5.717 15.430 1.00 89.69 379 ASN A N 1
ATOM 3015 C CA . ASN A 1 379 ? -19.960 5.915 14.124 1.00 89.69 379 ASN A CA 1
ATOM 3016 C C . ASN A 1 379 ? -19.037 5.503 12.965 1.00 89.69 379 ASN A C 1
ATOM 3018 O O . ASN A 1 379 ? -19.472 4.806 12.047 1.00 89.69 379 ASN A O 1
ATOM 3022 N N . ILE A 1 380 ? -17.754 5.887 13.011 1.00 90.12 380 ILE A N 1
ATOM 3023 C CA . ILE A 1 380 ? -16.773 5.521 11.976 1.00 90.12 380 ILE A CA 1
ATOM 3024 C C . ILE A 1 380 ? -16.560 4.005 11.947 1.00 90.12 380 ILE A C 1
ATOM 3026 O O . ILE A 1 380 ? -16.574 3.391 10.880 1.00 90.12 380 ILE A O 1
ATOM 3030 N N . ILE A 1 381 ? -16.389 3.384 13.113 1.00 87.44 381 ILE A N 1
ATOM 3031 C CA . ILE A 1 381 ? -16.151 1.943 13.231 1.00 87.44 381 ILE A CA 1
ATOM 3032 C C . ILE A 1 381 ? -17.368 1.130 12.754 1.00 87.44 381 ILE A C 1
ATOM 3034 O O . ILE A 1 381 ? -17.205 0.128 12.056 1.00 87.44 381 ILE A O 1
ATOM 3038 N N . GLU A 1 382 ? -18.589 1.565 13.065 1.00 89.44 382 GLU A N 1
ATOM 3039 C CA . GLU A 1 382 ? -19.827 0.914 12.622 1.00 89.44 382 GLU A CA 1
ATOM 3040 C C . GLU A 1 382 ? -20.075 1.081 11.114 1.00 89.44 382 GLU A C 1
ATOM 3042 O O . GLU A 1 382 ? -20.489 0.137 10.428 1.00 89.44 382 GLU A O 1
ATOM 3047 N N . TYR A 1 383 ? -19.721 2.244 10.562 1.00 90.88 383 TYR A N 1
ATOM 3048 C CA . TYR A 1 383 ? -19.712 2.458 9.119 1.00 90.88 383 TYR A CA 1
ATOM 3049 C C . TYR A 1 383 ? -18.725 1.515 8.415 1.00 90.88 383 TYR A C 1
ATOM 3051 O O . TYR A 1 383 ? -19.100 0.835 7.456 1.00 90.88 383 TYR A O 1
ATOM 3059 N N . LEU A 1 384 ? -17.491 1.401 8.926 1.00 88.69 384 LEU A N 1
ATOM 3060 C CA . LEU A 1 384 ? -16.486 0.471 8.398 1.00 88.69 384 LEU A CA 1
ATOM 3061 C C . LEU A 1 384 ? -16.981 -0.978 8.452 1.00 88.69 384 LEU A C 1
ATOM 3063 O O . LEU A 1 384 ? -16.828 -1.706 7.473 1.00 88.69 384 LEU A O 1
ATOM 3067 N N . LYS A 1 385 ? -17.632 -1.383 9.550 1.00 88.75 385 LYS A N 1
ATOM 3068 C CA . LYS A 1 385 ? -18.217 -2.725 9.709 1.00 88.75 385 LYS A CA 1
ATOM 3069 C C . LYS A 1 385 ? -19.218 -3.064 8.605 1.00 88.75 385 LYS A C 1
ATOM 3071 O O . LYS A 1 385 ? -19.267 -4.209 8.165 1.00 88.75 385 LYS A O 1
ATOM 3076 N N . THR A 1 386 ? -20.008 -2.081 8.180 1.00 92.31 386 THR A N 1
ATOM 3077 C CA . THR A 1 386 ? -21.076 -2.267 7.191 1.00 92.31 386 THR A CA 1
ATOM 3078 C C . THR A 1 386 ? -20.548 -2.222 5.758 1.00 92.31 386 THR A C 1
ATOM 3080 O O . THR A 1 386 ? -20.943 -3.043 4.937 1.00 92.31 386 THR A O 1
ATOM 3083 N N . GLN A 1 387 ? -19.657 -1.276 5.447 1.00 91.31 387 GLN A N 1
ATOM 3084 C CA . GLN A 1 387 ? -19.203 -1.030 4.072 1.00 91.31 387 GLN A CA 1
ATOM 3085 C C . GLN A 1 387 ? -17.995 -1.877 3.660 1.00 91.31 387 GLN A C 1
ATOM 3087 O O . GLN A 1 387 ? -17.899 -2.293 2.507 1.00 91.31 387 GLN A O 1
ATOM 3092 N N . LYS A 1 388 ? -17.052 -2.112 4.580 1.00 87.50 388 LYS A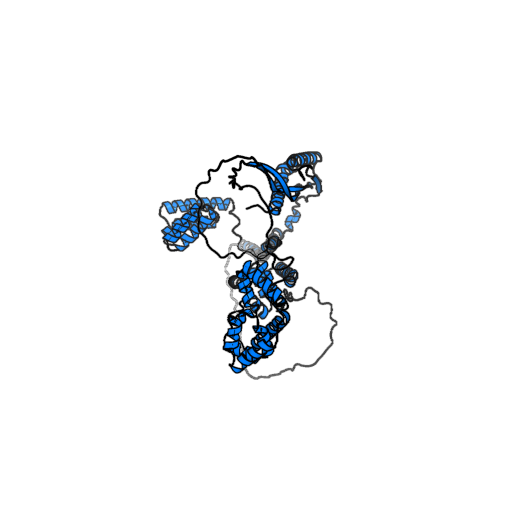 N 1
ATOM 3093 C CA . LYS A 1 388 ? -15.778 -2.805 4.320 1.00 87.50 388 LYS A CA 1
ATOM 3094 C C . LYS A 1 388 ? -15.425 -3.723 5.510 1.00 87.50 388 LYS A C 1
ATOM 3096 O O . LYS A 1 388 ? -14.568 -3.373 6.328 1.00 87.50 388 LYS A O 1
ATOM 3101 N N . PRO A 1 389 ? -16.092 -4.890 5.653 1.00 87.25 389 PRO A N 1
ATOM 3102 C CA . PRO A 1 389 ? -15.927 -5.782 6.810 1.00 87.25 389 PRO A CA 1
ATOM 3103 C C . PRO A 1 389 ? -14.491 -6.293 7.016 1.00 87.25 389 PRO A C 1
ATOM 3105 O O . PRO A 1 389 ? -14.055 -6.531 8.143 1.00 87.25 389 PRO A O 1
ATOM 3108 N N . ASP A 1 390 ? -13.747 -6.440 5.924 1.00 81.50 390 ASP A N 1
ATOM 3109 C CA . ASP A 1 390 ? -12.334 -6.803 5.881 1.00 81.50 390 ASP A CA 1
ATOM 3110 C C . ASP A 1 390 ? -11.440 -5.723 6.513 1.00 81.50 390 ASP A C 1
ATOM 3112 O O . ASP A 1 390 ? -10.590 -6.027 7.354 1.00 81.50 390 ASP A O 1
ATOM 3116 N N . ILE A 1 391 ? -11.674 -4.452 6.173 1.00 81.38 391 ILE A N 1
ATOM 3117 C CA . ILE A 1 391 ? -10.985 -3.297 6.766 1.00 81.38 391 ILE A CA 1
ATOM 3118 C C . ILE A 1 391 ? -11.409 -3.115 8.224 1.00 81.38 391 ILE A C 1
ATOM 3120 O O . ILE A 1 391 ? -10.577 -2.833 9.083 1.00 81.38 391 ILE A O 1
ATOM 3124 N N . TYR A 1 392 ? -12.683 -3.327 8.541 1.00 84.81 392 TYR A N 1
ATOM 3125 C CA . TYR A 1 392 ? -13.168 -3.283 9.917 1.00 84.81 392 TYR A CA 1
ATOM 3126 C C . TYR A 1 392 ? -12.443 -4.285 10.822 1.00 84.81 392 TYR A C 1
ATOM 3128 O O . TYR A 1 392 ? -11.968 -3.905 11.891 1.00 84.81 392 TYR A O 1
ATOM 3136 N N . ALA A 1 393 ? -12.301 -5.544 10.392 1.00 82.69 393 ALA A N 1
ATOM 3137 C CA . ALA A 1 393 ? -11.597 -6.567 11.169 1.00 82.69 393 ALA A CA 1
ATOM 3138 C C . ALA A 1 393 ? -10.137 -6.176 11.450 1.00 82.69 393 ALA A C 1
ATOM 3140 O O . ALA A 1 393 ? -9.599 -6.465 12.517 1.00 82.69 393 ALA A O 1
ATOM 3141 N N . LYS A 1 394 ? -9.517 -5.490 10.490 1.00 80.81 394 LYS A N 1
ATOM 3142 C CA . LYS A 1 394 ? -8.164 -4.943 10.552 1.00 80.81 394 LYS A CA 1
ATOM 3143 C C . LYS A 1 394 ? -8.055 -3.770 11.538 1.00 80.81 394 LYS A C 1
ATOM 3145 O O . LYS A 1 394 ? -7.227 -3.817 12.442 1.00 80.81 394 LYS A O 1
ATOM 3150 N N . VAL A 1 395 ? -8.929 -2.768 11.421 1.00 82.38 395 VAL A N 1
ATOM 3151 C CA . VAL A 1 395 ? -8.987 -1.590 12.312 1.00 82.38 395 VAL A CA 1
ATOM 3152 C C . VAL A 1 395 ? -9.311 -1.989 13.751 1.00 82.38 395 VAL A C 1
ATOM 3154 O O . VAL A 1 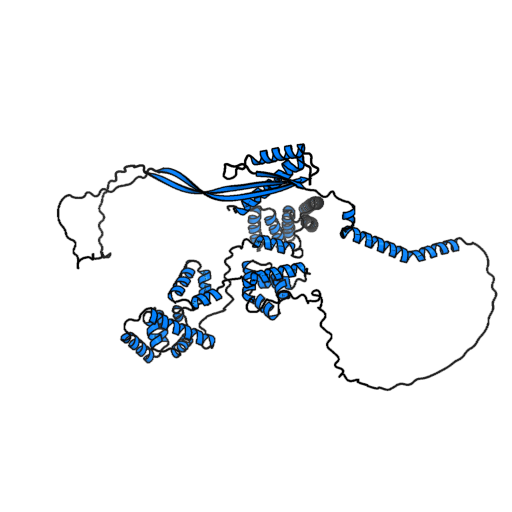395 ? -8.660 -1.511 14.677 1.00 82.38 395 VAL A O 1
ATOM 3157 N N . LYS A 1 396 ? -10.240 -2.929 13.952 1.00 81.06 396 LYS A N 1
ATOM 3158 C CA . LYS A 1 396 ? -10.645 -3.403 15.282 1.00 81.06 396 LYS A CA 1
ATOM 3159 C C . LYS A 1 396 ? -9.503 -4.044 16.084 1.00 81.06 396 LYS A C 1
ATOM 3161 O O . LYS A 1 396 ? -9.534 -4.027 17.306 1.00 81.06 396 LYS A O 1
ATOM 3166 N N . ARG A 1 397 ? -8.478 -4.598 15.426 1.00 79.44 397 ARG A N 1
ATOM 3167 C CA . ARG A 1 397 ? -7.295 -5.144 16.123 1.00 79.44 397 ARG A CA 1
ATOM 3168 C C . ARG A 1 397 ? -6.409 -4.059 16.733 1.00 79.44 397 ARG A C 1
ATOM 3170 O O . ARG A 1 397 ? -5.631 -4.349 17.636 1.00 79.44 397 ARG A O 1
ATOM 3177 N N . ILE A 1 398 ? -6.493 -2.837 16.214 1.00 78.12 398 ILE A N 1
ATOM 3178 C CA . ILE A 1 398 ? -5.614 -1.731 16.596 1.00 78.12 398 ILE A CA 1
ATOM 3179 C C . ILE A 1 398 ? -6.341 -0.764 17.528 1.00 78.12 398 ILE A C 1
ATOM 3181 O O . ILE A 1 398 ? -5.770 -0.347 18.536 1.00 78.12 398 ILE A O 1
ATOM 3185 N N . VAL A 1 399 ? -7.597 -0.437 17.220 1.00 81.62 399 VAL A N 1
ATOM 3186 C CA . VAL A 1 399 ? -8.370 0.543 17.983 1.00 81.62 399 VAL A CA 1
ATOM 3187 C C . VAL A 1 399 ? -9.175 -0.161 19.071 1.00 81.62 399 VAL A C 1
ATOM 3189 O O . VAL A 1 399 ? -10.114 -0.895 18.773 1.00 81.62 399 VAL A O 1
ATOM 3192 N N . LEU A 1 400 ? -8.816 0.090 20.331 1.00 83.00 400 LEU A N 1
ATOM 3193 C CA . LEU A 1 400 ? -9.503 -0.468 21.492 1.00 83.00 400 LEU A CA 1
ATOM 3194 C C . LEU A 1 400 ? -10.786 0.315 21.813 1.00 83.00 400 LEU A C 1
ATOM 3196 O O . LEU A 1 400 ? -10.738 1.538 21.986 1.00 83.00 400 LEU A O 1
ATOM 3200 N N . MET A 1 401 ? -11.913 -0.390 21.935 1.00 86.88 401 MET A N 1
ATOM 3201 C CA . MET A 1 401 ? -13.193 0.167 22.386 1.00 86.88 401 MET A CA 1
ATOM 3202 C C . MET A 1 401 ? -13.522 -0.266 23.818 1.00 86.88 401 MET A C 1
ATOM 3204 O O . MET A 1 401 ? -13.049 -1.297 24.298 1.00 86.88 401 MET A O 1
ATOM 3208 N N . PHE A 1 402 ? -14.393 0.487 24.493 1.00 89.56 402 PHE A N 1
ATOM 3209 C CA . PHE A 1 402 ? -14.877 0.122 25.828 1.00 89.56 402 PHE A CA 1
ATOM 3210 C C . PHE A 1 402 ? -15.659 -1.201 25.806 1.00 89.56 402 PHE A C 1
ATOM 3212 O O . PHE A 1 402 ? -15.556 -2.018 26.718 1.00 89.56 402 PHE A O 1
ATOM 3219 N N . GLU A 1 403 ? -16.383 -1.467 24.724 1.00 89.38 403 GLU A N 1
ATOM 3220 C CA . GLU A 1 403 ? -17.148 -2.695 24.532 1.00 89.38 403 GLU A CA 1
ATOM 3221 C C . GLU A 1 403 ? -16.266 -3.948 24.409 1.00 89.38 403 GLU A C 1
ATOM 3223 O O . GLU A 1 403 ? -16.733 -5.058 24.672 1.00 89.38 403 GLU A O 1
ATOM 3228 N N . ASP A 1 404 ? -14.984 -3.799 24.058 1.00 89.06 404 ASP A N 1
ATOM 3229 C CA . ASP A 1 404 ? -14.068 -4.934 23.917 1.00 89.06 404 ASP A CA 1
ATOM 3230 C C . ASP A 1 404 ? -13.668 -5.546 25.275 1.00 89.06 404 ASP A C 1
ATOM 3232 O O . ASP A 1 404 ? -13.221 -6.696 25.318 1.00 89.06 404 ASP A O 1
ATOM 3236 N N . ILE A 1 405 ? -13.919 -4.839 26.387 1.00 91.25 405 ILE A N 1
ATOM 3237 C CA . ILE A 1 405 ? -13.633 -5.272 27.768 1.00 91.25 405 ILE A CA 1
ATOM 3238 C C . ILE A 1 405 ? -14.255 -6.635 28.098 1.00 91.25 405 ILE A C 1
ATOM 3240 O O . ILE A 1 405 ? -13.676 -7.421 28.851 1.00 91.25 405 ILE A O 1
ATOM 3244 N N . VAL A 1 406 ? -15.412 -6.958 27.510 1.00 92.62 406 VAL A N 1
ATOM 3245 C CA . VAL A 1 406 ? -16.089 -8.252 27.717 1.00 92.62 406 VAL A CA 1
ATOM 3246 C C . VAL A 1 406 ? -15.157 -9.429 27.411 1.00 92.62 406 VAL A C 1
ATOM 3248 O O . VAL A 1 406 ? -15.195 -10.448 28.104 1.00 92.62 406 VAL A O 1
ATOM 3251 N N . ASN A 1 407 ? -14.279 -9.269 26.417 1.00 90.88 407 ASN A N 1
ATOM 3252 C CA . ASN A 1 407 ? -13.392 -10.322 25.926 1.00 90.88 407 ASN A CA 1
ATOM 3253 C C . ASN A 1 407 ? -12.044 -10.383 26.658 1.00 90.88 407 ASN A C 1
ATOM 3255 O O . ASN A 1 407 ? -11.221 -11.244 26.350 1.00 90.88 407 ASN A O 1
ATOM 3259 N N . PHE A 1 408 ? -11.790 -9.488 27.616 1.00 92.75 408 PHE A N 1
ATOM 3260 C CA . PHE A 1 408 ? -10.501 -9.439 28.299 1.00 92.75 408 PHE A CA 1
ATOM 3261 C C . PHE A 1 408 ? -10.306 -10.648 29.225 1.00 92.75 408 PHE A C 1
ATOM 3263 O O . PHE A 1 408 ? -11.265 -11.104 29.858 1.00 92.75 408 PHE A O 1
ATOM 3270 N N . PRO A 1 409 ? -9.076 -11.171 29.371 1.00 93.81 409 PRO A N 1
ATOM 3271 C CA . PRO A 1 409 ? -8.785 -12.198 30.366 1.00 93.81 409 PRO A CA 1
ATOM 3272 C C . PRO A 1 409 ? -9.088 -11.705 31.787 1.00 93.81 409 PRO A C 1
ATOM 3274 O O . PRO A 1 409 ? -8.774 -10.570 32.140 1.00 93.81 409 PRO A O 1
ATOM 3277 N N . ASP A 1 410 ? -9.648 -12.570 32.636 1.00 94.88 410 ASP A N 1
ATOM 3278 C CA . ASP A 1 410 ? -10.042 -12.207 34.009 1.00 94.88 410 ASP A CA 1
ATOM 3279 C C . ASP A 1 410 ? -8.865 -11.689 34.850 1.00 94.88 410 ASP A C 1
ATOM 3281 O O . ASP A 1 410 ? -8.985 -10.707 35.581 1.00 94.88 410 ASP A O 1
ATOM 3285 N N . ARG A 1 411 ? -7.680 -12.287 34.685 1.00 93.56 411 ARG A N 1
ATOM 3286 C CA . ARG A 1 411 ? -6.449 -11.836 35.354 1.00 93.56 411 ARG A CA 1
ATOM 3287 C C . ARG A 1 411 ? -6.109 -10.378 35.025 1.00 93.56 411 ARG A C 1
ATOM 3289 O O . ARG A 1 411 ? -5.715 -9.608 35.904 1.00 93.56 411 ARG A O 1
ATOM 3296 N N . ASP A 1 412 ? -6.261 -10.013 33.760 1.00 94.94 412 ASP A N 1
ATOM 3297 C CA . ASP A 1 412 ? -5.926 -8.684 33.266 1.00 94.94 412 ASP A CA 1
ATOM 3298 C C . ASP A 1 412 ? -7.010 -7.687 33.699 1.00 94.94 412 ASP A C 1
ATOM 3300 O O . ASP A 1 412 ? -6.682 -6.615 34.204 1.00 94.94 412 ASP A O 1
ATOM 3304 N N . MET A 1 413 ? -8.287 -8.092 33.672 1.00 95.25 413 MET A N 1
ATOM 3305 C CA . MET A 1 413 ? -9.397 -7.313 34.238 1.00 95.25 413 MET A CA 1
ATOM 3306 C C . MET A 1 413 ? -9.204 -6.975 35.710 1.00 95.25 413 MET A C 1
ATOM 3308 O O . MET A 1 413 ? -9.380 -5.826 36.104 1.00 95.25 413 MET A O 1
ATOM 3312 N N . GLN A 1 414 ? -8.796 -7.939 36.533 1.00 95.06 414 GLN A N 1
ATOM 3313 C CA . GLN A 1 414 ? -8.517 -7.683 37.948 1.00 95.06 414 GLN A CA 1
ATOM 3314 C C . GLN A 1 414 ? -7.384 -6.669 38.136 1.00 95.06 414 GLN A C 1
ATOM 3316 O O . GLN A 1 414 ? -7.387 -5.902 39.096 1.00 95.06 414 GLN A O 1
ATOM 3321 N N . THR A 1 415 ? -6.403 -6.665 37.236 1.00 95.75 415 THR A N 1
ATOM 3322 C CA . THR A 1 415 ? -5.290 -5.709 37.269 1.00 95.75 415 THR A CA 1
ATOM 3323 C C . THR A 1 415 ? -5.763 -4.309 36.887 1.00 95.75 415 THR A C 1
ATOM 3325 O O . THR A 1 415 ? -5.443 -3.356 37.593 1.00 95.75 415 THR A O 1
ATOM 3328 N N . ILE A 1 416 ? -6.600 -4.203 35.851 1.00 95.19 416 ILE A N 1
ATOM 3329 C CA . ILE A 1 416 ? -7.242 -2.951 35.426 1.00 95.19 416 ILE A CA 1
ATOM 3330 C C . ILE A 1 416 ? -8.093 -2.377 36.561 1.00 95.19 416 ILE A C 1
ATOM 3332 O O . ILE A 1 416 ? -7.897 -1.234 36.961 1.00 95.19 416 ILE A O 1
ATOM 3336 N N . ILE A 1 417 ? -8.973 -3.185 37.154 1.00 95.31 417 ILE A N 1
ATOM 3337 C CA . ILE A 1 417 ? -9.887 -2.753 38.220 1.00 95.31 417 ILE A CA 1
ATOM 3338 C C . ILE A 1 417 ? -9.131 -2.189 39.430 1.00 95.31 417 ILE A C 1
ATOM 3340 O O . ILE A 1 417 ? -9.552 -1.186 39.995 1.00 95.31 417 ILE A O 1
ATOM 3344 N N . ARG A 1 418 ? -7.991 -2.780 39.816 1.00 94.44 418 ARG A N 1
ATOM 3345 C CA . ARG A 1 418 ? -7.174 -2.289 40.945 1.00 94.44 418 ARG A CA 1
ATOM 3346 C C . ARG A 1 418 ? -6.565 -0.902 40.714 1.00 94.44 418 ARG A C 1
ATOM 3348 O O . ARG A 1 418 ? -6.179 -0.260 41.685 1.00 94.44 418 ARG A O 1
ATOM 3355 N N . SER A 1 419 ? -6.440 -0.472 39.460 1.00 94.06 419 SER A N 1
ATOM 3356 C CA . SER A 1 419 ? -5.901 0.845 39.093 1.00 94.06 419 SER A CA 1
ATOM 3357 C C . SER A 1 419 ? -6.964 1.947 39.019 1.00 94.06 419 SER A C 1
ATOM 3359 O O . SER A 1 419 ? -6.621 3.112 38.843 1.00 94.06 419 SER A O 1
ATOM 3361 N N . LEU A 1 420 ? -8.244 1.590 39.163 1.00 95.62 420 LEU A N 1
ATOM 3362 C CA . LEU A 1 420 ? -9.384 2.477 38.955 1.00 95.62 420 LEU A CA 1
ATOM 3363 C C . LEU A 1 420 ? -10.093 2.797 40.273 1.00 95.62 420 LEU A C 1
ATOM 3365 O O . LEU A 1 420 ? -10.088 2.001 41.213 1.00 95.62 420 LEU A O 1
ATOM 3369 N N . SER A 1 421 ? -10.742 3.962 40.334 1.00 94.94 421 SER A N 1
ATOM 3370 C CA . SER A 1 421 ? -11.590 4.324 41.468 1.00 94.94 421 SER A CA 1
ATOM 3371 C C . SER A 1 421 ? -12.977 3.677 41.349 1.00 94.94 421 SER A C 1
ATOM 3373 O O . SER A 1 421 ? -13.494 3.472 40.248 1.00 94.94 421 SER A O 1
ATOM 3375 N N . ASN A 1 422 ? -13.622 3.390 42.486 1.00 93.69 422 ASN A N 1
ATOM 3376 C CA . ASN A 1 422 ? -14.995 2.867 42.485 1.00 93.69 422 ASN A CA 1
ATOM 3377 C C . ASN A 1 422 ? -15.985 3.843 41.825 1.00 93.69 422 ASN A C 1
ATOM 3379 O O . ASN A 1 422 ? -16.972 3.403 41.246 1.00 93.69 422 ASN A O 1
ATOM 3383 N N . GLU A 1 423 ? -15.720 5.150 41.893 1.00 92.75 423 GLU A N 1
ATOM 3384 C CA . GLU A 1 423 ? -16.559 6.186 41.287 1.00 92.75 423 GLU A CA 1
ATOM 3385 C C . GLU A 1 423 ? -16.458 6.180 39.756 1.00 92.75 423 GLU A C 1
ATOM 3387 O O . GLU A 1 423 ? -17.487 6.205 39.079 1.00 92.75 423 GLU A O 1
ATOM 3392 N N . ASP A 1 424 ? -15.246 6.069 39.202 1.00 94.25 424 ASP A N 1
ATOM 3393 C CA . ASP A 1 424 ? -15.049 5.970 37.751 1.00 94.25 424 ASP A CA 1
ATOM 3394 C C . ASP A 1 424 ? -15.666 4.673 37.204 1.00 94.25 424 ASP A C 1
ATOM 3396 O O . ASP A 1 424 ? -16.356 4.698 36.184 1.00 94.25 424 ASP A O 1
ATOM 3400 N N . ILE A 1 425 ? -15.510 3.542 37.908 1.00 94.69 425 ILE A N 1
ATOM 3401 C CA . ILE A 1 425 ? -16.150 2.280 37.502 1.00 94.69 425 ILE A CA 1
ATOM 3402 C C . ILE A 1 425 ? -17.675 2.422 37.541 1.00 94.69 425 ILE A C 1
ATOM 3404 O O . ILE A 1 425 ? -18.333 2.085 36.558 1.00 94.69 425 ILE A O 1
ATOM 3408 N N . ALA A 1 426 ? -18.240 2.950 38.634 1.00 93.88 426 ALA A N 1
ATOM 3409 C CA . ALA A 1 426 ? -19.682 3.148 38.781 1.00 93.88 426 ALA A CA 1
ATOM 3410 C C . ALA A 1 426 ? -20.262 3.995 37.641 1.00 93.88 426 ALA A C 1
ATOM 3412 O O . ALA A 1 426 ? -21.259 3.609 37.028 1.00 93.88 426 ALA A O 1
ATOM 3413 N N . ARG A 1 427 ? -19.609 5.116 37.310 1.00 93.25 427 ARG A N 1
ATOM 3414 C CA . ARG A 1 427 ? -20.030 6.003 36.218 1.00 93.25 427 ARG A CA 1
ATOM 3415 C C . ARG A 1 427 ? -19.947 5.328 34.853 1.00 93.25 427 ARG A C 1
ATOM 3417 O O . ARG A 1 427 ? -20.872 5.470 34.057 1.00 93.25 427 ARG A O 1
ATOM 3424 N N . ALA A 1 428 ? -18.882 4.570 34.593 1.00 93.38 428 ALA A N 1
ATOM 3425 C CA . ALA A 1 428 ? -18.681 3.909 33.308 1.00 93.38 428 ALA A CA 1
ATOM 3426 C C . ALA A 1 428 ? -19.704 2.789 33.042 1.00 93.38 428 ALA A C 1
ATOM 3428 O O . ALA A 1 428 ? -20.192 2.656 31.913 1.00 93.38 428 ALA A O 1
ATOM 3429 N N . VAL A 1 429 ? -20.042 1.999 34.073 1.00 93.31 429 VAL A N 1
ATOM 3430 C CA . VAL A 1 429 ? -20.904 0.810 33.937 1.00 93.31 429 VAL A CA 1
ATOM 3431 C C . VAL A 1 429 ? -22.399 1.094 34.104 1.00 93.31 429 VAL A C 1
ATOM 3433 O O . VAL A 1 429 ? -23.209 0.252 33.727 1.00 93.31 429 VAL A O 1
ATOM 3436 N N . ALA A 1 430 ? -22.794 2.268 34.611 1.00 89.19 430 ALA A N 1
ATOM 3437 C CA . ALA A 1 430 ? -24.183 2.546 34.991 1.00 89.19 430 ALA A CA 1
ATOM 3438 C C . ALA A 1 430 ? -25.229 2.344 33.882 1.00 89.19 430 ALA A C 1
ATOM 3440 O O . ALA A 1 430 ? -26.342 1.900 34.159 1.00 89.19 430 ALA A O 1
ATOM 3441 N N . LYS A 1 431 ? -24.875 2.660 32.632 1.00 87.00 431 LYS A N 1
ATOM 3442 C CA . LYS A 1 431 ? -25.712 2.442 31.437 1.00 87.00 431 LYS A CA 1
ATOM 3443 C C . LYS A 1 431 ? -25.008 1.557 30.401 1.00 87.00 431 LYS A C 1
ATOM 3445 O O . LYS A 1 431 ? -25.296 1.655 29.211 1.00 87.00 431 LYS A O 1
ATOM 3450 N N . ALA A 1 432 ? -24.028 0.762 30.829 1.00 89.56 432 ALA A N 1
ATOM 3451 C CA . ALA A 1 432 ? -23.312 -0.148 29.944 1.00 89.56 432 ALA A CA 1
ATOM 3452 C C . ALA A 1 432 ? -24.137 -1.413 29.663 1.00 89.56 432 ALA A C 1
ATOM 3454 O O . ALA A 1 432 ? -25.083 -1.736 30.383 1.00 89.56 432 ALA A O 1
ATOM 3455 N N . ASP A 1 433 ? -23.752 -2.148 28.619 1.00 92.94 433 ASP A N 1
ATOM 3456 C CA . ASP A 1 433 ? -24.349 -3.446 28.316 1.00 92.94 433 ASP A CA 1
ATOM 3457 C C . ASP A 1 433 ? -24.212 -4.408 29.519 1.00 92.94 433 ASP A C 1
ATOM 3459 O O . ASP A 1 433 ? -23.144 -4.441 30.148 1.00 92.94 433 ASP A O 1
ATOM 3463 N N . PRO A 1 434 ? -25.241 -5.219 29.845 1.00 93.38 434 PRO A N 1
ATOM 3464 C CA . PRO A 1 434 ? -25.191 -6.146 30.974 1.00 93.38 434 PRO A CA 1
ATOM 3465 C C . PRO A 1 434 ? -23.975 -7.082 30.958 1.00 93.38 434 PRO A C 1
ATOM 3467 O O . PRO A 1 434 ? -23.470 -7.446 32.020 1.00 93.38 434 PRO A O 1
ATOM 3470 N N . GLY A 1 435 ? -23.473 -7.456 29.777 1.00 93.94 435 GLY A N 1
ATOM 3471 C CA . GLY A 1 435 ? -22.260 -8.258 29.636 1.00 93.94 435 GLY A CA 1
ATOM 3472 C C . GLY A 1 435 ? -21.017 -7.558 30.187 1.00 93.94 435 GLY A C 1
ATOM 3473 O O . GLY A 1 435 ? -20.220 -8.186 30.885 1.00 93.94 435 GLY A O 1
ATOM 3474 N N . ILE A 1 436 ? -20.880 -6.250 29.949 1.00 94.75 436 ILE A N 1
ATOM 3475 C CA . ILE A 1 436 ? -19.769 -5.438 30.468 1.00 94.75 436 ILE A CA 1
ATOM 3476 C C . ILE A 1 436 ? -19.890 -5.305 31.987 1.00 94.75 436 ILE A C 1
ATOM 3478 O O . ILE A 1 436 ? -18.924 -5.557 32.705 1.00 94.75 436 ILE A O 1
ATOM 3482 N N . VAL A 1 437 ? -21.085 -4.976 32.487 1.00 95.19 437 VAL A N 1
ATOM 3483 C CA . VAL A 1 437 ? -21.346 -4.842 33.932 1.00 95.19 437 VAL A CA 1
ATOM 3484 C C . VAL A 1 437 ? -20.973 -6.132 34.668 1.00 95.19 437 VAL A C 1
ATOM 3486 O O . VAL A 1 437 ? -20.230 -6.109 35.651 1.00 95.19 437 VAL A O 1
ATOM 3489 N N . ASN A 1 438 ? -21.430 -7.274 34.148 1.00 94.81 438 ASN A N 1
ATOM 3490 C CA . ASN A 1 438 ? -21.129 -8.583 34.716 1.00 94.81 438 ASN A CA 1
ATOM 3491 C C . ASN A 1 438 ? -19.629 -8.887 34.697 1.00 94.81 438 ASN A C 1
ATOM 3493 O O . ASN A 1 438 ? -19.121 -9.427 35.677 1.00 94.81 438 ASN A O 1
ATOM 3497 N N . LYS A 1 439 ? -18.913 -8.507 33.629 1.00 95.88 439 LYS A N 1
ATOM 3498 C CA . LYS A 1 439 ? -17.463 -8.710 33.512 1.00 95.88 439 LYS A CA 1
ATOM 3499 C C . LYS A 1 439 ? -16.673 -7.959 34.584 1.00 95.88 439 LYS A C 1
ATOM 3501 O O . LYS A 1 439 ? -15.712 -8.511 35.125 1.00 95.88 439 LYS A O 1
ATOM 3506 N N . PHE A 1 440 ? -17.075 -6.726 34.903 1.00 96.06 440 PHE A N 1
ATOM 3507 C CA . PHE A 1 440 ? -16.498 -5.977 36.020 1.00 96.06 440 PHE A CA 1
ATOM 3508 C C . PHE A 1 440 ? -16.816 -6.667 37.346 1.00 96.06 440 PHE A C 1
ATOM 3510 O O . PHE A 1 440 ? -15.903 -7.024 38.084 1.00 96.06 440 PHE A O 1
ATOM 3517 N N . PHE A 1 441 ? -18.093 -6.932 37.630 1.00 95.31 441 PHE A N 1
ATOM 3518 C CA . PHE A 1 441 ? -18.503 -7.471 38.929 1.00 95.31 441 PHE A CA 1
ATOM 3519 C C . PHE A 1 441 ? -17.963 -8.874 39.215 1.00 95.31 441 PHE A C 1
ATOM 3521 O O . PHE A 1 441 ? -17.602 -9.153 40.357 1.00 95.31 441 PHE A O 1
ATOM 3528 N N . SER A 1 442 ? -17.834 -9.738 38.205 1.00 96.06 442 SER A N 1
ATOM 3529 C CA . SER A 1 442 ? -17.255 -11.077 38.372 1.00 96.06 442 SER A CA 1
ATOM 3530 C C . SER A 1 442 ? -15.767 -11.051 38.729 1.00 96.06 442 SER A C 1
ATOM 3532 O O . SER A 1 442 ? -15.246 -12.031 39.254 1.00 96.06 442 SER A O 1
ATOM 3534 N N . ASN A 1 443 ? -15.079 -9.943 38.447 1.00 96.31 443 ASN A N 1
ATOM 3535 C CA . ASN A 1 443 ? -13.655 -9.749 38.712 1.00 96.31 443 ASN A CA 1
ATOM 3536 C C . ASN A 1 443 ? -13.388 -8.877 39.953 1.00 96.31 443 ASN A C 1
ATOM 3538 O O . ASN A 1 443 ? -12.254 -8.459 40.189 1.00 96.31 443 ASN A O 1
ATOM 3542 N N . MET A 1 444 ? -14.418 -8.620 40.765 1.00 95.31 444 MET A N 1
ATOM 3543 C CA . MET A 1 444 ? -14.355 -7.795 41.972 1.00 95.31 444 MET A CA 1
ATOM 3544 C C . MET A 1 444 ? -14.700 -8.590 43.229 1.00 95.31 444 MET A C 1
ATOM 3546 O O . MET A 1 444 ? -15.350 -9.631 43.184 1.00 95.31 444 MET A O 1
ATOM 3550 N N . SER A 1 445 ? -14.283 -8.077 44.389 1.00 94.69 445 SER A N 1
ATOM 3551 C CA . SER A 1 445 ? -14.779 -8.587 45.667 1.00 94.69 445 SER A CA 1
ATOM 3552 C C . SER A 1 445 ? -16.227 -8.144 45.888 1.00 94.69 445 SER A C 1
ATOM 3554 O O . SER A 1 445 ? -16.631 -7.063 45.455 1.00 94.69 445 SER A O 1
ATOM 3556 N N . GLN A 1 446 ? -17.003 -8.938 46.631 1.00 93.25 446 GLN A N 1
ATOM 3557 C CA . GLN A 1 446 ? -18.407 -8.617 46.909 1.00 93.25 446 GLN A CA 1
ATOM 3558 C C . GLN A 1 446 ? -18.578 -7.250 47.595 1.00 93.25 446 GLN A C 1
ATOM 3560 O O . GLN A 1 446 ? -19.536 -6.535 47.316 1.00 93.25 446 GLN A O 1
ATOM 3565 N N . GLY A 1 447 ? -17.629 -6.859 48.453 1.00 93.19 447 GLY A N 1
ATOM 3566 C CA . GLY A 1 447 ? -17.627 -5.541 49.092 1.00 93.19 447 GLY A CA 1
ATOM 3567 C C . GLY A 1 447 ? -17.465 -4.393 48.092 1.00 93.19 447 GLY A C 1
ATOM 3568 O O . GLY A 1 447 ? -18.191 -3.408 48.178 1.00 93.19 447 GLY A O 1
ATOM 3569 N N . ALA A 1 448 ? -16.571 -4.537 47.108 1.00 92.56 448 ALA A N 1
ATOM 3570 C CA . ALA A 1 448 ? -16.365 -3.518 46.080 1.00 92.56 448 ALA A CA 1
ATOM 3571 C C . ALA A 1 448 ? -17.571 -3.408 45.129 1.00 92.56 448 ALA A C 1
ATOM 3573 O O . ALA A 1 448 ? -17.981 -2.302 44.786 1.00 92.56 448 ALA A O 1
ATOM 3574 N N . VAL A 1 449 ? -18.193 -4.539 44.772 1.00 95.19 449 VAL A N 1
ATOM 3575 C CA . VAL A 1 449 ? -19.442 -4.555 43.987 1.00 95.19 449 VAL A CA 1
ATOM 3576 C C . VAL A 1 449 ? -20.566 -3.828 44.724 1.00 95.19 449 VAL A C 1
ATOM 3578 O O . VAL A 1 449 ? -21.272 -3.025 44.118 1.00 95.19 449 VAL A O 1
ATOM 3581 N N . ASN A 1 450 ? -20.731 -4.084 46.026 1.00 94.75 450 ASN A N 1
ATOM 3582 C CA . ASN A 1 450 ? -21.761 -3.422 46.827 1.00 94.75 450 ASN A CA 1
ATOM 3583 C C . ASN A 1 450 ? -21.524 -1.906 46.900 1.00 94.75 450 ASN A C 1
ATOM 3585 O O . ASN A 1 450 ? -22.463 -1.150 46.684 1.00 94.75 450 ASN A O 1
ATOM 3589 N N . ALA A 1 451 ? -20.276 -1.471 47.107 1.00 93.75 451 ALA A N 1
ATOM 3590 C CA . ALA A 1 451 ? -19.923 -0.051 47.116 1.00 93.75 451 ALA A CA 1
ATOM 3591 C C . ALA A 1 451 ? -20.221 0.637 45.772 1.00 93.75 451 ALA A C 1
ATOM 3593 O O . ALA A 1 451 ? -20.737 1.748 45.747 1.00 93.75 451 ALA A O 1
ATOM 3594 N N . ILE A 1 452 ? -19.941 -0.020 44.642 1.00 93.62 452 ILE A N 1
ATOM 3595 C CA . ILE A 1 452 ? -20.263 0.526 43.313 1.00 93.62 452 ILE A CA 1
ATOM 3596 C C . ILE A 1 452 ? -21.773 0.647 43.108 1.00 93.62 452 ILE A C 1
ATOM 3598 O O . ILE A 1 452 ? -22.234 1.671 42.611 1.00 93.62 452 ILE A O 1
ATOM 3602 N N . LYS A 1 453 ? -22.550 -0.370 43.500 1.00 92.38 453 LYS A N 1
ATOM 3603 C CA . LYS A 1 453 ? -24.017 -0.322 43.408 1.00 92.38 453 LYS A CA 1
ATOM 3604 C C . LYS A 1 453 ? -24.596 0.806 44.254 1.00 92.38 453 LYS A C 1
ATOM 3606 O O . LYS A 1 453 ? -25.447 1.540 43.770 1.00 92.38 453 LYS A O 1
ATOM 3611 N N . GLU A 1 454 ? -24.077 0.979 45.465 1.00 92.94 454 GLU A N 1
ATOM 3612 C CA . GLU A 1 454 ? -24.444 2.079 46.352 1.00 92.94 454 GLU A CA 1
ATOM 3613 C C . GLU A 1 454 ? -24.159 3.437 45.688 1.00 92.94 454 GLU A C 1
ATOM 3615 O O . GLU A 1 454 ? -25.046 4.282 45.584 1.00 92.94 454 GLU A O 1
ATOM 3620 N N . ILE A 1 455 ? -22.959 3.620 45.121 1.00 90.44 455 ILE A N 1
ATOM 3621 C CA . ILE A 1 455 ? -22.610 4.830 44.363 1.00 90.44 455 ILE A CA 1
ATOM 3622 C C . ILE A 1 455 ? -23.588 5.040 43.201 1.00 90.44 455 ILE A C 1
ATOM 3624 O O . ILE A 1 455 ? -24.068 6.154 43.021 1.00 90.44 455 ILE A O 1
ATOM 3628 N N . MET A 1 456 ? -23.923 4.005 42.428 1.00 89.00 456 MET A N 1
ATOM 3629 C CA . MET A 1 456 ? -24.865 4.116 41.307 1.00 89.00 456 MET A CA 1
ATOM 3630 C C . MET A 1 456 ? -26.279 4.521 41.748 1.00 89.00 456 MET A C 1
ATOM 3632 O O . MET A 1 456 ? -26.930 5.284 41.040 1.00 89.00 456 MET A O 1
ATOM 3636 N N . GLU A 1 457 ? -26.744 4.048 42.906 1.00 86.94 457 GLU A N 1
ATOM 3637 C CA . GLU A 1 457 ? -28.048 4.416 43.470 1.00 86.94 457 GLU A CA 1
ATOM 3638 C C . GLU A 1 457 ? -28.074 5.873 43.964 1.00 86.94 457 GLU A C 1
ATOM 3640 O O . GLU A 1 457 ? -29.062 6.577 43.751 1.00 86.94 457 GLU A O 1
ATOM 3645 N N . TYR A 1 458 ? -26.982 6.355 44.572 1.00 85.19 458 TYR A N 1
ATOM 3646 C CA . TYR A 1 458 ? -26.899 7.717 45.119 1.00 85.19 458 TYR A CA 1
ATOM 3647 C C . TYR A 1 458 ? -26.442 8.788 44.116 1.00 85.19 458 TYR A C 1
ATOM 3649 O O . TYR A 1 458 ? -26.708 9.969 44.335 1.00 85.19 458 TYR A O 1
ATOM 3657 N N . SER A 1 459 ? -25.779 8.413 43.016 1.00 76.12 459 SER A N 1
ATOM 3658 C CA . SER A 1 459 ? -25.198 9.363 42.045 1.00 76.12 459 SER A CA 1
ATOM 3659 C C . SER A 1 459 ? -26.227 10.085 41.165 1.00 76.12 459 SER A C 1
ATOM 3661 O O . SER A 1 459 ? -25.851 10.965 40.391 1.00 76.12 459 SER A O 1
ATOM 3663 N N . GLY A 1 460 ? -27.518 9.757 41.277 1.00 76.44 460 GLY A N 1
ATOM 3664 C CA . GLY A 1 460 ? -28.574 10.354 40.458 1.00 76.44 460 GLY A CA 1
ATOM 3665 C C . GLY A 1 460 ? -28.441 10.022 38.965 1.00 76.44 460 GLY A C 1
ATOM 3666 O O . GLY A 1 460 ? -27.812 9.037 38.576 1.00 76.44 460 GLY A O 1
ATOM 3667 N N . GLU A 1 461 ? -29.061 10.830 38.099 1.00 80.62 461 GLU A N 1
ATOM 3668 C CA . GLU A 1 461 ? -28.973 10.630 36.649 1.00 80.62 461 GLU A CA 1
ATOM 3669 C C . GLU A 1 461 ? -27.577 10.974 36.112 1.00 80.62 461 GLU A C 1
ATOM 3671 O O . GLU A 1 461 ? -27.173 12.134 36.046 1.00 80.62 461 GLU A O 1
ATOM 3676 N N . ILE A 1 462 ? -26.852 9.953 35.656 1.00 85.25 462 ILE A N 1
ATOM 3677 C CA . ILE A 1 462 ? -25.564 10.131 34.981 1.00 85.25 462 ILE A CA 1
ATOM 3678 C C . ILE A 1 462 ? -25.800 10.624 33.547 1.00 85.25 462 ILE A C 1
ATOM 3680 O O . ILE A 1 462 ? -26.520 9.991 32.757 1.00 85.25 462 ILE A O 1
ATOM 3684 N N . THR A 1 463 ? -25.179 11.756 33.211 1.00 89.06 463 THR A N 1
ATOM 3685 C CA . THR A 1 463 ? -25.161 12.308 31.851 1.00 89.06 463 THR A CA 1
ATOM 3686 C C . THR A 1 463 ? -24.243 11.484 30.948 1.00 89.06 463 THR A C 1
ATOM 3688 O O . THR A 1 463 ? -23.278 10.880 31.412 1.00 89.06 463 THR A O 1
ATOM 3691 N N . VAL A 1 464 ? -24.518 11.484 29.640 1.00 87.06 464 VAL A N 1
ATOM 3692 C CA . VAL A 1 464 ? -23.697 10.755 28.653 1.00 87.06 464 VAL A CA 1
ATOM 3693 C C . VAL A 1 464 ? -22.235 11.221 28.697 1.00 87.06 464 VAL A C 1
ATOM 3695 O O . VAL A 1 464 ? -21.334 10.398 28.708 1.00 87.06 464 VAL A O 1
ATOM 3698 N N . ALA A 1 465 ? -21.994 12.527 28.858 1.00 87.25 465 ALA A N 1
ATOM 3699 C CA . ALA A 1 465 ? -20.641 13.080 28.931 1.00 87.25 465 ALA A CA 1
ATOM 3700 C C . ALA A 1 465 ? -19.830 12.575 30.142 1.00 87.25 465 ALA A C 1
ATOM 3702 O O . ALA A 1 465 ? -18.650 12.266 30.000 1.00 87.25 465 ALA A O 1
ATOM 3703 N N . LEU A 1 466 ? -20.450 12.461 31.325 1.00 89.12 466 LEU A N 1
ATOM 3704 C CA . LEU A 1 466 ? -19.772 11.932 32.519 1.00 89.12 466 LEU A CA 1
ATOM 3705 C C . LEU A 1 466 ? -19.479 10.434 32.395 1.00 89.12 466 LEU A C 1
ATOM 3707 O O . LEU A 1 466 ? -18.470 9.954 32.910 1.00 89.12 466 LEU A O 1
ATOM 3711 N N . GLN A 1 467 ? -20.363 9.698 31.721 1.00 90.19 467 GLN A N 1
ATOM 3712 C CA . GLN A 1 467 ? -20.139 8.292 31.410 1.00 90.19 467 GLN A CA 1
ATOM 3713 C C . GLN A 1 467 ? -18.968 8.127 30.431 1.00 90.19 467 GLN A C 1
ATOM 3715 O O . GLN A 1 467 ? -18.079 7.320 30.692 1.00 90.19 467 GLN A O 1
ATOM 3720 N N . ASP A 1 468 ? -18.933 8.917 29.359 1.00 88.69 468 ASP A N 1
ATOM 3721 C CA . ASP A 1 468 ? -17.868 8.903 28.351 1.00 88.69 468 ASP A CA 1
ATOM 3722 C C . ASP A 1 468 ? -16.500 9.269 28.952 1.00 88.69 468 ASP A C 1
ATOM 3724 O O . ASP A 1 468 ? -15.492 8.624 28.652 1.00 88.69 468 ASP A O 1
ATOM 3728 N N . GLU A 1 469 ? -16.455 10.259 29.850 1.00 90.56 469 GLU A N 1
ATOM 3729 C CA . GLU A 1 469 ? -15.240 10.624 30.592 1.00 90.56 469 GLU A CA 1
ATOM 3730 C C . GLU A 1 469 ? -14.728 9.439 31.423 1.00 90.56 469 GLU A C 1
ATOM 3732 O O . GLU A 1 469 ? -13.546 9.091 31.368 1.00 90.56 469 GLU A O 1
ATOM 3737 N N . ALA A 1 470 ? -15.622 8.778 32.162 1.00 92.94 470 ALA A N 1
ATOM 3738 C CA . ALA A 1 470 ? -15.272 7.625 32.980 1.00 92.94 470 ALA A CA 1
ATOM 3739 C C . ALA A 1 470 ? -14.806 6.428 32.131 1.00 92.94 470 ALA A C 1
ATOM 3741 O O . ALA A 1 470 ? -13.810 5.785 32.462 1.00 92.94 470 ALA A O 1
ATOM 3742 N N . GLN A 1 471 ? -15.469 6.153 31.004 1.00 92.25 471 GLN A N 1
ATOM 3743 C CA . GLN A 1 471 ? -15.045 5.114 30.061 1.00 92.25 471 GLN A CA 1
ATOM 3744 C C . GLN A 1 471 ? -13.671 5.421 29.455 1.00 92.25 471 GLN A C 1
ATOM 3746 O O . GLN A 1 471 ? -12.840 4.521 29.334 1.00 92.25 471 GLN A O 1
ATOM 3751 N N . THR A 1 472 ? -13.397 6.688 29.136 1.00 89.88 472 THR A N 1
ATOM 3752 C CA . THR A 1 472 ? -12.093 7.127 28.619 1.00 89.88 472 THR A CA 1
ATOM 3753 C C . THR A 1 472 ? -10.987 6.892 29.647 1.00 89.88 472 THR A C 1
ATOM 3755 O O . THR A 1 472 ? -9.977 6.279 29.309 1.00 89.88 472 THR A O 1
ATOM 3758 N N . LYS A 1 473 ? -11.210 7.237 30.924 1.00 93.00 473 LYS A N 1
ATOM 3759 C CA . LYS A 1 473 ? -10.253 6.944 32.010 1.00 93.00 473 LYS A CA 1
ATOM 3760 C C . LYS A 1 473 ? -9.936 5.454 32.133 1.00 93.00 473 LYS A C 1
ATOM 3762 O O . LYS A 1 473 ? -8.786 5.085 32.366 1.00 93.00 473 LYS A O 1
ATOM 3767 N N . ILE A 1 474 ? -10.939 4.590 31.964 1.00 93.69 474 ILE A N 1
ATOM 3768 C CA . ILE A 1 474 ? -10.735 3.136 31.968 1.00 93.69 474 ILE A CA 1
ATOM 3769 C C . ILE A 1 474 ? -9.846 2.715 30.795 1.00 93.69 474 ILE A C 1
ATOM 3771 O O . ILE A 1 474 ? -8.900 1.955 30.994 1.00 93.69 474 ILE A O 1
ATOM 3775 N N . LEU A 1 475 ? -10.108 3.221 29.588 1.00 91.12 475 LEU A N 1
ATOM 3776 C CA . LEU A 1 475 ? -9.286 2.924 28.413 1.00 91.12 475 LEU A CA 1
ATOM 3777 C C . LEU A 1 475 ? -7.845 3.439 28.566 1.00 91.12 475 LEU A C 1
ATOM 3779 O O . LEU A 1 475 ? -6.910 2.733 28.192 1.00 91.12 475 LEU A O 1
ATOM 3783 N N . ASP A 1 476 ? -7.645 4.611 29.164 1.00 91.06 476 ASP A N 1
ATOM 3784 C CA . ASP A 1 476 ? -6.313 5.164 29.435 1.00 91.06 476 ASP A CA 1
ATOM 3785 C C . ASP A 1 476 ? -5.540 4.332 30.468 1.00 91.06 476 ASP A C 1
ATOM 3787 O O . ASP A 1 476 ? -4.340 4.085 30.306 1.00 91.06 476 ASP A O 1
ATOM 3791 N N . ALA A 1 477 ? -6.227 3.818 31.493 1.00 93.88 477 ALA A N 1
ATOM 3792 C CA . ALA A 1 477 ? -5.640 2.877 32.442 1.00 93.88 477 ALA A CA 1
ATOM 3793 C C . ALA A 1 477 ? -5.219 1.570 31.751 1.00 93.88 477 ALA A C 1
ATOM 3795 O O . ALA A 1 477 ? -4.116 1.076 31.988 1.00 93.88 477 ALA A O 1
ATOM 3796 N N . VAL A 1 478 ? -6.050 1.040 30.843 1.00 92.69 478 VAL A N 1
ATOM 3797 C CA . VAL A 1 478 ? -5.707 -0.139 30.028 1.00 92.69 478 VAL A CA 1
ATOM 3798 C C . VAL A 1 478 ? -4.458 0.130 29.188 1.00 92.69 478 VAL A C 1
ATOM 3800 O O . VAL A 1 478 ? -3.523 -0.666 29.234 1.00 92.69 478 VAL A O 1
ATOM 3803 N N . LYS A 1 479 ? -4.385 1.265 28.481 1.00 88.38 479 LYS A N 1
ATOM 3804 C CA . LYS A 1 479 ? -3.198 1.641 27.690 1.00 88.38 479 LYS A CA 1
ATOM 3805 C C . LYS A 1 479 ? -1.940 1.737 28.554 1.00 88.38 479 LYS A C 1
ATOM 3807 O O . LYS A 1 479 ? -0.894 1.213 28.177 1.00 88.38 479 LYS A O 1
ATOM 3812 N N . THR A 1 480 ? -2.050 2.368 29.722 1.00 92.88 480 THR A N 1
ATOM 3813 C CA . THR A 1 480 ? -0.925 2.528 30.654 1.00 92.88 480 THR A CA 1
ATOM 3814 C C . THR A 1 480 ? -0.417 1.158 31.106 1.00 92.88 480 THR A C 1
ATOM 3816 O O . THR A 1 480 ? 0.756 0.839 30.922 1.00 92.88 480 THR A O 1
ATOM 3819 N N . LEU A 1 481 ? -1.310 0.290 31.586 1.00 93.50 481 LEU A N 1
ATOM 3820 C CA . LEU A 1 481 ? -0.959 -1.060 32.034 1.00 93.50 481 LEU A CA 1
ATOM 3821 C C . LEU A 1 481 ? -0.425 -1.958 30.902 1.00 93.50 481 LEU A C 1
ATOM 3823 O O . LEU A 1 481 ? 0.430 -2.808 31.154 1.00 93.50 481 LEU A O 1
ATOM 3827 N N . GLU A 1 482 ? -0.917 -1.788 29.672 1.00 89.69 482 GLU A N 1
ATOM 3828 C CA . GLU A 1 482 ? -0.433 -2.496 28.480 1.00 89.69 482 GLU A CA 1
ATOM 3829 C C . GLU A 1 482 ? 0.995 -2.061 28.121 1.00 89.69 482 GLU A C 1
ATOM 3831 O O . GLU A 1 482 ? 1.861 -2.910 27.923 1.00 89.69 482 GLU A O 1
ATOM 3836 N N . SER A 1 483 ? 1.278 -0.752 28.117 1.00 88.38 483 SER A N 1
ATOM 3837 C CA . SER A 1 483 ? 2.626 -0.221 27.852 1.00 88.38 483 SER A CA 1
ATOM 3838 C C . SER A 1 483 ? 3.656 -0.587 28.928 1.00 88.38 483 SER A C 1
ATOM 3840 O O . SER A 1 483 ? 4.834 -0.754 28.624 1.00 88.38 483 SER A O 1
ATOM 3842 N N . GLU A 1 484 ? 3.212 -0.785 30.171 1.00 92.44 484 GLU A N 1
ATOM 3843 C CA . GLU A 1 484 ? 4.025 -1.331 31.265 1.00 92.44 484 GLU A CA 1
ATOM 3844 C C . GLU A 1 484 ? 4.203 -2.861 31.187 1.00 92.44 484 GLU A C 1
ATOM 3846 O O . GLU A 1 484 ? 4.931 -3.440 31.994 1.00 92.44 484 GLU A O 1
ATOM 3851 N N . GLY A 1 485 ? 3.518 -3.539 30.258 1.00 90.38 485 GLY A N 1
ATOM 3852 C CA . GLY A 1 485 ? 3.550 -4.995 30.106 1.00 90.38 485 GLY A CA 1
ATOM 3853 C C . GLY A 1 485 ? 2.838 -5.770 31.222 1.00 90.38 485 GLY A C 1
ATOM 3854 O O . GLY A 1 485 ? 3.043 -6.977 31.360 1.00 90.38 485 GLY A O 1
ATOM 3855 N N . LYS A 1 486 ? 2.007 -5.105 32.037 1.00 91.44 486 LYS A N 1
ATOM 3856 C CA . LYS A 1 486 ? 1.264 -5.733 33.149 1.00 91.44 486 LYS A CA 1
ATOM 3857 C C . LYS A 1 486 ? 0.037 -6.512 32.681 1.00 91.44 486 LYS A C 1
ATOM 3859 O O . LYS A 1 486 ? -0.382 -7.448 33.361 1.00 91.44 486 LYS A O 1
ATOM 3864 N N . ILE A 1 487 ? -0.532 -6.126 31.543 1.00 91.44 487 ILE A N 1
ATOM 3865 C CA . ILE A 1 487 ? -1.665 -6.797 30.900 1.00 91.44 487 ILE A CA 1
ATOM 3866 C C . ILE A 1 487 ? -1.357 -7.044 29.425 1.00 91.44 487 ILE A C 1
ATOM 3868 O O . ILE A 1 487 ? -0.542 -6.337 28.834 1.00 91.44 487 ILE A O 1
ATOM 3872 N N . ASN A 1 488 ? -2.021 -8.031 28.824 1.00 87.06 488 ASN A N 1
ATOM 3873 C CA . ASN A 1 488 ? -1.926 -8.293 27.393 1.00 87.06 488 ASN A CA 1
ATOM 3874 C C . ASN A 1 488 ? -3.321 -8.583 26.833 1.00 87.06 488 ASN A C 1
ATOM 3876 O O . ASN A 1 488 ? -3.759 -9.729 26.721 1.00 87.06 488 ASN A O 1
ATOM 3880 N N . VAL A 1 489 ? -4.030 -7.502 26.516 1.00 81.19 489 VAL A N 1
ATOM 3881 C CA . VAL A 1 489 ? -5.434 -7.533 26.090 1.00 81.19 489 VAL A CA 1
ATOM 3882 C C . VAL A 1 489 ? -5.601 -7.639 24.571 1.00 81.19 489 VAL A C 1
ATOM 3884 O O . VAL A 1 489 ? -6.665 -8.041 24.101 1.00 81.19 489 VAL A O 1
ATOM 3887 N N . ARG A 1 490 ? -4.550 -7.361 23.787 1.00 75.44 490 ARG A N 1
ATOM 3888 C CA . ARG A 1 490 ? -4.550 -7.520 22.325 1.00 75.44 490 ARG A CA 1
ATOM 3889 C C . ARG A 1 490 ? -3.986 -8.892 21.943 1.00 75.44 490 ARG A C 1
ATOM 3891 O O . ARG A 1 490 ? -2.777 -9.092 21.878 1.00 75.44 490 ARG A O 1
ATOM 3898 N N . GLN A 1 491 ? -4.859 -9.866 21.671 1.00 56.78 491 GLN A N 1
ATOM 3899 C CA . GLN A 1 491 ? -4.427 -11.180 21.177 1.00 56.78 491 GLN A CA 1
ATOM 3900 C C . GLN A 1 491 ? -3.859 -11.089 19.748 1.00 56.78 491 GLN A C 1
ATOM 3902 O O . GLN A 1 491 ? -4.605 -10.885 18.795 1.00 56.78 491 GLN A O 1
ATOM 3907 N N . GLY A 1 492 ? -2.558 -11.360 19.607 1.00 46.72 492 GLY A N 1
ATOM 3908 C CA . GLY A 1 492 ? -1.945 -11.883 18.381 1.00 46.72 492 GLY A CA 1
ATOM 3909 C C . GLY A 1 492 ? -1.496 -10.853 17.341 1.00 46.72 492 GLY A C 1
ATOM 3910 O O . GLY A 1 492 ? -2.304 -10.107 16.802 1.00 46.72 492 GLY A O 1
ATOM 3911 N N . ASN A 1 493 ? -0.193 -10.907 17.030 1.00 42.12 493 ASN A N 1
ATOM 3912 C CA . ASN A 1 493 ? 0.502 -10.321 15.882 1.00 42.12 493 ASN A CA 1
ATOM 3913 C C . ASN A 1 493 ? -0.135 -9.051 15.300 1.00 42.12 493 ASN A C 1
ATOM 3915 O O . ASN A 1 493 ? -0.975 -9.108 14.398 1.00 42.12 493 ASN A O 1
ATOM 3919 N N . THR A 1 494 ? 0.435 -7.907 15.676 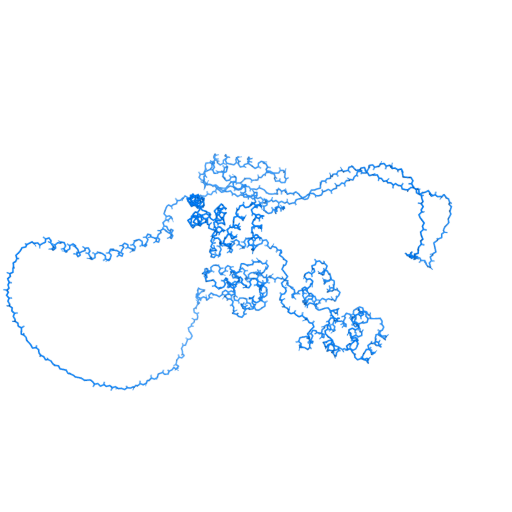1.00 45.66 494 THR A N 1
ATOM 3920 C CA . THR A 1 494 ? 0.489 -6.698 14.845 1.00 45.66 494 THR A CA 1
ATOM 3921 C C . THR A 1 494 ? 1.310 -6.974 13.573 1.00 45.66 494 THR A C 1
ATOM 3923 O O . THR A 1 494 ? 2.239 -6.242 13.255 1.00 45.66 494 THR A O 1
ATOM 3926 N N . GLN A 1 495 ? 1.035 -8.073 12.858 1.00 47.59 495 GLN A N 1
ATOM 3927 C CA . GLN A 1 495 ? 1.475 -8.198 11.478 1.00 47.59 495 GLN A CA 1
ATOM 3928 C C . GLN A 1 495 ? 0.876 -7.002 10.764 1.00 47.59 495 GLN A C 1
ATOM 3930 O O . GLN A 1 495 ? -0.345 -6.836 10.756 1.00 47.59 495 GLN A O 1
ATOM 3935 N N . GLU A 1 496 ? 1.766 -6.139 10.292 1.00 54.62 496 GLU A N 1
ATOM 3936 C CA . GLU A 1 496 ? 1.445 -4.836 9.746 1.00 54.62 496 GLU A CA 1
ATOM 3937 C C . GLU A 1 496 ? 0.315 -4.969 8.738 1.00 54.62 496 GLU A C 1
ATOM 3939 O O . GLU A 1 496 ? 0.356 -5.724 7.763 1.00 54.62 496 GLU A O 1
ATOM 3944 N N . VAL A 1 497 ? -0.776 -4.296 9.066 1.00 55.59 497 VAL A N 1
ATOM 3945 C CA . VAL A 1 497 ? -2.033 -4.499 8.389 1.00 55.59 497 VAL A CA 1
ATOM 3946 C C . VAL A 1 497 ? -2.081 -3.552 7.202 1.00 55.59 497 VAL A C 1
ATOM 3948 O O . VAL A 1 497 ? -2.571 -2.430 7.294 1.00 55.59 497 VAL A O 1
ATOM 3951 N N . TYR A 1 498 ? -1.584 -4.025 6.063 1.00 62.03 498 TYR A N 1
ATOM 3952 C CA . TYR A 1 498 ? -1.664 -3.288 4.809 1.00 62.03 498 TYR A CA 1
ATOM 3953 C C . TYR A 1 498 ? -3.124 -3.211 4.339 1.00 62.03 498 TYR A C 1
ATOM 3955 O O . TYR A 1 498 ? -3.797 -4.229 4.121 1.00 62.03 498 TYR A O 1
ATOM 3963 N N . ILE A 1 499 ? -3.637 -1.987 4.215 1.00 62.19 499 ILE A N 1
ATOM 3964 C CA . ILE A 1 499 ? -4.911 -1.672 3.563 1.00 62.19 499 ILE A CA 1
ATOM 3965 C C . ILE A 1 499 ? -4.555 -0.813 2.358 1.00 62.19 499 ILE A C 1
ATOM 3967 O O . ILE A 1 499 ? -4.289 0.378 2.491 1.00 62.19 499 ILE A O 1
ATOM 3971 N N . ILE A 1 500 ? -4.489 -1.445 1.194 1.00 59.09 500 ILE A N 1
ATOM 3972 C CA . ILE A 1 500 ? -4.179 -0.780 -0.067 1.00 59.09 500 ILE A CA 1
ATOM 3973 C C . ILE A 1 500 ? -5.423 -0.948 -0.927 1.00 59.09 500 ILE A C 1
ATOM 3975 O O . ILE A 1 500 ? -5.640 -2.016 -1.495 1.00 59.09 500 ILE A O 1
ATOM 3979 N N . ASP A 1 501 ? -6.275 0.076 -0.962 1.00 51.50 501 ASP A N 1
ATOM 3980 C CA . ASP A 1 501 ? -7.325 0.145 -1.976 1.00 51.50 501 ASP A CA 1
ATOM 3981 C C . ASP A 1 501 ? -6.647 0.683 -3.240 1.00 51.50 501 ASP A C 1
ATOM 3983 O O . ASP A 1 501 ? -6.129 1.803 -3.260 1.00 51.50 501 ASP A O 1
ATOM 3987 N N . GLY A 1 502 ? -6.546 -0.173 -4.255 1.00 45.22 502 GLY A N 1
ATOM 3988 C CA . GLY A 1 502 ? -5.880 0.120 -5.517 1.00 45.22 502 GLY A CA 1
ATOM 3989 C C . GLY A 1 502 ? -6.687 1.111 -6.346 1.00 45.22 502 GLY A C 1
ATOM 3990 O O . GLY A 1 502 ? -7.287 0.731 -7.344 1.00 45.22 502 GLY A O 1
ATOM 3991 N N . ALA A 1 503 ? -6.706 2.379 -5.945 1.00 36.94 503 ALA A N 1
ATOM 3992 C CA . ALA A 1 503 ? -6.990 3.451 -6.880 1.00 36.94 503 ALA A CA 1
ATOM 3993 C C . ALA A 1 503 ? -5.730 3.623 -7.729 1.00 36.94 503 ALA A C 1
ATOM 3995 O O . ALA A 1 503 ? -4.725 4.164 -7.264 1.00 36.94 503 ALA A O 1
ATOM 3996 N N . GLU A 1 504 ? -5.763 3.082 -8.945 1.00 39.50 504 GLU A N 1
ATOM 3997 C CA . GLU A 1 504 ? -4.704 3.256 -9.931 1.00 39.50 504 GLU A CA 1
ATOM 3998 C C . GLU A 1 504 ? -4.457 4.754 -10.117 1.00 39.50 504 GLU A C 1
ATOM 4000 O O . GLU A 1 504 ? -5.256 5.483 -10.706 1.00 39.50 504 GLU A O 1
ATOM 4005 N N . MET A 1 505 ? -3.356 5.247 -9.548 1.00 42.19 505 MET A N 1
ATOM 4006 C CA . MET A 1 505 ? -2.890 6.584 -9.860 1.00 42.19 505 MET A CA 1
ATOM 4007 C C . MET A 1 505 ?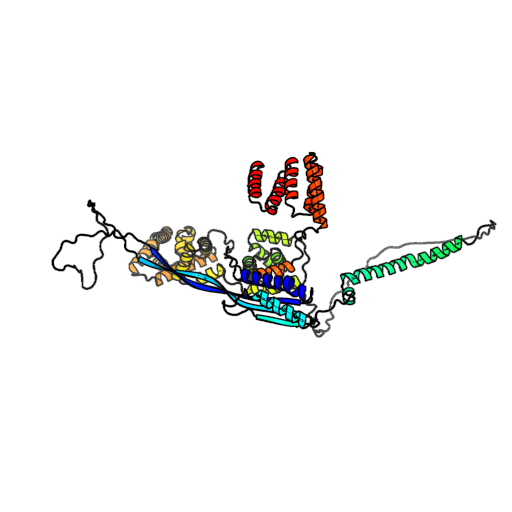 -2.557 6.593 -11.350 1.00 42.19 505 MET A C 1
ATOM 4009 O O . MET A 1 505 ? -1.662 5.875 -11.789 1.00 42.19 505 MET A O 1
ATOM 4013 N N . SER A 1 506 ? -3.248 7.450 -12.102 1.00 40.84 506 SER A N 1
ATOM 4014 C CA . SER A 1 506 ? -3.100 7.685 -13.548 1.00 40.84 506 SER A CA 1
ATOM 4015 C C . SER A 1 506 ? -1.655 7.941 -14.026 1.00 40.84 506 SER A C 1
ATOM 4017 O O . SER A 1 506 ? -1.411 7.966 -15.225 1.00 40.84 506 SER A O 1
ATOM 4019 N N . SER A 1 507 ? -0.690 8.126 -13.117 1.00 51.22 507 SER A N 1
ATOM 4020 C CA . SER A 1 507 ? 0.744 8.269 -13.412 1.00 51.22 507 SER A CA 1
ATOM 4021 C C . SER A 1 507 ? 1.521 6.944 -13.442 1.00 51.22 507 SER A C 1
ATOM 4023 O O . SER A 1 507 ? 2.723 6.949 -13.708 1.00 51.22 507 SER A O 1
ATOM 4025 N N . GLY A 1 508 ? 0.873 5.811 -13.144 1.00 51.25 508 GLY A N 1
ATOM 4026 C CA . GLY A 1 508 ? 1.488 4.482 -13.167 1.00 51.25 508 GLY A CA 1
ATOM 4027 C C . GLY A 1 508 ? 2.010 4.090 -14.549 1.00 51.25 508 GLY A C 1
ATOM 4028 O O . GLY A 1 508 ? 3.142 3.629 -14.652 1.00 51.25 508 GLY A O 1
ATOM 4029 N N . ASP A 1 509 ? 1.241 4.348 -15.610 1.00 52.94 509 ASP A N 1
ATOM 4030 C CA . ASP A 1 509 ? 1.572 3.892 -16.968 1.00 52.94 509 ASP A CA 1
ATOM 4031 C C . ASP A 1 509 ? 2.756 4.636 -17.596 1.00 52.94 509 ASP A C 1
ATOM 4033 O O . ASP A 1 509 ? 3.604 4.024 -18.246 1.00 52.94 509 ASP A O 1
ATOM 4037 N N . GLU A 1 510 ? 2.872 5.948 -17.379 1.00 53.91 510 GLU A N 1
ATOM 4038 C CA . GLU A 1 510 ? 4.029 6.719 -17.854 1.00 53.91 510 GLU A CA 1
ATOM 4039 C C . GLU A 1 510 ? 5.299 6.362 -17.077 1.00 53.91 510 GLU A C 1
ATOM 4041 O O . GLU A 1 510 ? 6.374 6.222 -17.664 1.00 53.91 510 GLU A O 1
ATOM 4046 N N . ARG A 1 511 ? 5.178 6.157 -15.759 1.00 60.53 511 ARG A N 1
ATOM 4047 C CA . ARG A 1 511 ? 6.290 5.762 -14.887 1.00 60.53 511 ARG A CA 1
ATOM 4048 C C . ARG A 1 511 ? 6.789 4.359 -15.221 1.00 60.53 511 ARG A C 1
ATOM 4050 O O . ARG A 1 511 ? 7.993 4.164 -15.368 1.00 60.53 511 ARG A O 1
ATOM 4057 N N . LYS A 1 512 ? 5.869 3.408 -15.401 1.00 57.19 512 LYS A N 1
ATOM 4058 C CA . LYS A 1 512 ? 6.177 2.034 -15.797 1.00 57.19 512 LYS A CA 1
ATOM 4059 C C . LYS A 1 512 ? 6.916 2.013 -17.131 1.00 57.19 512 LYS A C 1
ATOM 4061 O O . LYS A 1 512 ? 7.973 1.410 -17.197 1.00 57.19 512 LYS A O 1
ATOM 4066 N N . ARG A 1 513 ? 6.483 2.795 -18.128 1.00 60.88 513 ARG A N 1
ATOM 4067 C CA . ARG A 1 513 ? 7.216 2.954 -19.401 1.00 60.88 513 ARG A CA 1
ATOM 4068 C C . ARG A 1 513 ? 8.618 3.545 -19.222 1.00 60.88 513 ARG A C 1
ATOM 4070 O O . ARG A 1 513 ? 9.553 3.082 -19.870 1.00 60.88 513 ARG A O 1
ATOM 4077 N N . ARG A 1 514 ? 8.789 4.546 -18.345 1.00 58.44 514 ARG A N 1
ATOM 4078 C CA . ARG A 1 514 ? 10.113 5.127 -18.046 1.00 58.44 514 ARG A CA 1
ATOM 4079 C C . ARG A 1 514 ? 11.044 4.103 -17.402 1.00 58.44 514 ARG A C 1
ATOM 4081 O O . ARG A 1 514 ? 12.165 3.952 -17.874 1.00 58.44 514 ARG A O 1
ATOM 4088 N N . PHE A 1 515 ? 10.586 3.370 -16.389 1.00 52.09 515 PHE A N 1
ATOM 4089 C CA . PHE A 1 515 ? 11.415 2.369 -15.711 1.00 52.09 515 PHE A CA 1
ATOM 4090 C C . PHE A 1 515 ? 11.585 1.069 -16.498 1.00 52.09 515 PHE A C 1
ATOM 4092 O O . PHE A 1 515 ? 12.642 0.460 -16.407 1.00 52.09 515 PHE A O 1
ATOM 4099 N N . GLU A 1 516 ? 10.625 0.671 -17.332 1.00 54.97 516 GLU A N 1
ATOM 4100 C CA . GLU A 1 516 ? 10.787 -0.422 -18.301 1.00 54.97 516 GLU A CA 1
ATOM 4101 C C . GLU A 1 516 ? 11.849 -0.077 -19.352 1.00 54.97 516 GLU A C 1
ATOM 4103 O O . GLU A 1 516 ? 12.695 -0.912 -19.647 1.00 54.97 516 GLU A O 1
ATOM 4108 N N . SER A 1 517 ? 11.888 1.170 -19.844 1.00 53.16 517 SER A N 1
ATOM 4109 C CA . SER A 1 517 ? 12.947 1.641 -20.758 1.00 53.16 517 SER A CA 1
ATOM 4110 C C . SER A 1 517 ? 14.323 1.815 -20.095 1.00 53.16 517 SER A C 1
ATOM 4112 O O . SER A 1 517 ? 15.329 1.975 -20.780 1.00 53.16 517 SER A O 1
ATOM 4114 N N . MET A 1 518 ? 14.356 1.811 -18.759 1.00 51.47 518 MET A N 1
ATOM 4115 C CA . MET A 1 518 ? 15.534 2.029 -17.916 1.00 51.47 518 MET A CA 1
ATOM 4116 C C . MET A 1 518 ? 15.930 0.783 -17.120 1.00 51.47 518 MET A C 1
ATOM 4118 O O . MET A 1 518 ? 16.919 0.819 -16.402 1.00 51.47 518 MET A O 1
ATOM 4122 N N . SER A 1 519 ? 15.197 -0.319 -17.212 1.00 45.34 519 SER A N 1
ATOM 4123 C CA . SER A 1 519 ? 15.641 -1.592 -16.659 1.00 45.34 519 SER A CA 1
ATOM 4124 C C . SER A 1 519 ? 16.672 -2.161 -17.632 1.00 45.34 519 SER A C 1
ATOM 4126 O O . SER A 1 519 ? 16.480 -2.060 -18.844 1.00 45.34 519 SER A O 1
ATOM 4128 N N . ALA A 1 520 ? 17.763 -2.764 -17.140 1.00 45.94 520 ALA A N 1
ATOM 4129 C CA . ALA A 1 520 ? 18.575 -3.642 -17.991 1.00 45.94 520 ALA A CA 1
ATOM 4130 C C . ALA A 1 520 ? 17.627 -4.620 -18.702 1.00 45.94 520 ALA A C 1
ATOM 4132 O O . ALA A 1 520 ? 16.639 -4.998 -18.061 1.00 45.94 520 ALA A O 1
ATOM 4133 N N . PRO A 1 521 ? 17.870 -4.995 -19.975 1.00 37.50 521 PRO A N 1
ATOM 4134 C CA . PRO A 1 521 ? 16.934 -5.819 -20.721 1.00 37.50 521 PRO A CA 1
ATOM 4135 C C . PRO A 1 521 ? 16.594 -7.042 -19.869 1.00 37.50 521 PRO A C 1
ATOM 4137 O O . PRO A 1 521 ? 17.422 -7.934 -19.683 1.00 37.50 521 PRO A O 1
ATOM 4140 N N . LYS A 1 522 ? 15.371 -7.058 -19.308 1.00 42.09 522 LYS A N 1
ATOM 4141 C CA . LYS A 1 522 ? 14.667 -8.313 -19.046 1.00 42.09 522 LYS A CA 1
ATOM 4142 C C . LYS A 1 522 ? 14.842 -9.066 -20.341 1.00 42.09 522 LYS A C 1
ATOM 4144 O O . LYS A 1 522 ? 14.572 -8.437 -21.364 1.00 42.09 522 LYS A O 1
ATOM 4149 N N . GLU A 1 523 ? 15.353 -10.300 -20.282 1.00 39.94 523 GLU A N 1
ATOM 4150 C CA . GLU A 1 523 ? 15.420 -11.198 -21.437 1.00 39.94 523 GLU A CA 1
ATOM 4151 C C . GLU A 1 523 ? 14.233 -10.873 -22.324 1.00 39.94 523 GLU A C 1
ATOM 4153 O O . GLU A 1 523 ? 13.080 -11.064 -21.918 1.00 39.94 523 GLU A O 1
ATOM 4158 N N . GLU A 1 524 ? 14.528 -10.181 -23.428 1.00 31.59 524 GLU A N 1
ATOM 4159 C CA . GLU A 1 524 ? 13.487 -9.692 -24.301 1.00 31.59 524 GLU A CA 1
ATOM 4160 C C . GLU A 1 524 ? 12.720 -10.950 -24.670 1.00 31.59 524 GLU A C 1
ATOM 4162 O O . GLU A 1 524 ? 13.325 -11.937 -25.103 1.00 31.59 524 GLU A O 1
ATOM 4167 N N . ALA A 1 525 ? 11.402 -10.952 -24.444 1.00 40.88 525 ALA A N 1
ATOM 4168 C CA . ALA A 1 525 ? 10.556 -11.899 -25.145 1.00 40.88 525 ALA A CA 1
ATOM 4169 C C . ALA A 1 525 ? 11.030 -11.828 -26.601 1.00 40.88 525 ALA A C 1
ATOM 4171 O O . ALA A 1 525 ? 11.061 -10.710 -27.132 1.00 40.88 525 ALA A O 1
ATOM 4172 N N . PRO A 1 526 ? 11.545 -12.938 -27.161 1.00 40.38 526 PRO A N 1
ATOM 4173 C CA . PRO A 1 526 ? 12.419 -12.877 -28.317 1.00 40.38 526 PRO A CA 1
ATOM 4174 C C . PRO A 1 526 ? 11.725 -12.037 -29.369 1.00 40.38 526 PRO A C 1
ATOM 4176 O O . PRO A 1 526 ? 10.542 -12.265 -29.645 1.00 40.38 526 PRO A O 1
ATOM 4179 N N . ALA A 1 527 ? 12.436 -11.022 -29.875 1.00 47.59 527 ALA A N 1
ATOM 4180 C CA . ALA A 1 527 ? 11.996 -10.255 -31.027 1.00 47.59 527 ALA A CA 1
ATOM 4181 C C . ALA A 1 527 ? 11.378 -11.253 -32.007 1.00 47.59 527 ALA A C 1
ATOM 4183 O O . ALA A 1 527 ? 12.015 -12.264 -32.314 1.00 47.59 527 ALA A O 1
ATOM 4184 N N . GLY A 1 528 ? 10.105 -11.038 -32.365 1.00 57.53 528 GLY A N 1
ATOM 4185 C CA . GLY A 1 528 ? 9.358 -11.993 -33.180 1.00 57.53 528 GLY A CA 1
ATOM 4186 C C . GLY A 1 528 ? 10.225 -12.460 -34.353 1.00 57.53 528 GLY A C 1
ATOM 4187 O O . GLY A 1 528 ? 10.986 -11.644 -34.883 1.00 57.53 528 GLY A O 1
ATOM 4188 N N . PRO A 1 529 ? 10.170 -13.755 -34.703 1.00 67.81 529 PRO A N 1
ATOM 4189 C CA . PRO A 1 529 ? 11.143 -14.372 -35.597 1.00 67.81 529 PRO A CA 1
ATOM 4190 C C . PRO A 1 529 ? 11.318 -13.534 -36.862 1.00 67.81 529 PRO A C 1
ATOM 4192 O O . PRO A 1 529 ? 10.332 -13.077 -37.451 1.00 67.81 529 PRO A O 1
ATOM 4195 N N . THR A 1 530 ? 12.563 -13.335 -37.300 1.00 78.19 530 THR A N 1
ATOM 4196 C CA . THR A 1 530 ? 12.802 -12.756 -38.625 1.00 78.19 530 THR A CA 1
ATOM 4197 C C . THR A 1 530 ? 12.080 -13.602 -39.684 1.00 78.19 530 THR A C 1
ATOM 4199 O O . THR A 1 530 ? 11.853 -14.793 -39.463 1.00 78.19 530 THR A O 1
ATOM 4202 N N . PRO A 1 531 ? 11.713 -13.045 -40.853 1.00 76.06 531 PRO A N 1
ATOM 4203 C CA . PRO A 1 531 ? 11.064 -13.828 -41.909 1.00 76.06 531 PRO A CA 1
ATOM 4204 C C . PRO A 1 531 ? 11.832 -15.112 -42.270 1.00 76.06 531 PRO A C 1
ATOM 4206 O O . PRO A 1 531 ? 11.217 -16.151 -42.490 1.00 76.06 531 PRO A O 1
ATOM 4209 N N . GLU A 1 532 ? 13.168 -15.064 -42.226 1.00 75.75 532 GLU A N 1
ATOM 4210 C CA . GLU A 1 532 ? 14.045 -16.226 -42.419 1.00 75.75 532 GLU A CA 1
ATOM 4211 C C . GLU A 1 532 ? 13.944 -17.242 -41.267 1.00 75.75 532 GLU A C 1
ATOM 4213 O O . GLU A 1 532 ? 13.838 -18.441 -41.515 1.00 75.75 532 GLU A O 1
ATOM 4218 N N . GLN A 1 533 ? 13.909 -16.789 -40.008 1.00 78.25 533 GLN A N 1
ATOM 4219 C CA . GLN A 1 533 ? 13.715 -17.662 -38.841 1.00 78.25 533 GLN A CA 1
ATOM 4220 C C . GLN A 1 533 ? 12.323 -18.300 -38.818 1.00 78.25 533 GLN A C 1
ATOM 4222 O O . GLN A 1 533 ? 12.192 -19.457 -38.427 1.00 78.25 533 GLN A O 1
ATOM 4227 N N . ALA A 1 534 ? 11.288 -17.581 -39.258 1.00 79.44 534 ALA A N 1
ATOM 4228 C CA . ALA A 1 534 ? 9.928 -18.101 -39.355 1.00 79.44 534 ALA A CA 1
ATOM 4229 C C . ALA A 1 534 ? 9.810 -19.174 -40.450 1.00 79.44 534 ALA A C 1
ATOM 4231 O O . ALA A 1 534 ? 9.182 -20.211 -40.234 1.00 79.44 534 ALA A O 1
ATOM 4232 N N . GLU A 1 535 ? 10.451 -18.960 -41.603 1.00 84.19 535 GLU A N 1
ATOM 4233 C CA . GLU A 1 535 ? 10.499 -19.945 -42.687 1.00 84.19 535 GLU A CA 1
ATOM 4234 C C . GLU A 1 535 ? 11.307 -21.187 -42.283 1.00 84.19 535 GLU A C 1
ATOM 4236 O O . GLU A 1 535 ? 10.862 -22.318 -42.490 1.00 84.19 535 GLU A O 1
ATOM 4241 N N . GLN A 1 536 ? 12.453 -20.994 -41.625 1.00 84.25 536 GLN A N 1
ATOM 4242 C CA . GLN A 1 536 ? 13.252 -22.094 -41.098 1.00 84.25 536 GLN A CA 1
ATOM 4243 C C . GLN A 1 536 ? 12.493 -22.864 -40.006 1.00 84.25 536 GLN A C 1
ATOM 4245 O O . GLN A 1 536 ? 12.435 -24.090 -40.052 1.00 84.25 536 GLN A O 1
ATOM 4250 N N . ALA A 1 537 ? 11.834 -22.181 -39.067 1.00 88.19 537 ALA A N 1
ATOM 4251 C CA . ALA A 1 537 ? 11.004 -22.827 -38.050 1.00 88.19 537 ALA A CA 1
ATOM 4252 C C . ALA A 1 537 ? 9.898 -23.693 -38.677 1.00 88.19 537 ALA A C 1
ATOM 4254 O O . ALA A 1 537 ? 9.701 -24.829 -38.249 1.00 88.19 537 ALA A O 1
ATOM 4255 N N . ALA A 1 538 ? 9.237 -23.206 -39.733 1.00 87.69 538 ALA A N 1
ATOM 4256 C CA . ALA A 1 538 ? 8.196 -23.950 -40.441 1.00 87.69 538 ALA A CA 1
ATOM 4257 C C . ALA A 1 538 ? 8.733 -25.218 -41.133 1.00 87.69 538 ALA A C 1
ATOM 4259 O O . ALA A 1 538 ? 8.084 -26.266 -41.096 1.00 87.69 538 ALA A O 1
ATOM 4260 N N . GLN A 1 539 ? 9.934 -25.162 -41.722 1.00 88.19 539 GLN A N 1
ATOM 4261 C CA . GLN A 1 539 ? 10.576 -26.336 -42.330 1.00 88.19 539 GLN A CA 1
ATOM 4262 C C . GLN A 1 539 ? 10.924 -27.407 -41.286 1.00 88.19 539 GLN A C 1
ATOM 4264 O O . GLN A 1 539 ? 10.671 -28.594 -41.498 1.00 88.19 539 GLN A O 1
ATOM 4269 N N . TYR A 1 540 ? 11.475 -26.996 -40.141 1.00 89.88 540 TYR A N 1
ATOM 4270 C CA . TYR A 1 540 ? 11.830 -27.913 -39.056 1.00 89.88 540 TYR A CA 1
ATOM 4271 C C . TYR A 1 540 ? 10.595 -28.460 -38.332 1.00 89.88 540 TYR A C 1
ATOM 4273 O O . TYR A 1 540 ? 10.594 -29.625 -37.938 1.00 89.88 540 TYR A O 1
ATOM 4281 N N . LEU A 1 541 ? 9.518 -27.675 -38.230 1.00 92.19 541 LEU A N 1
ATOM 4282 C CA . LEU A 1 541 ? 8.220 -28.153 -37.761 1.00 92.19 541 LEU A CA 1
ATOM 4283 C C . LEU A 1 541 ? 7.702 -29.280 -38.662 1.00 92.19 541 LEU A C 1
ATOM 4285 O O . LEU A 1 541 ? 7.374 -30.352 -38.159 1.00 92.19 541 LEU A O 1
ATOM 4289 N N . ALA A 1 542 ? 7.675 -29.068 -39.982 1.00 91.44 542 ALA A N 1
ATOM 4290 C CA . ALA A 1 542 ? 7.229 -30.083 -40.937 1.00 91.44 542 ALA A CA 1
ATOM 4291 C C . ALA A 1 542 ? 8.068 -31.371 -40.836 1.00 91.44 542 ALA A C 1
ATOM 4293 O O . ALA A 1 542 ? 7.513 -32.464 -40.744 1.00 91.44 542 ALA A O 1
ATOM 4294 N N . ALA A 1 543 ? 9.397 -31.243 -40.744 1.00 90.12 543 ALA A N 1
ATOM 4295 C CA . ALA A 1 543 ? 10.292 -32.383 -40.547 1.00 90.12 543 ALA A CA 1
ATOM 4296 C C . ALA A 1 543 ? 10.038 -33.117 -39.216 1.00 90.12 543 ALA A C 1
ATOM 4298 O O . ALA A 1 543 ? 10.034 -34.348 -39.178 1.00 90.12 543 ALA A O 1
ATOM 4299 N N . GLY A 1 544 ? 9.794 -32.384 -38.125 1.00 90.81 544 GLY A N 1
ATOM 4300 C CA . GLY A 1 544 ? 9.474 -32.959 -36.818 1.00 90.81 544 GLY A CA 1
ATOM 4301 C C . GLY A 1 544 ? 8.156 -33.733 -36.814 1.00 90.81 544 GLY A C 1
ATOM 4302 O O . GLY A 1 544 ? 8.089 -34.835 -36.267 1.00 90.81 544 GLY A O 1
ATOM 4303 N N . VAL A 1 545 ? 7.135 -33.209 -37.494 1.00 91.25 545 VAL A N 1
ATOM 4304 C CA . VAL A 1 545 ? 5.847 -33.892 -37.692 1.00 91.25 545 VAL A CA 1
ATOM 4305 C C . VAL A 1 545 ? 6.015 -35.156 -38.538 1.00 91.25 545 VAL A C 1
ATOM 4307 O O . VAL A 1 545 ? 5.480 -36.207 -38.184 1.00 91.25 545 VAL A O 1
ATOM 4310 N N . ASP A 1 546 ? 6.810 -35.106 -39.608 1.00 90.81 546 ASP A N 1
ATOM 4311 C CA . ASP A 1 546 ? 7.106 -36.280 -40.434 1.00 90.81 546 ASP A CA 1
ATOM 4312 C C . ASP A 1 546 ? 7.844 -37.374 -39.651 1.00 90.81 546 ASP A C 1
ATOM 4314 O O . ASP A 1 546 ? 7.529 -38.558 -39.795 1.00 90.81 546 ASP A O 1
ATOM 4318 N N . MET A 1 547 ? 8.799 -37.003 -38.792 1.00 88.44 547 MET A N 1
ATOM 4319 C CA . MET A 1 547 ? 9.499 -37.957 -37.922 1.00 88.44 547 MET A CA 1
ATOM 4320 C C . MET A 1 547 ? 8.572 -38.546 -36.856 1.00 88.44 547 MET A C 1
ATOM 4322 O O . MET A 1 547 ? 8.635 -39.749 -36.590 1.00 88.44 547 MET A O 1
ATOM 4326 N N . TYR A 1 548 ? 7.662 -37.739 -36.304 1.00 89.94 548 TYR A N 1
ATOM 4327 C CA . TYR A 1 548 ? 6.628 -38.216 -35.388 1.00 89.94 548 TYR A CA 1
ATOM 4328 C C . TYR A 1 548 ? 5.714 -39.247 -36.065 1.00 89.94 548 TYR A C 1
ATOM 4330 O O . TYR A 1 548 ? 5.510 -40.334 -35.526 1.00 89.94 548 TYR A O 1
ATOM 4338 N N . ASN A 1 549 ? 5.252 -38.966 -37.289 1.00 88.25 549 ASN A N 1
ATOM 4339 C CA . ASN A 1 549 ? 4.429 -39.887 -38.082 1.00 88.25 549 ASN A CA 1
ATOM 4340 C C . ASN A 1 549 ? 5.164 -41.194 -38.434 1.00 88.25 549 ASN A C 1
ATOM 4342 O O . ASN A 1 549 ? 4.535 -42.238 -38.601 1.00 88.25 549 ASN A O 1
ATOM 4346 N N . GLN A 1 550 ? 6.497 -41.159 -38.517 1.00 88.12 550 GLN A N 1
ATOM 4347 C CA . GLN A 1 550 ? 7.351 -42.341 -38.696 1.00 88.12 550 GLN A CA 1
ATOM 4348 C C . GLN A 1 550 ? 7.621 -43.111 -37.388 1.00 88.12 550 GLN A C 1
ATOM 4350 O O . GLN A 1 550 ? 8.320 -44.124 -37.417 1.00 88.12 550 GLN A O 1
ATOM 4355 N N . GLY A 1 551 ? 7.110 -42.645 -36.243 1.00 86.94 551 GLY A N 1
ATOM 4356 C CA . GLY A 1 551 ? 7.346 -43.238 -34.922 1.00 86.94 551 GLY A CA 1
ATOM 4357 C C . GLY A 1 551 ? 8.735 -42.955 -34.335 1.00 86.94 551 GLY A C 1
ATOM 4358 O O . GLY A 1 551 ? 9.100 -43.528 -33.308 1.00 86.94 551 GLY A O 1
ATOM 4359 N N . LYS A 1 552 ? 9.519 -42.073 -34.962 1.00 90.44 552 LYS A N 1
ATOM 4360 C CA . LYS A 1 552 ? 10.867 -41.678 -34.531 1.00 90.44 552 LYS A CA 1
ATOM 4361 C C . LYS A 1 552 ? 10.782 -40.533 -33.523 1.00 90.44 552 LYS A C 1
ATOM 4363 O O . LYS A 1 552 ? 10.997 -39.369 -33.852 1.00 90.44 552 LYS A O 1
ATOM 4368 N N . LEU A 1 553 ? 10.371 -40.868 -32.299 1.00 87.06 553 LEU A N 1
ATOM 4369 C CA . LEU A 1 553 ? 10.069 -39.887 -31.249 1.00 87.06 553 LEU A CA 1
ATOM 4370 C C . LEU A 1 553 ? 11.282 -39.037 -30.809 1.00 87.06 553 LEU A C 1
ATOM 4372 O O . LEU A 1 553 ? 11.100 -37.830 -30.653 1.00 87.06 553 LEU A O 1
ATOM 4376 N N . PRO A 1 554 ? 12.501 -39.588 -30.622 1.00 87.94 554 PRO A N 1
ATOM 4377 C CA . PRO A 1 554 ? 13.670 -38.782 -30.250 1.00 87.94 554 PRO A CA 1
ATOM 4378 C C . PRO A 1 554 ? 14.091 -37.784 -31.336 1.00 87.94 554 PRO A C 1
ATOM 4380 O O . PRO A 1 554 ? 14.445 -36.647 -31.034 1.00 87.94 554 PRO A O 1
ATOM 4383 N N . GLU A 1 555 ? 14.023 -38.186 -32.603 1.00 85.25 555 GLU A N 1
ATOM 4384 C CA . GLU A 1 555 ? 14.332 -37.326 -33.742 1.00 85.25 555 GLU A CA 1
ATOM 4385 C C . GLU A 1 555 ? 13.258 -36.249 -33.914 1.00 85.25 555 GLU A C 1
ATOM 4387 O O . GLU A 1 555 ? 13.585 -35.075 -34.079 1.00 85.25 555 GLU A O 1
ATOM 4392 N N . ALA A 1 556 ? 11.977 -36.622 -33.799 1.00 88.75 556 ALA A N 1
ATOM 4393 C CA . ALA A 1 556 ? 10.865 -35.675 -33.806 1.00 88.75 556 ALA A CA 1
ATOM 4394 C C . ALA A 1 556 ? 11.028 -34.608 -32.719 1.00 88.75 556 ALA A C 1
ATOM 4396 O O . ALA A 1 556 ? 10.850 -33.423 -32.994 1.00 88.75 556 ALA A O 1
ATOM 4397 N N . LEU A 1 557 ? 11.426 -35.017 -31.511 1.00 91.88 557 LEU A N 1
ATOM 4398 C CA . LEU A 1 557 ? 11.677 -34.100 -30.406 1.00 91.88 557 LEU A CA 1
ATOM 4399 C C . LEU A 1 557 ? 12.742 -33.057 -30.770 1.00 91.88 557 LEU A C 1
ATOM 4401 O O . LEU A 1 557 ? 12.497 -31.868 -30.605 1.00 91.88 557 LEU A O 1
ATOM 4405 N N . GLN A 1 558 ? 13.875 -33.483 -31.334 1.00 88.62 558 GLN A N 1
ATOM 4406 C CA . GLN A 1 558 ? 14.964 -32.577 -31.708 1.00 88.62 558 GLN A CA 1
ATOM 4407 C C . GLN A 1 558 ? 14.525 -31.528 -32.744 1.00 88.62 558 GLN A C 1
ATOM 4409 O O . GLN A 1 558 ? 14.832 -30.341 -32.603 1.00 88.62 558 GLN A O 1
ATOM 4414 N N . TYR A 1 559 ? 13.799 -31.950 -33.784 1.00 89.50 559 TYR A N 1
ATOM 4415 C CA . TYR A 1 559 ? 13.306 -31.043 -34.824 1.00 89.50 559 TYR A CA 1
ATOM 4416 C C . TYR A 1 559 ? 12.262 -30.055 -34.285 1.00 89.50 559 TYR A C 1
ATOM 4418 O O . TYR A 1 559 ? 12.301 -28.872 -34.625 1.00 89.50 559 TYR A O 1
ATOM 4426 N N . LEU A 1 560 ? 11.364 -30.518 -33.413 1.00 91.56 560 LEU A N 1
ATOM 4427 C CA . LEU A 1 560 ? 10.313 -29.693 -32.818 1.00 91.56 560 LEU A CA 1
ATOM 4428 C C . LEU A 1 560 ? 10.850 -28.721 -31.755 1.00 91.56 560 LEU A C 1
ATOM 4430 O O . LEU A 1 560 ? 10.404 -27.576 -31.701 1.00 91.56 560 LEU A O 1
ATOM 4434 N N . GLU A 1 561 ? 11.837 -29.127 -30.951 1.00 90.94 561 GLU A N 1
ATOM 4435 C CA . GLU A 1 561 ? 12.530 -28.240 -30.005 1.00 90.94 561 GLU A CA 1
ATOM 4436 C C . GLU A 1 561 ? 13.235 -27.114 -30.764 1.00 90.94 561 GLU A C 1
ATOM 4438 O O . GLU A 1 561 ? 13.073 -25.939 -30.423 1.00 90.94 561 GLU A O 1
ATOM 4443 N N . TYR A 1 562 ? 13.932 -27.450 -31.854 1.00 89.06 562 TYR A N 1
ATOM 4444 C CA . TYR A 1 562 ? 14.561 -26.450 -32.709 1.00 89.06 562 TYR A CA 1
ATOM 4445 C C . TYR A 1 562 ? 13.526 -25.505 -33.332 1.00 89.06 562 TYR A C 1
ATOM 4447 O O . TYR A 1 562 ? 13.686 -24.290 -33.219 1.00 89.06 562 TYR A O 1
ATOM 4455 N N . ALA A 1 563 ? 12.429 -26.023 -33.895 1.00 88.31 563 ALA A N 1
ATOM 4456 C CA . ALA A 1 563 ? 11.348 -25.199 -34.441 1.00 88.31 563 ALA A CA 1
ATOM 4457 C C . ALA A 1 563 ? 10.765 -24.234 -33.391 1.00 88.31 563 ALA A C 1
ATOM 4459 O O . ALA A 1 563 ? 10.639 -23.039 -33.657 1.00 88.31 563 ALA A O 1
ATOM 4460 N N . SER A 1 564 ? 10.510 -24.720 -32.170 1.00 88.75 564 SER A N 1
ATOM 4461 C CA . SER A 1 564 ? 10.009 -23.897 -31.060 1.00 88.75 564 SER A CA 1
ATOM 4462 C C . SER A 1 564 ? 11.022 -22.857 -30.561 1.00 88.75 564 SER A C 1
ATOM 4464 O O . SER A 1 564 ? 10.626 -21.804 -30.067 1.00 88.75 564 SER A O 1
ATOM 4466 N N . SER A 1 565 ? 12.327 -23.122 -30.709 1.00 87.00 565 SER A N 1
ATOM 4467 C CA . SER A 1 565 ? 13.390 -22.166 -30.371 1.00 87.00 565 SER A CA 1
ATOM 4468 C C . SER A 1 565 ? 13.487 -21.026 -31.385 1.00 87.00 565 SER A C 1
ATOM 4470 O O . SER A 1 565 ? 13.765 -19.892 -31.005 1.00 87.00 565 SER A O 1
ATOM 4472 N N . GLN A 1 566 ? 13.247 -21.325 -32.667 1.00 85.94 566 GLN A N 1
ATOM 4473 C CA . GLN A 1 566 ? 13.317 -20.349 -33.753 1.00 85.94 566 GLN A CA 1
ATOM 4474 C C . GLN A 1 566 ? 12.038 -19.512 -33.842 1.00 85.94 566 GLN A C 1
ATOM 4476 O O . GLN A 1 566 ? 12.118 -18.316 -34.096 1.00 85.94 566 GLN A O 1
ATOM 4481 N N . ASN A 1 567 ? 10.868 -20.111 -33.591 1.00 85.06 567 ASN A N 1
ATOM 4482 C CA . ASN A 1 567 ? 9.592 -19.402 -33.509 1.00 85.06 567 ASN A CA 1
ATOM 4483 C C . ASN A 1 567 ? 8.802 -19.813 -32.251 1.00 85.06 567 ASN A C 1
ATOM 4485 O O . ASN A 1 567 ? 7.925 -20.680 -32.320 1.00 85.06 567 ASN A O 1
ATOM 4489 N N . PRO A 1 568 ? 9.049 -19.158 -31.102 1.00 85.12 568 PRO A N 1
ATOM 4490 C CA . PRO A 1 568 ? 8.345 -19.466 -29.857 1.00 85.12 568 PRO A CA 1
ATOM 4491 C C . PRO A 1 568 ? 6.840 -19.177 -29.895 1.00 85.12 568 PRO A C 1
ATOM 4493 O O . PRO A 1 568 ? 6.115 -19.677 -29.037 1.00 85.12 568 PRO A O 1
ATOM 4496 N N . GLY A 1 569 ? 6.376 -18.378 -30.863 1.00 85.31 569 GLY A N 1
ATOM 4497 C CA . GLY A 1 569 ? 4.972 -18.006 -31.039 1.00 85.31 569 GLY A CA 1
ATOM 4498 C C . GLY A 1 569 ? 4.145 -18.992 -31.869 1.00 85.31 569 GLY A C 1
ATOM 4499 O O . GLY A 1 569 ? 2.935 -18.812 -31.975 1.00 85.31 569 GLY A O 1
ATOM 4500 N N . ASP A 1 570 ? 4.755 -20.027 -32.455 1.00 86.38 570 ASP A N 1
ATOM 4501 C CA . ASP A 1 570 ? 4.023 -21.034 -33.227 1.00 86.38 570 ASP A CA 1
ATOM 4502 C C . ASP A 1 570 ? 3.343 -22.055 -32.306 1.00 86.38 570 ASP A C 1
ATOM 4504 O O . ASP A 1 570 ? 3.980 -22.953 -31.747 1.00 86.38 570 ASP A O 1
ATOM 4508 N N . ALA A 1 571 ? 2.021 -21.939 -32.166 1.00 88.38 571 ALA A N 1
ATOM 4509 C CA . ALA A 1 571 ? 1.212 -22.860 -31.373 1.00 88.38 571 ALA A CA 1
ATOM 4510 C C . ALA A 1 571 ? 1.362 -24.325 -31.835 1.00 88.38 571 ALA A C 1
ATOM 4512 O O . ALA A 1 571 ? 1.363 -25.236 -31.005 1.00 88.38 571 ALA A O 1
ATOM 4513 N N . SER A 1 572 ? 1.553 -24.564 -33.136 1.00 88.44 572 SER A N 1
ATOM 4514 C CA . SER A 1 572 ? 1.646 -25.914 -33.708 1.00 88.44 572 SER A CA 1
ATOM 4515 C C . SER A 1 572 ? 2.869 -26.662 -33.176 1.00 88.44 572 SER A C 1
ATOM 4517 O O . SER A 1 572 ? 2.774 -27.838 -32.823 1.00 88.44 572 SER A O 1
ATOM 4519 N N . ALA A 1 573 ? 4.009 -25.975 -33.047 1.00 91.00 573 ALA A N 1
ATOM 4520 C CA . ALA A 1 573 ? 5.236 -26.559 -32.509 1.00 91.00 573 ALA A CA 1
ATOM 4521 C C . ALA A 1 573 ? 5.042 -27.058 -31.069 1.00 91.00 573 ALA A C 1
ATOM 4523 O O . ALA A 1 573 ? 5.416 -28.186 -30.743 1.00 91.00 573 ALA A O 1
ATOM 4524 N N . TRP A 1 574 ? 4.379 -26.263 -30.225 1.00 92.62 574 TRP A N 1
ATOM 4525 C CA . TRP A 1 574 ? 4.083 -26.631 -28.838 1.00 92.62 574 TRP A CA 1
ATOM 4526 C C . TRP A 1 574 ? 3.073 -27.781 -28.724 1.00 92.62 574 TRP A C 1
ATOM 4528 O O . TRP A 1 574 ? 3.222 -28.640 -27.854 1.00 92.62 574 TRP A O 1
ATOM 4538 N N . GLN A 1 575 ? 2.097 -27.861 -29.634 1.00 92.94 575 GLN A N 1
ATOM 4539 C CA . GLN A 1 575 ? 1.142 -28.972 -29.693 1.00 92.94 575 GLN A CA 1
ATOM 4540 C C . GLN A 1 575 ? 1.834 -30.312 -29.997 1.00 92.94 575 GLN A C 1
ATOM 4542 O O . GLN A 1 575 ? 1.592 -31.321 -29.321 1.00 92.94 575 GLN A O 1
ATOM 4547 N N . TYR A 1 576 ? 2.706 -30.336 -31.009 1.00 91.19 576 TYR A N 1
ATOM 4548 C CA . TYR A 1 576 ? 3.446 -31.546 -31.372 1.00 91.19 576 TYR A CA 1
ATOM 4549 C C . TYR A 1 576 ? 4.497 -31.907 -30.317 1.00 91.19 576 TYR A C 1
ATOM 4551 O O . TYR A 1 576 ? 4.630 -33.086 -29.998 1.00 91.19 576 TYR A O 1
ATOM 4559 N N . LEU A 1 577 ? 5.161 -30.924 -29.693 1.00 93.06 577 LEU A N 1
ATOM 4560 C CA . LEU A 1 577 ? 6.050 -31.168 -28.551 1.00 93.06 577 LEU A CA 1
ATOM 4561 C C . LEU A 1 577 ? 5.320 -31.838 -27.389 1.00 93.06 577 LEU A C 1
ATOM 4563 O O . LEU A 1 577 ? 5.800 -32.850 -26.886 1.00 93.06 577 LEU A O 1
ATOM 4567 N N . GLY A 1 578 ? 4.144 -31.336 -26.999 1.00 91.88 578 GLY A N 1
ATOM 4568 C CA . GLY A 1 578 ? 3.343 -31.959 -25.941 1.00 91.88 578 GLY A CA 1
ATOM 4569 C C . GLY A 1 578 ? 3.014 -33.419 -26.251 1.00 91.88 578 GLY A C 1
ATOM 4570 O O . GLY A 1 578 ? 3.138 -34.294 -25.394 1.00 91.88 578 GLY A O 1
ATOM 4571 N N . THR A 1 579 ? 2.705 -33.702 -27.517 1.00 91.62 579 THR A N 1
ATOM 4572 C CA . THR A 1 579 ? 2.367 -35.050 -27.992 1.00 91.62 579 THR A CA 1
ATOM 4573 C C . THR A 1 579 ? 3.577 -35.987 -27.982 1.00 91.62 579 THR A C 1
ATOM 4575 O O . THR A 1 579 ? 3.472 -37.144 -27.558 1.00 91.62 579 THR A O 1
ATOM 4578 N N . VAL A 1 580 ? 4.744 -35.495 -28.399 1.00 92.38 580 VAL A N 1
ATOM 4579 C CA . VAL A 1 580 ? 6.000 -36.254 -28.376 1.00 92.38 580 VAL A CA 1
ATOM 4580 C C . VAL A 1 580 ? 6.466 -36.499 -26.940 1.00 92.38 580 VAL A C 1
ATOM 4582 O O . VAL A 1 580 ? 6.788 -37.638 -26.604 1.00 92.38 580 VAL A O 1
ATOM 4585 N N . TYR A 1 581 ? 6.425 -35.492 -26.063 1.00 93.56 581 TYR A N 1
ATOM 4586 C CA . TYR A 1 581 ? 6.751 -35.651 -24.642 1.00 93.56 581 TYR A CA 1
ATOM 4587 C C . TYR A 1 581 ? 5.840 -36.664 -23.955 1.00 93.56 581 TYR A C 1
ATOM 4589 O O . TYR A 1 581 ? 6.324 -37.544 -23.242 1.00 93.56 581 TYR A O 1
ATOM 4597 N N . TYR A 1 582 ? 4.535 -36.609 -24.225 1.00 91.19 582 TYR A N 1
ATOM 4598 C CA . TYR A 1 582 ? 3.593 -37.582 -23.685 1.00 91.19 582 TYR A CA 1
ATOM 4599 C C . TYR A 1 582 ? 3.904 -39.006 -24.169 1.00 91.19 582 TYR A C 1
ATOM 4601 O O . TYR A 1 582 ? 3.939 -39.942 -23.369 1.00 91.19 582 TYR A O 1
ATOM 4609 N N . SER A 1 583 ? 4.231 -39.162 -25.456 1.00 87.88 583 SER A N 1
ATOM 4610 C CA . SER A 1 583 ? 4.628 -40.449 -26.049 1.00 87.88 583 SER A CA 1
ATOM 4611 C C . SER A 1 583 ? 5.940 -40.998 -25.467 1.00 87.88 583 SER A C 1
ATOM 4613 O O . SER A 1 583 ? 6.131 -42.210 -25.405 1.00 87.88 583 SER A O 1
ATOM 4615 N N . LEU A 1 584 ? 6.829 -40.116 -24.998 1.00 90.31 584 LEU A N 1
ATOM 4616 C CA . LEU A 1 584 ? 8.082 -40.445 -24.309 1.00 90.31 584 LEU A CA 1
ATOM 4617 C C . LEU A 1 584 ? 7.921 -40.622 -22.785 1.00 90.31 584 LEU A C 1
ATOM 4619 O O . LEU A 1 584 ? 8.922 -40.757 -22.086 1.00 90.31 584 LEU A O 1
ATOM 4623 N N . GLN A 1 585 ? 6.689 -40.614 -22.257 1.00 89.69 585 GLN A N 1
ATOM 4624 C CA . GLN A 1 585 ? 6.375 -40.659 -20.816 1.00 89.69 585 GLN A CA 1
ATOM 4625 C C . GLN A 1 585 ? 6.934 -39.480 -19.995 1.00 89.69 585 GLN A C 1
ATOM 4627 O O . GLN A 1 585 ? 7.030 -39.541 -18.770 1.00 89.69 585 GLN A O 1
ATOM 4632 N N . ARG A 1 586 ? 7.245 -38.369 -20.660 1.00 91.44 586 ARG A N 1
ATOM 4633 C CA . ARG A 1 586 ? 7.704 -37.108 -20.069 1.00 91.44 586 ARG A CA 1
ATOM 4634 C C . ARG A 1 586 ? 6.504 -36.218 -19.738 1.00 91.44 586 ARG A C 1
ATOM 4636 O O . ARG A 1 586 ? 6.235 -35.220 -20.397 1.00 91.44 586 ARG A O 1
ATOM 4643 N N . VAL A 1 587 ? 5.725 -36.641 -18.741 1.00 88.56 587 VAL A N 1
ATOM 4644 C CA . VAL A 1 587 ? 4.392 -36.078 -18.439 1.00 88.56 587 VAL A CA 1
ATOM 4645 C C . VAL A 1 587 ? 4.443 -34.598 -18.048 1.00 88.56 587 VAL A C 1
ATOM 4647 O O . VAL A 1 587 ? 3.620 -33.819 -18.520 1.00 88.56 587 VAL A O 1
ATOM 4650 N N . ASP A 1 588 ? 5.417 -34.191 -17.236 1.00 87.25 588 ASP A N 1
ATOM 4651 C CA . ASP A 1 588 ? 5.531 -32.799 -16.771 1.00 87.25 588 ASP A CA 1
ATOM 4652 C C . ASP A 1 588 ? 5.844 -31.836 -17.920 1.00 87.25 588 ASP A C 1
ATOM 4654 O O . ASP A 1 588 ? 5.268 -30.754 -18.033 1.00 87.25 588 ASP A O 1
ATOM 4658 N N . GLU A 1 589 ? 6.704 -32.275 -18.832 1.00 90.56 589 GLU A N 1
ATOM 4659 C CA . GLU A 1 589 ? 7.114 -31.508 -20.007 1.00 90.56 589 GLU A CA 1
ATOM 4660 C C . GLU A 1 589 ? 6.005 -31.482 -21.064 1.00 90.56 589 GLU A C 1
ATOM 4662 O O . GLU A 1 589 ? 5.810 -30.466 -21.732 1.00 90.56 589 GLU A O 1
ATOM 4667 N N . ALA A 1 590 ? 5.208 -32.553 -21.148 1.00 90.44 590 ALA A N 1
ATOM 4668 C CA . ALA A 1 590 ? 4.004 -32.589 -21.968 1.00 90.44 590 ALA A CA 1
ATOM 4669 C C . ALA A 1 590 ? 2.966 -31.562 -21.496 1.00 90.44 590 ALA A C 1
ATOM 4671 O O . ALA A 1 590 ? 2.439 -30.807 -22.312 1.00 90.44 590 ALA A O 1
ATOM 4672 N N . VAL A 1 591 ? 2.705 -31.486 -20.185 1.00 91.25 591 VAL A N 1
ATOM 4673 C CA . VAL A 1 591 ? 1.778 -30.496 -19.612 1.00 91.25 591 VAL A CA 1
ATOM 4674 C C . VAL A 1 591 ? 2.270 -29.073 -19.881 1.00 91.25 591 VAL A C 1
ATOM 4676 O O . VAL A 1 591 ? 1.491 -28.253 -20.362 1.00 91.25 591 VAL A O 1
ATOM 4679 N N . ALA A 1 592 ? 3.557 -28.792 -19.658 1.00 90.94 592 ALA A N 1
ATOM 4680 C CA . ALA A 1 592 ? 4.135 -27.471 -19.912 1.00 90.94 592 ALA A CA 1
ATOM 4681 C C . ALA A 1 592 ? 4.054 -27.062 -21.398 1.00 90.94 592 ALA A C 1
ATOM 4683 O O . ALA A 1 592 ? 3.770 -25.906 -21.722 1.00 90.94 592 ALA A O 1
ATOM 4684 N N . ALA A 1 593 ? 4.273 -28.005 -22.319 1.00 91.31 593 ALA A N 1
ATOM 4685 C CA . ALA A 1 593 ? 4.128 -27.754 -23.750 1.00 91.31 593 ALA A CA 1
ATOM 4686 C C . ALA A 1 593 ? 2.659 -27.504 -24.144 1.00 91.31 593 ALA A C 1
ATOM 4688 O O . ALA A 1 593 ? 2.377 -26.568 -24.894 1.00 91.31 593 ALA A O 1
ATOM 4689 N N . TYR A 1 594 ? 1.708 -28.264 -23.590 1.00 91.88 594 TYR A N 1
ATOM 4690 C CA . TYR A 1 594 ? 0.284 -28.049 -23.857 1.00 91.88 594 TYR A CA 1
ATOM 4691 C C . TYR A 1 594 ? -0.277 -26.766 -23.224 1.00 91.88 594 TYR A C 1
ATOM 4693 O O . TYR A 1 594 ? -1.161 -26.143 -23.809 1.00 91.88 594 TYR A O 1
ATOM 4701 N N . GLU A 1 595 ? 0.255 -26.314 -22.086 1.00 91.50 595 GLU A N 1
ATOM 4702 C CA . GLU A 1 595 ? -0.049 -24.990 -21.523 1.00 91.50 595 GLU A CA 1
ATOM 4703 C C . GLU A 1 595 ? 0.365 -23.866 -22.473 1.00 91.50 595 GLU A C 1
ATOM 4705 O O . GLU A 1 595 ? -0.415 -22.949 -22.734 1.00 91.50 595 GLU A O 1
ATOM 4710 N N . LYS A 1 596 ? 1.573 -23.955 -23.044 1.00 90.38 596 LYS A N 1
ATOM 4711 C CA . LYS A 1 596 ? 2.035 -22.993 -24.052 1.00 90.38 596 LYS A CA 1
ATOM 4712 C C . LYS A 1 596 ? 1.167 -23.025 -25.308 1.00 90.38 596 LYS A C 1
ATOM 4714 O O . LYS A 1 596 ? 0.801 -21.965 -25.803 1.00 90.38 596 LYS A O 1
ATOM 4719 N N . TYR A 1 597 ? 0.774 -24.208 -25.777 1.00 91.81 597 TYR A N 1
ATOM 4720 C CA . TYR A 1 597 ? -0.164 -24.352 -26.893 1.00 91.81 597 TYR A CA 1
ATOM 4721 C C . TYR A 1 597 ? -1.527 -23.695 -26.615 1.00 91.81 597 TYR A C 1
ATOM 4723 O O . TYR A 1 597 ? -2.016 -22.923 -27.442 1.00 91.81 597 TYR A O 1
ATOM 4731 N N . ALA A 1 598 ? -2.133 -23.951 -25.452 1.00 90.06 598 ALA A N 1
ATOM 4732 C CA . ALA A 1 598 ? -3.425 -23.369 -25.085 1.00 90.06 598 ALA A CA 1
ATOM 4733 C C . ALA A 1 598 ? -3.350 -21.835 -24.985 1.00 90.06 598 ALA A C 1
ATOM 4735 O O . ALA A 1 598 ? -4.240 -21.135 -25.465 1.00 90.06 598 ALA A O 1
ATOM 4736 N N . ASN A 1 599 ? -2.251 -21.307 -24.440 1.00 88.56 599 ASN A N 1
ATOM 4737 C CA . ASN A 1 599 ? -2.032 -19.866 -24.337 1.00 88.56 599 ASN A CA 1
ATOM 4738 C C . ASN A 1 599 ? -1.801 -19.195 -25.703 1.00 88.56 599 ASN A C 1
ATOM 4740 O O . ASN A 1 599 ? -2.295 -18.093 -25.925 1.00 88.56 599 ASN A O 1
ATOM 4744 N N . LEU A 1 600 ? -1.060 -19.840 -26.613 1.00 86.62 600 LEU A N 1
ATOM 4745 C CA . LEU A 1 600 ? -0.721 -19.282 -27.930 1.00 86.62 600 LEU A CA 1
ATOM 4746 C C . LEU A 1 600 ? -1.842 -19.432 -28.965 1.00 86.62 600 LEU A C 1
ATOM 4748 O O . LEU A 1 600 ? -1.977 -18.581 -29.839 1.00 86.62 600 LEU A O 1
ATOM 4752 N N . SER A 1 601 ? -2.643 -20.496 -28.882 1.00 83.25 601 SER A N 1
ATOM 4753 C CA . SER A 1 601 ? -3.767 -20.723 -29.803 1.00 83.25 601 SER A CA 1
ATOM 4754 C C . SER A 1 601 ? -4.929 -19.757 -29.568 1.00 83.25 601 SER A C 1
ATOM 4756 O O . SER A 1 601 ? -5.653 -19.439 -30.510 1.00 83.25 601 SER A O 1
ATOM 4758 N N . GLY A 1 602 ? -5.122 -19.292 -28.327 1.00 79.38 602 GLY A N 1
ATOM 4759 C CA . GLY A 1 602 ? -6.251 -18.437 -27.953 1.00 79.38 602 GLY A CA 1
ATOM 4760 C C . GLY A 1 602 ? -7.620 -19.114 -28.103 1.00 79.38 602 GLY A C 1
ATOM 4761 O O . GLY A 1 602 ? -8.641 -18.432 -28.016 1.00 79.38 602 GLY A O 1
ATOM 4762 N N . ASP A 1 603 ? -7.650 -20.432 -28.335 1.00 82.50 603 ASP A N 1
ATOM 4763 C CA . ASP A 1 603 ? -8.867 -21.218 -28.520 1.00 82.50 603 ASP A CA 1
ATOM 4764 C C . ASP A 1 603 ? -9.379 -21.727 -27.158 1.00 82.50 603 ASP A C 1
ATOM 4766 O O . ASP A 1 603 ? -8.691 -22.514 -26.494 1.00 82.50 603 ASP A O 1
ATOM 4770 N N . PRO A 1 604 ? -10.593 -21.334 -26.723 1.00 81.69 604 PRO A N 1
ATOM 4771 C CA . PRO A 1 604 ? -11.200 -21.850 -25.498 1.00 81.69 604 PRO A CA 1
ATOM 4772 C C . PRO A 1 604 ? -11.283 -23.384 -25.446 1.00 81.69 604 PRO A C 1
ATOM 4774 O O . PRO A 1 604 ? -11.168 -23.959 -24.362 1.00 81.69 604 PRO A O 1
ATOM 4777 N N . ALA A 1 605 ? -11.424 -24.056 -26.596 1.00 84.69 605 ALA A N 1
ATOM 4778 C CA . ALA A 1 605 ? -11.487 -25.515 -26.662 1.00 84.69 605 ALA A CA 1
ATOM 4779 C C . ALA A 1 605 ? -10.154 -26.182 -26.273 1.00 84.69 605 ALA A C 1
ATOM 4781 O O . ALA A 1 605 ? -10.150 -27.241 -25.642 1.00 84.69 605 ALA A O 1
ATOM 4782 N N . ALA A 1 606 ? -9.016 -25.552 -26.587 1.00 83.31 606 ALA A N 1
ATOM 4783 C CA . ALA A 1 606 ? -7.692 -26.052 -26.212 1.00 83.31 606 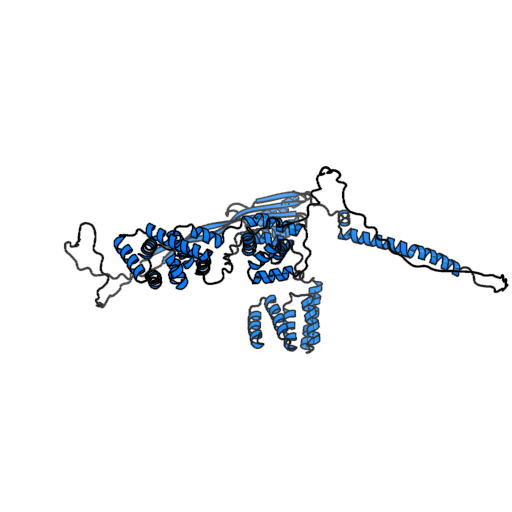ALA A CA 1
ATOM 4784 C C . ALA A 1 606 ? -7.462 -25.978 -24.692 1.00 83.31 606 ALA A C 1
ATOM 4786 O O . ALA A 1 606 ? -6.877 -26.890 -24.104 1.00 83.31 606 ALA A O 1
ATOM 4787 N N . ALA A 1 607 ? -7.967 -24.926 -24.038 1.00 86.56 607 ALA A N 1
ATOM 4788 C CA . ALA A 1 607 ? -7.897 -24.774 -22.584 1.00 86.56 607 ALA A CA 1
ATOM 4789 C C . ALA A 1 607 ? -8.791 -25.789 -21.844 1.00 86.56 607 ALA A C 1
ATOM 4791 O O . ALA A 1 607 ? -8.394 -26.353 -20.817 1.00 86.56 607 ALA A O 1
ATOM 4792 N N . GLU A 1 608 ? -9.984 -26.060 -22.380 1.00 87.56 608 GLU A N 1
ATOM 4793 C CA . GLU A 1 608 ? -10.894 -27.074 -21.838 1.00 87.56 608 GLU A CA 1
ATOM 4794 C C . GLU A 1 608 ? -10.302 -28.485 -21.981 1.00 87.56 608 GLU A C 1
ATOM 4796 O O . GLU A 1 608 ? -10.253 -29.244 -21.008 1.00 87.56 608 GLU A O 1
ATOM 4801 N N . TRP A 1 609 ? -9.741 -28.805 -23.153 1.00 90.88 609 TRP A N 1
ATOM 4802 C CA . TRP A 1 609 ? -9.034 -30.065 -23.385 1.00 90.88 609 TRP A CA 1
ATOM 4803 C C . TRP A 1 609 ? -7.835 -30.248 -22.442 1.00 90.88 609 TRP A C 1
ATOM 4805 O O . TRP A 1 609 ? -7.694 -31.311 -21.838 1.00 90.88 609 TRP A O 1
ATOM 4815 N N . LEU A 1 610 ? -7.012 -29.209 -22.246 1.00 90.62 610 LEU A N 1
ATOM 4816 C CA . LEU A 1 610 ? -5.862 -29.245 -21.333 1.00 90.62 610 LEU A CA 1
ATOM 4817 C C . LEU A 1 610 ? -6.280 -29.534 -19.885 1.00 90.62 610 LEU A C 1
ATOM 4819 O O . LEU A 1 610 ? -5.596 -30.271 -19.176 1.00 90.62 610 LEU A O 1
ATOM 4823 N N . THR A 1 611 ? -7.411 -28.978 -19.447 1.00 88.88 611 THR A N 1
ATOM 4824 C CA . THR A 1 611 ? -7.957 -29.234 -18.106 1.00 88.88 611 THR A CA 1
ATOM 4825 C C . THR A 1 611 ? -8.315 -30.711 -17.936 1.00 88.88 611 THR A C 1
ATOM 4827 O O . THR A 1 611 ? -7.954 -31.323 -16.930 1.00 88.88 611 THR A O 1
ATOM 4830 N N . GLY A 1 612 ? -8.956 -31.311 -18.944 1.00 89.06 612 GLY A N 1
ATOM 4831 C CA . GLY A 1 612 ? -9.229 -32.749 -18.969 1.00 89.06 612 GLY A CA 1
ATOM 4832 C C . GLY A 1 612 ? -7.953 -33.597 -19.022 1.00 89.06 612 GLY A C 1
ATOM 4833 O O . GLY A 1 612 ? -7.829 -34.577 -18.287 1.00 89.06 612 GLY A O 1
ATOM 4834 N N . PHE A 1 613 ? -6.970 -33.191 -19.828 1.00 90.62 613 PHE A N 1
ATOM 4835 C CA . PHE A 1 613 ? -5.680 -33.873 -19.938 1.00 90.62 613 PHE A CA 1
ATOM 4836 C C . PHE A 1 613 ? -4.921 -33.890 -18.603 1.00 90.62 613 PHE A C 1
ATOM 4838 O O . PHE A 1 613 ? -4.468 -34.950 -18.176 1.00 90.62 613 PHE A O 1
ATOM 4845 N N . LYS A 1 614 ? -4.845 -32.752 -17.898 1.00 90.44 614 LYS A N 1
ATOM 4846 C CA . LYS A 1 614 ? -4.230 -32.635 -16.563 1.00 90.44 614 LYS A CA 1
ATOM 4847 C C . LYS A 1 614 ? -4.863 -33.579 -15.542 1.00 90.44 614 LYS A C 1
ATOM 4849 O O . LYS A 1 614 ? -4.153 -34.320 -14.864 1.00 90.44 614 LYS A O 1
ATOM 4854 N N . GLN A 1 615 ? -6.196 -33.650 -15.521 1.00 89.25 615 GLN A N 1
ATOM 4855 C CA . GLN A 1 615 ? -6.918 -34.603 -14.672 1.00 89.25 615 GLN A CA 1
ATOM 4856 C C . GLN A 1 615 ? -6.585 -36.061 -15.017 1.00 89.25 615 GLN A C 1
ATOM 4858 O O . GLN A 1 615 ? -6.393 -36.870 -14.111 1.00 89.25 615 GLN A O 1
ATOM 4863 N N . GLN A 1 616 ? -6.472 -36.399 -16.305 1.00 86.12 616 GLN A N 1
ATOM 4864 C CA . GLN A 1 616 ? -6.121 -37.749 -16.756 1.00 86.12 616 GLN A CA 1
ATOM 4865 C C . GLN A 1 616 ? -4.702 -38.160 -16.333 1.00 86.12 616 GLN A C 1
ATOM 4867 O O . GLN A 1 616 ? -4.477 -39.327 -16.010 1.00 86.12 616 GLN A O 1
ATOM 4872 N N . VAL A 1 617 ? -3.747 -37.226 -16.335 1.00 86.00 617 VAL A N 1
ATOM 4873 C CA . VAL A 1 617 ? -2.344 -37.498 -15.976 1.00 86.00 617 VAL A CA 1
ATOM 4874 C C . VAL A 1 617 ? -2.016 -37.232 -14.500 1.00 86.00 617 VAL A C 1
ATOM 4876 O O . VAL A 1 617 ? -0.881 -37.453 -14.082 1.00 86.00 617 VAL A O 1
ATOM 4879 N N . GLY A 1 618 ? -2.996 -36.802 -13.697 1.00 80.19 618 GLY A N 1
ATOM 4880 C CA . GLY A 1 618 ? -2.843 -36.564 -12.258 1.00 80.19 618 GLY A CA 1
ATOM 4881 C C . GLY A 1 618 ? -2.034 -35.309 -11.912 1.00 80.19 618 GLY A C 1
ATOM 4882 O O . GLY A 1 618 ? -1.270 -35.329 -10.943 1.00 80.19 618 GLY A O 1
ATOM 4883 N N . ARG A 1 619 ? -2.166 -34.248 -12.715 1.00 68.94 619 ARG A N 1
ATOM 4884 C CA . ARG A 1 619 ? -1.470 -32.963 -12.554 1.00 68.94 619 ARG A CA 1
ATOM 4885 C C . ARG A 1 619 ? -2.410 -31.793 -12.316 1.00 68.94 619 ARG A C 1
ATOM 4887 O O . ARG A 1 619 ? -3.562 -31.843 -12.797 1.00 68.94 619 ARG A O 1
#